Protein AF-0000000079460339 (afdb_homodimer)

Nearest PDB structures (foldseek):
  2r55-assembly2_B  TM=5.186E-01  e=5.216E-07  Homo sapiens
  6ser-assembly1_A  TM=4.696E-01  e=2.895E-06  Homo sapiens
  6j81-assembly1_A  TM=4.324E-01  e=9.242E-06  Homo sapiens
  1ln1-assembly1_A  TM=4.377E-01  e=3.965E-04  Homo sapiens
  3qsz-assembly1_A  TM=4.279E-01  e=4.042E-03  Xanthomonas citri

Structure (mmCIF, N/CA/C/O backbone):
data_AF-0000000079460339-model_v1
#
loop_
_entity.id
_entity.type
_entity.pdbx_description
1 polymer 'START domain-containing protein'
#
loop_
_atom_site.group_PDB
_atom_site.id
_atom_site.type_symbol
_atom_site.label_atom_id
_atom_site.label_alt_id
_atom_site.label_comp_id
_atom_site.label_asym_id
_atom_site.label_entity_id
_atom_site.label_seq_id
_atom_site.pdbx_PDB_ins_code
_atom_site.Cartn_x
_atom_site.Cartn_y
_atom_site.Cartn_z
_atom_site.occupancy
_atom_site.B_iso_or_equiv
_atom_site.auth_seq_id
_atom_site.auth_comp_id
_atom_site.auth_asym_id
_atom_site.auth_atom_id
_atom_site.pdbx_PDB_model_num
ATOM 1 N N . MET A 1 1 ? 0.637 24.266 -21.828 1 22.48 1 MET A N 1
ATOM 2 C CA . MET A 1 1 ? 1.236 22.938 -21.734 1 22.48 1 MET A CA 1
ATOM 3 C C . MET A 1 1 ? 0.661 22.156 -20.547 1 22.48 1 MET A C 1
ATOM 5 O O . MET A 1 1 ? 1.3 22.047 -19.5 1 22.48 1 MET A O 1
ATOM 9 N N . ARG A 1 2 ? -0.672 22.359 -20.172 1 28.17 2 ARG A N 1
ATOM 10 C CA . ARG A 1 2 ? -1.807 22.141 -19.281 1 28.17 2 ARG A CA 1
ATOM 11 C C . ARG A 1 2 ? -2.26 20.688 -19.328 1 28.17 2 ARG A C 1
ATOM 13 O O . ARG A 1 2 ? -3.357 20.359 -18.859 1 28.17 2 ARG A O 1
ATOM 20 N N . LEU A 1 3 ? -1.602 19.875 -20.234 1 31.53 3 LEU A N 1
ATOM 21 C CA . LEU A 1 3 ? -1.928 18.469 -20.516 1 31.53 3 LEU A CA 1
ATOM 22 C C . LEU A 1 3 ? -1.784 17.609 -19.266 1 31.53 3 LEU A C 1
ATOM 24 O O . LEU A 1 3 ? -2.154 16.438 -19.266 1 31.53 3 LEU A O 1
ATOM 28 N N . SER A 1 4 ? -0.799 17.844 -18.344 1 32.19 4 SER A N 1
ATOM 29 C CA . SER A 1 4 ? 0.106 17 -17.562 1 32.19 4 SER A CA 1
ATOM 30 C C . SER A 1 4 ? -0.564 16.5 -16.297 1 32.19 4 SER A C 1
ATOM 32 O O . SER A 1 4 ? -0.064 15.578 -15.641 1 32.19 4 SER A O 1
ATOM 34 N N . LYS A 1 5 ? -1.373 17.156 -15.633 1 36.38 5 LYS A N 1
ATOM 35 C CA . LYS A 1 5 ? -2.088 16.984 -14.375 1 36.38 5 LYS A CA 1
ATOM 36 C C . LYS A 1 5 ? -3.111 15.852 -14.477 1 36.38 5 LYS A C 1
ATOM 38 O O . LYS A 1 5 ? -3.271 15.062 -13.547 1 36.38 5 LYS A O 1
ATOM 43 N N . ARG A 1 6 ? -4.07 15.898 -15.438 1 35.62 6 ARG A N 1
ATOM 44 C CA . ARG A 1 6 ? -5.168 15.008 -15.789 1 35.62 6 ARG A CA 1
ATOM 45 C C . ARG A 1 6 ? -4.66 13.594 -16.047 1 35.62 6 ARG A C 1
ATOM 47 O O . ARG A 1 6 ? -5.328 12.617 -15.695 1 35.62 6 ARG A O 1
ATOM 54 N N . ASN A 1 7 ? -3.514 13.484 -16.609 1 36.97 7 ASN A N 1
ATOM 55 C CA . ASN A 1 7 ? -2.957 12.234 -17.109 1 36.97 7 ASN A CA 1
ATOM 56 C C . ASN A 1 7 ? -2.451 11.352 -15.961 1 36.97 7 ASN A C 1
ATOM 58 O O . ASN A 1 7 ? -2.578 10.125 -16.016 1 36.97 7 ASN A O 1
ATOM 62 N N . GLU A 1 8 ? -1.98 11.969 -14.898 1 38.25 8 GLU A N 1
ATOM 63 C CA . GLU A 1 8 ? -1.396 11.25 -13.766 1 38.25 8 GLU A CA 1
ATOM 64 C C . GLU A 1 8 ? -2.473 10.562 -12.938 1 38.25 8 GLU A C 1
ATOM 66 O O . GLU A 1 8 ? -2.289 9.422 -12.492 1 38.25 8 GLU A O 1
ATOM 71 N N . LEU A 1 9 ? -3.621 11.281 -12.672 1 40.38 9 LEU A N 1
ATOM 72 C CA . LEU A 1 9 ? -4.793 10.82 -11.938 1 40.38 9 LEU A CA 1
ATOM 73 C C . LEU A 1 9 ? -5.379 9.562 -12.578 1 40.38 9 LEU A C 1
ATOM 75 O O . LEU A 1 9 ? -5.785 8.633 -11.883 1 40.38 9 LEU A O 1
ATOM 79 N N . HIS A 1 10 ? -5.445 9.531 -13.875 1 40.12 10 HIS A N 1
ATOM 80 C CA . HIS A 1 10 ? -6.051 8.453 -14.656 1 40.12 10 HIS A CA 1
ATOM 81 C C . HIS A 1 10 ? -5.266 7.156 -14.5 1 40.12 10 HIS A C 1
ATOM 83 O O . HIS A 1 10 ? -5.844 6.066 -14.562 1 40.12 10 HIS A O 1
ATOM 89 N N . LYS A 1 11 ? -3.959 7.312 -14.031 1 47.44 11 LYS A N 1
ATOM 90 C CA . LYS A 1 11 ? -2.975 6.238 -14.109 1 47.44 11 LYS A CA 1
ATOM 91 C C . LYS A 1 11 ? -3.141 5.258 -12.953 1 47.44 11 LYS A C 1
ATOM 93 O O . LYS A 1 11 ? -3.088 4.043 -13.148 1 47.44 11 LYS A O 1
ATOM 98 N N . LEU A 1 12 ? -3.271 5.656 -11.641 1 53.66 12 LEU A N 1
ATOM 99 C CA . LEU A 1 12 ? -3.607 4.762 -10.539 1 53.66 12 LEU A CA 1
ATOM 100 C C . LEU A 1 12 ? -4.918 4.035 -10.805 1 53.66 12 LEU A C 1
ATOM 102 O O . LEU A 1 12 ? -5.078 2.873 -10.422 1 53.66 12 LEU A O 1
ATOM 106 N N . PHE A 1 13 ? -5.598 4.73 -11.68 1 55.41 13 PHE A N 1
ATOM 107 C CA . PHE A 1 13 ? -6.879 4.125 -12.031 1 55.41 13 PHE A CA 1
ATOM 108 C C . PHE A 1 13 ? -6.668 2.85 -12.844 1 55.41 13 PHE A C 1
ATOM 110 O O . PHE A 1 13 ? -7.391 1.866 -12.656 1 55.41 13 PHE A O 1
ATOM 117 N N . GLY A 1 14 ? -5.574 2.98 -13.547 1 61.94 14 GLY A N 1
ATOM 118 C CA . GLY A 1 14 ? -5.359 1.81 -14.383 1 61.94 14 GLY A CA 1
ATOM 119 C C . GLY A 1 14 ? -4.914 0.59 -13.602 1 61.94 14 GLY A C 1
ATOM 120 O O . GLY A 1 14 ? -5.398 -0.518 -13.836 1 61.94 14 GLY A O 1
ATOM 121 N N . ILE A 1 15 ? -4.164 0.755 -12.57 1 66.69 15 ILE A N 1
ATOM 122 C CA . ILE A 1 15 ? -3.648 -0.353 -11.773 1 66.69 15 ILE A CA 1
ATOM 123 C C . ILE A 1 15 ? -4.77 -0.94 -10.922 1 66.69 15 ILE A C 1
ATOM 125 O O . ILE A 1 15 ? -4.914 -2.16 -10.828 1 66.69 15 ILE A O 1
ATOM 129 N N . GLN A 1 16 ? -5.48 -0.088 -10.391 1 66.62 16 GLN A N 1
ATOM 130 C CA . GLN A 1 16 ? -6.574 -0.559 -9.547 1 66.62 16 GLN A CA 1
ATOM 131 C C . GLN A 1 16 ? -7.602 -1.343 -10.359 1 66.62 16 GLN A C 1
ATOM 133 O O . GLN A 1 16 ? -8.102 -2.377 -9.906 1 66.62 16 GLN A O 1
ATOM 138 N N . ARG A 1 17 ? -7.852 -0.705 -11.492 1 71.81 17 ARG A N 1
ATOM 139 C CA . ARG A 1 17 ? -8.797 -1.419 -12.344 1 71.81 17 ARG A CA 1
ATOM 140 C C . ARG A 1 17 ? -8.258 -2.797 -12.719 1 71.81 17 ARG A C 1
ATOM 142 O O . ARG A 1 17 ? -9.008 -3.781 -12.703 1 71.81 17 ARG A O 1
ATOM 149 N N . ARG A 1 18 ? -6.996 -2.83 -13.023 1 78.25 18 ARG A N 1
ATOM 150 C CA . ARG A 1 18 ? -6.391 -4.102 -13.398 1 78.25 18 ARG A CA 1
ATOM 151 C C . ARG A 1 18 ? -6.348 -5.062 -12.219 1 78.25 18 ARG A C 1
ATOM 153 O O . ARG A 1 18 ? -6.598 -6.262 -12.375 1 78.25 18 ARG A O 1
ATOM 160 N N . LEU A 1 19 ? -6.07 -4.516 -11.008 1 82.12 19 LEU A N 1
ATOM 161 C CA . LEU A 1 19 ? -6.047 -5.359 -9.812 1 82.12 19 LEU A CA 1
ATOM 162 C C . LEU A 1 19 ? -7.445 -5.855 -9.469 1 82.12 19 LEU A C 1
ATOM 164 O O . LEU A 1 19 ? -7.625 -7.012 -9.078 1 82.12 19 LEU A O 1
ATOM 168 N N . LYS A 1 20 ? -8.391 -4.961 -9.625 1 79.44 20 LYS A N 1
ATOM 169 C CA . LYS A 1 20 ? -9.773 -5.371 -9.383 1 79.44 20 LYS A CA 1
ATOM 170 C C . LYS A 1 20 ? -10.203 -6.457 -10.367 1 79.44 20 LYS A C 1
ATOM 172 O O . LYS A 1 20 ? -10.859 -7.43 -9.984 1 79.44 20 LYS A O 1
ATOM 177 N N . LYS A 1 21 ? -9.852 -6.293 -11.609 1 82.56 21 LYS A N 1
ATOM 178 C CA . LYS A 1 21 ? -10.133 -7.316 -12.609 1 82.56 21 LYS A CA 1
ATOM 179 C C . LYS A 1 21 ? -9.453 -8.633 -12.258 1 82.56 21 LYS A C 1
ATOM 181 O O . LYS A 1 21 ? -10.047 -9.703 -12.398 1 82.56 21 LYS A O 1
ATOM 186 N N . THR A 1 22 ? -8.203 -8.516 -11.875 1 87.19 22 THR A N 1
ATOM 187 C CA . THR A 1 22 ? -7.457 -9.703 -11.461 1 87.19 22 THR A CA 1
ATOM 188 C C . THR A 1 22 ? -8.148 -10.398 -10.297 1 87.19 22 THR A C 1
ATOM 190 O O . THR A 1 22 ? -8.305 -11.617 -10.297 1 87.19 22 THR A O 1
ATOM 193 N N . PHE A 1 23 ? -8.633 -9.594 -9.344 1 88.31 23 PHE A N 1
ATOM 194 C CA . PHE A 1 23 ? -9.344 -10.125 -8.188 1 88.31 23 PHE A CA 1
ATOM 195 C C . PHE A 1 23 ? -10.609 -10.852 -8.609 1 88.31 23 PHE A C 1
ATOM 197 O O . PHE A 1 23 ? -10.867 -11.969 -8.172 1 88.31 23 PHE A O 1
ATOM 204 N N . ASN A 1 24 ? -11.32 -10.242 -9.477 1 84.06 24 ASN A N 1
ATOM 205 C CA . ASN A 1 24 ? -12.547 -10.852 -9.961 1 84.06 24 ASN A CA 1
ATOM 206 C C . ASN A 1 24 ? -12.273 -12.156 -10.695 1 84.06 24 ASN A C 1
ATOM 208 O O . ASN A 1 24 ? -13.047 -13.117 -10.578 1 84.06 24 ASN A O 1
ATOM 212 N N . LEU A 1 25 ? -11.234 -12.227 -11.445 1 83.12 25 LEU A N 1
ATOM 213 C CA . LEU A 1 25 ? -10.844 -13.438 -12.156 1 83.12 25 LEU A CA 1
ATOM 214 C C . LEU A 1 25 ? -10.484 -14.555 -11.18 1 83.12 25 LEU A C 1
ATOM 216 O O . LEU A 1 25 ? -10.859 -15.711 -11.383 1 83.12 25 LEU A O 1
ATOM 220 N N . LEU A 1 26 ? -9.836 -14.18 -10.117 1 85.31 26 LEU A N 1
ATOM 221 C CA . LEU A 1 26 ? -9.438 -15.172 -9.125 1 85.31 26 LEU A CA 1
ATOM 222 C C . LEU A 1 26 ? -10.648 -15.719 -8.391 1 85.31 26 LEU A C 1
ATOM 224 O O . LEU A 1 26 ? -10.742 -16.922 -8.148 1 85.31 26 LEU A O 1
ATOM 228 N N . VAL A 1 27 ? -11.555 -14.82 -8.062 1 82.94 27 VAL A N 1
ATOM 229 C CA . VAL A 1 27 ? -12.766 -15.234 -7.367 1 82.94 27 VAL A CA 1
ATOM 230 C C . VAL A 1 27 ? -13.594 -16.141 -8.273 1 82.94 27 VAL A C 1
ATOM 232 O O . VAL A 1 27 ? -14.125 -17.156 -7.824 1 82.94 27 VAL A O 1
ATOM 235 N N . ALA A 1 28 ? -13.664 -15.75 -9.539 1 75.62 28 ALA A N 1
ATOM 236 C CA . ALA A 1 28 ? -14.422 -16.547 -10.5 1 75.62 28 ALA A CA 1
ATOM 237 C C . ALA A 1 28 ? -13.781 -17.922 -10.688 1 75.62 28 ALA A C 1
ATOM 239 O O . ALA A 1 28 ? -14.492 -18.922 -10.867 1 75.62 28 ALA A O 1
ATOM 240 N N . ALA A 1 29 ? -12.477 -17.906 -10.703 1 68.81 29 ALA A N 1
ATOM 241 C CA . ALA A 1 29 ? -11.75 -19.156 -10.859 1 68.81 29 ALA A CA 1
ATOM 242 C C . ALA A 1 29 ? -12.016 -20.094 -9.688 1 68.81 29 ALA A C 1
ATOM 244 O O . ALA A 1 29 ? -11.938 -21.312 -9.828 1 68.81 29 ALA A O 1
ATOM 245 N N . HIS A 1 30 ? -12.219 -19.531 -8.5 1 61.12 30 HIS A N 1
ATOM 246 C CA . HIS A 1 30 ? -12.5 -20.328 -7.312 1 61.12 30 HIS A CA 1
ATOM 247 C C . HIS A 1 30 ? -13.961 -20.766 -7.281 1 61.12 30 HIS A C 1
ATOM 249 O O . HIS A 1 30 ? -14.266 -21.875 -6.867 1 61.12 30 HIS A O 1
ATOM 255 N N . GLY A 1 31 ? -14.859 -19.688 -7.316 1 51.5 31 GLY A N 1
ATOM 256 C CA . GLY A 1 31 ? -16.266 -20.062 -7.367 1 51.5 31 GLY A CA 1
ATOM 257 C C . GLY A 1 31 ? -16.562 -21.141 -8.383 1 51.5 31 GLY A C 1
ATOM 258 O O . GLY A 1 31 ? -17.469 -21.953 -8.188 1 51.5 31 GLY A O 1
ATOM 259 N N . CYS A 1 32 ? -16 -20.891 -9.531 1 39.38 32 CYS A N 1
ATOM 260 C CA . CYS A 1 32 ? -16.141 -21.969 -10.508 1 39.38 32 CYS A CA 1
ATOM 261 C C . CYS A 1 32 ? -15.172 -23.109 -10.211 1 39.38 32 CYS A C 1
ATOM 263 O O . CYS A 1 32 ? -14.039 -22.859 -9.805 1 39.38 32 CYS A O 1
ATOM 265 N N . ASN A 1 33 ? -15.625 -24.125 -9.609 1 38.81 33 ASN A N 1
ATOM 266 C CA . ASN A 1 33 ? -14.703 -25.25 -9.5 1 38.81 33 ASN A CA 1
ATOM 267 C C . ASN A 1 33 ? -13.477 -25.062 -10.375 1 38.81 33 ASN A C 1
ATOM 269 O O . ASN A 1 33 ? -13.594 -24.859 -11.586 1 38.81 33 ASN A O 1
ATOM 273 N N . PHE A 1 34 ? -12.555 -24.172 -9.938 1 40.03 34 PHE A N 1
ATOM 274 C CA . PHE A 1 34 ? -11.367 -24.219 -10.773 1 40.03 34 PHE A CA 1
ATOM 275 C C . PHE A 1 34 ? -11.344 -25.484 -11.625 1 40.03 34 PHE A C 1
ATOM 277 O O . PHE A 1 34 ? -10.547 -26.391 -11.367 1 40.03 34 PHE A O 1
ATOM 284 N N . ALA A 1 35 ? -12.523 -26.047 -11.719 1 36.66 35 ALA A N 1
ATOM 285 C CA . ALA A 1 35 ? -12.289 -26.938 -12.852 1 36.66 35 ALA A CA 1
ATOM 286 C C . ALA A 1 35 ? -11.445 -26.25 -13.922 1 36.66 35 ALA A C 1
ATOM 288 O O . ALA A 1 35 ? -11.633 -25.062 -14.203 1 36.66 35 ALA A O 1
ATOM 289 N N . PRO A 1 36 ? -10.164 -26.406 -13.875 1 42.59 36 PRO A N 1
ATOM 290 C CA . PRO A 1 36 ? -9.445 -25.938 -15.062 1 42.59 36 PRO A CA 1
ATOM 291 C C . PRO A 1 36 ? -10.375 -25.469 -16.172 1 42.59 36 PRO A C 1
ATOM 293 O O . PRO A 1 36 ? -11.406 -26.094 -16.438 1 42.59 36 PRO A O 1
ATOM 296 N N . SER A 1 37 ? -10.734 -24.141 -16.172 1 46.75 37 SER A N 1
ATOM 297 C CA . SER A 1 37 ? -11.406 -23.938 -17.438 1 46.75 37 SER A CA 1
ATOM 298 C C . SER A 1 37 ? -11.172 -25.109 -18.391 1 46.75 37 SER A C 1
ATOM 300 O O . SER A 1 37 ? -10.203 -25.859 -18.234 1 46.75 37 SER A O 1
ATOM 302 N N . LYS A 1 38 ? -12.289 -25.406 -19.047 1 52.31 38 LYS A N 1
ATOM 303 C CA . LYS A 1 38 ? -12.297 -26.484 -20.016 1 52.31 38 LYS A CA 1
ATOM 304 C C . LYS A 1 38 ? -10.953 -26.594 -20.734 1 52.31 38 LYS A C 1
ATOM 306 O O . LYS A 1 38 ? -10.734 -27.531 -21.516 1 52.31 38 LYS A O 1
ATOM 311 N N . ARG A 1 39 ? -10.023 -25.609 -20.094 1 65.06 39 ARG A N 1
ATOM 312 C CA . ARG A 1 39 ? -8.859 -25.703 -20.969 1 65.06 39 ARG A CA 1
ATOM 313 C C . ARG A 1 39 ? -7.598 -26.031 -20.188 1 65.06 39 ARG A C 1
ATOM 315 O O . ARG A 1 39 ? -6.535 -26.25 -20.766 1 65.06 39 ARG A O 1
ATOM 322 N N . LEU A 1 40 ? -7.809 -26.078 -18.656 1 77.81 40 LEU A N 1
ATOM 323 C CA . LEU A 1 40 ? -6.594 -26.5 -17.969 1 77.81 40 LEU A CA 1
ATOM 324 C C . LEU A 1 40 ? -6.535 -28.016 -17.844 1 77.81 40 LEU A C 1
ATOM 326 O O . LEU A 1 40 ? -7.562 -28.656 -17.625 1 77.81 40 LEU A O 1
ATOM 330 N N . ARG A 1 41 ? -5.477 -28.562 -18.125 1 82 41 ARG A N 1
ATOM 331 C CA . ARG A 1 41 ? -5.234 -29.984 -17.969 1 82 41 ARG A CA 1
ATOM 332 C C . ARG A 1 41 ? -4.43 -30.281 -16.703 1 82 41 ARG A C 1
ATOM 334 O O . ARG A 1 41 ? -3.428 -29.609 -16.438 1 82 41 ARG A O 1
ATOM 341 N N . ILE A 1 42 ? -4.848 -31.234 -15.977 1 81.5 42 ILE A N 1
ATOM 342 C CA . ILE A 1 42 ? -4.137 -31.641 -14.766 1 81.5 42 ILE A CA 1
ATOM 343 C C . ILE A 1 42 ? -2.822 -32.312 -15.141 1 81.5 42 ILE A C 1
ATOM 345 O O . ILE A 1 42 ? -2.814 -33.312 -15.898 1 81.5 42 ILE A O 1
ATOM 349 N N . ALA A 1 43 ? -1.807 -31.766 -14.602 1 86.56 43 ALA A N 1
ATOM 350 C CA . ALA A 1 43 ? -0.486 -32.344 -14.859 1 86.56 43 ALA A CA 1
ATOM 351 C C . ALA A 1 43 ? -0.019 -33.188 -13.688 1 86.56 43 ALA A C 1
ATOM 353 O O . ALA A 1 43 ? 0.638 -34.219 -13.891 1 86.56 43 ALA A O 1
ATOM 354 N N . ILE A 1 44 ? -0.333 -32.75 -12.492 1 88 44 ILE A N 1
ATOM 355 C CA . ILE A 1 44 ? 0.032 -33.438 -11.258 1 88 44 ILE A CA 1
ATOM 356 C C . ILE A 1 44 ? -1.162 -33.469 -10.305 1 88 44 ILE A C 1
ATOM 358 O O . ILE A 1 44 ? -1.884 -32.469 -10.18 1 88 44 ILE A O 1
ATOM 362 N N . ASP A 1 45 ? -1.493 -34.531 -9.68 1 91.5 45 ASP A N 1
ATOM 363 C CA . ASP A 1 45 ? -2.504 -34.656 -8.633 1 91.5 45 ASP A CA 1
ATOM 364 C C . ASP A 1 45 ? -2.119 -35.719 -7.617 1 91.5 45 ASP A C 1
ATOM 366 O O . ASP A 1 45 ? -2.551 -36.875 -7.727 1 91.5 45 ASP A O 1
ATOM 370 N N . ARG A 1 46 ? -1.281 -35.312 -6.73 1 88.81 46 ARG A N 1
ATOM 371 C CA . ARG A 1 46 ? -0.814 -36.25 -5.711 1 88.81 46 ARG A CA 1
ATOM 372 C C . ARG A 1 46 ? -0.536 -35.531 -4.395 1 88.81 46 ARG A C 1
ATOM 374 O O . ARG A 1 46 ? -0.206 -34.344 -4.387 1 88.81 46 ARG A O 1
ATOM 381 N N . HIS A 1 47 ? -0.624 -36.25 -3.199 1 88.12 47 HIS A N 1
ATOM 382 C CA . HIS A 1 47 ? -0.259 -35.781 -1.863 1 88.12 47 HIS A CA 1
ATOM 383 C C . HIS A 1 47 ? -0.902 -34.438 -1.549 1 88.12 47 HIS A C 1
ATOM 385 O O . HIS A 1 47 ? -0.221 -33.5 -1.109 1 88.12 47 HIS A O 1
ATOM 391 N N . HIS A 1 48 ? -2.139 -34.219 -1.932 1 89.38 48 HIS A N 1
ATOM 392 C CA . HIS A 1 48 ? -2.928 -33.031 -1.661 1 89.38 48 HIS A CA 1
ATOM 393 C C . HIS A 1 48 ? -2.391 -31.844 -2.436 1 89.38 48 HIS A C 1
ATOM 395 O O . HIS A 1 48 ? -2.48 -30.703 -1.968 1 89.38 48 HIS A O 1
ATOM 401 N N . THR A 1 49 ? -1.677 -32.219 -3.488 1 93.38 49 THR A N 1
ATOM 402 C CA . THR A 1 49 ? -1.165 -31.156 -4.371 1 93.38 49 THR A CA 1
ATOM 403 C C . THR A 1 49 ? -1.608 -31.406 -5.809 1 93.38 49 THR A C 1
ATOM 405 O O . THR A 1 49 ? -1.403 -32.5 -6.352 1 93.38 49 THR A O 1
ATOM 408 N N . ALA A 1 50 ? -2.273 -30.562 -6.383 1 94.38 50 ALA A N 1
ATOM 409 C CA . ALA A 1 50 ? -2.691 -30.625 -7.781 1 94.38 50 ALA A CA 1
ATOM 410 C C . ALA A 1 50 ? -2.127 -29.438 -8.57 1 94.38 50 ALA A C 1
ATOM 412 O O . ALA A 1 50 ? -2.191 -28.297 -8.125 1 94.38 50 ALA A O 1
ATOM 413 N N . VAL A 1 51 ? -1.501 -29.734 -9.672 1 94.75 51 VAL A N 1
ATOM 414 C CA . VAL A 1 51 ? -0.997 -28.719 -10.594 1 94.75 51 VAL A CA 1
ATOM 415 C C . VAL A 1 51 ? -1.657 -28.891 -11.961 1 94.75 51 VAL A C 1
ATOM 417 O O . VAL A 1 51 ? -1.699 -29.984 -12.508 1 94.75 51 VAL A O 1
ATOM 420 N N . SER A 1 52 ? -2.227 -27.844 -12.477 1 91.88 52 SER A N 1
ATOM 421 C CA . SER A 1 52 ? -2.863 -27.844 -13.789 1 91.88 52 SER A CA 1
ATOM 422 C C . SER A 1 52 ? -2.301 -26.734 -14.68 1 91.88 52 SER A C 1
ATOM 424 O O . SER A 1 52 ? -1.884 -25.688 -14.18 1 91.88 52 SER A O 1
ATOM 426 N N . SER A 1 53 ? -2.162 -26.953 -15.867 1 89.12 53 SER A N 1
ATOM 427 C CA . SER A 1 53 ? -1.692 -25.953 -16.828 1 89.12 53 SER A CA 1
ATOM 428 C C . SER A 1 53 ? -2.512 -25.984 -18.109 1 89.12 53 SER A C 1
ATOM 430 O O . SER A 1 53 ? -3.174 -26.984 -18.391 1 89.12 53 SER A O 1
ATOM 432 N N . LYS A 1 54 ? -2.502 -24.844 -18.781 1 79.94 54 LYS A N 1
ATOM 433 C CA . LYS A 1 54 ? -3.186 -24.812 -20.062 1 79.94 54 LYS A CA 1
ATOM 434 C C . LYS A 1 54 ? -2.502 -25.75 -21.062 1 79.94 54 LYS A C 1
ATOM 436 O O . LYS A 1 54 ? -1.278 -25.719 -21.203 1 79.94 54 LYS A O 1
ATOM 441 N N . ALA A 1 55 ? -3.258 -26.547 -21.703 1 66.12 55 ALA A N 1
ATOM 442 C CA . ALA A 1 55 ? -2.756 -27.578 -22.609 1 66.12 55 ALA A CA 1
ATOM 443 C C . ALA A 1 55 ? -2.088 -26.953 -23.828 1 66.12 55 ALA A C 1
ATOM 445 O O . ALA A 1 55 ? -1 -27.375 -24.234 1 66.12 55 ALA A O 1
ATOM 446 N N . ALA A 1 56 ? -2.896 -26.141 -24.422 1 62.97 56 ALA A N 1
ATOM 447 C CA . ALA A 1 56 ? -2.365 -25.578 -25.656 1 62.97 56 ALA A CA 1
ATOM 448 C C . ALA A 1 56 ? -1.873 -24.156 -25.453 1 62.97 56 ALA A C 1
ATOM 450 O O . ALA A 1 56 ? -2.67 -23.234 -25.203 1 62.97 56 ALA A O 1
ATOM 451 N N . VAL A 1 57 ? -0.63 -24.141 -25.094 1 64.31 57 VAL A N 1
ATOM 452 C CA . VAL A 1 57 ? -0.075 -22.797 -24.922 1 64.31 57 VAL A CA 1
ATOM 453 C C . VAL A 1 57 ? 0.885 -22.484 -26.062 1 64.31 57 VAL A C 1
ATOM 455 O O . VAL A 1 57 ? 1.888 -23.188 -26.25 1 64.31 57 VAL A O 1
ATOM 458 N N . ILE A 1 58 ? 0.453 -21.594 -26.984 1 68 58 ILE A N 1
ATOM 459 C CA . ILE A 1 58 ? 1.295 -21.234 -28.125 1 68 58 ILE A CA 1
ATOM 460 C C . ILE A 1 58 ? 1.986 -19.891 -27.844 1 68 58 ILE A C 1
ATOM 462 O O . ILE A 1 58 ? 3.08 -19.641 -28.359 1 68 58 ILE A O 1
ATOM 466 N N . SER A 1 59 ? 1.354 -19.078 -27.156 1 76.94 59 SER A N 1
ATOM 467 C CA . SER A 1 59 ? 1.93 -17.766 -26.891 1 76.94 59 SER A CA 1
ATOM 468 C C . SER A 1 59 ? 1.762 -17.375 -25.422 1 76.94 59 SER A C 1
ATOM 470 O O . SER A 1 59 ? 0.852 -17.859 -24.75 1 76.94 59 SER A O 1
ATOM 472 N N . PRO A 1 60 ? 2.678 -16.562 -24.969 1 81.06 60 PRO A N 1
ATOM 473 C CA . PRO A 1 60 ? 2.551 -16.094 -23.594 1 81.06 60 PRO A CA 1
ATOM 474 C C . PRO A 1 60 ? 1.233 -15.359 -23.344 1 81.06 60 PRO A C 1
ATOM 476 O O . PRO A 1 60 ? 0.614 -14.852 -24.281 1 81.06 60 PRO A O 1
ATOM 479 N N . PRO A 1 61 ? 0.709 -15.469 -22.109 1 84.38 61 PRO A N 1
ATOM 480 C CA . PRO A 1 61 ? 1.362 -15.969 -20.906 1 84.38 61 PRO A CA 1
ATOM 481 C C . PRO A 1 61 ? 1.134 -17.453 -20.672 1 84.38 61 PRO A C 1
ATOM 483 O O . PRO A 1 61 ? 0.123 -18 -21.125 1 84.38 61 PRO A O 1
ATOM 486 N N . ALA A 1 62 ? 2.148 -18.094 -20.062 1 86.56 62 ALA A N 1
ATOM 487 C CA . ALA A 1 62 ? 1.915 -19.422 -19.531 1 86.56 62 ALA A CA 1
ATOM 488 C C . ALA A 1 62 ? 0.991 -19.375 -18.312 1 86.56 62 ALA A C 1
ATOM 490 O O . ALA A 1 62 ? 1.116 -18.484 -17.469 1 86.56 62 ALA A O 1
ATOM 491 N N . SER A 1 63 ? 0.011 -20.312 -18.281 1 89.62 63 SER A N 1
ATOM 492 C CA . SER A 1 63 ? -0.946 -20.359 -17.172 1 89.62 63 SER A CA 1
ATOM 493 C C . SER A 1 63 ? -0.836 -21.672 -16.406 1 89.62 63 SER A C 1
ATOM 495 O O . SER A 1 63 ? -0.91 -22.75 -16.984 1 89.62 63 SER A O 1
ATOM 497 N N . ILE A 1 64 ? -0.646 -21.547 -15.18 1 91.31 64 ILE A N 1
ATOM 498 C CA . ILE A 1 64 ? -0.535 -22.734 -14.336 1 91.31 64 ILE A CA 1
ATOM 499 C C . ILE A 1 64 ? -1.244 -22.484 -13.008 1 91.31 64 ILE A C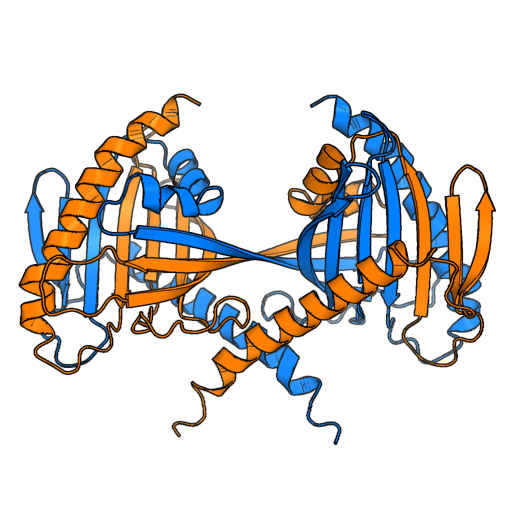 1
ATOM 501 O O . ILE A 1 64 ? -1.22 -21.375 -12.484 1 91.31 64 ILE A O 1
ATOM 505 N N . VAL A 1 65 ? -1.927 -23.484 -12.398 1 92.94 65 VAL A N 1
ATOM 506 C CA . VAL A 1 65 ? -2.648 -23.375 -11.133 1 92.94 65 VAL A CA 1
ATOM 507 C C . VAL A 1 65 ? -2.17 -24.469 -10.18 1 92.94 65 VAL A C 1
ATOM 509 O O . VAL A 1 65 ? -2.096 -25.641 -10.547 1 92.94 65 VAL A O 1
ATOM 512 N N . LEU A 1 66 ? -1.775 -24.078 -9.055 1 94.94 66 LEU A N 1
ATOM 513 C CA . LEU A 1 66 ? -1.425 -25 -7.969 1 94.94 66 LEU A CA 1
ATOM 514 C C . LEU A 1 66 ? -2.508 -25 -6.895 1 94.94 66 LEU A C 1
ATOM 516 O O . LEU A 1 66 ? -3.01 -23.953 -6.504 1 94.94 66 LEU A O 1
ATOM 520 N N . GLN A 1 67 ? -2.906 -26.125 -6.453 1 94.5 67 GLN A N 1
ATOM 521 C CA . GLN A 1 67 ? -3.775 -26.297 -5.297 1 94.5 67 GLN A CA 1
ATOM 522 C C . GLN A 1 67 ? -3.156 -27.266 -4.285 1 94.5 67 GLN A C 1
ATOM 524 O O . GLN A 1 67 ? -2.635 -28.312 -4.66 1 94.5 67 GLN A O 1
ATOM 529 N N . THR A 1 68 ? -3.129 -26.859 -3.072 1 96.38 68 THR A N 1
ATOM 530 C CA . THR A 1 68 ? -2.607 -27.734 -2.029 1 96.38 68 THR A CA 1
ATOM 531 C C . THR A 1 68 ? -3.236 -27.406 -0.679 1 96.38 68 THR A C 1
ATOM 533 O O . THR A 1 68 ? -4.051 -26.484 -0.577 1 96.38 68 THR A O 1
ATOM 536 N N . VAL A 1 69 ? -2.992 -28.188 0.336 1 96.88 69 VAL A N 1
ATOM 537 C CA . VAL A 1 69 ? -3.438 -27.969 1.707 1 96.88 69 VAL A CA 1
ATOM 538 C C . VAL A 1 69 ? -2.227 -27.844 2.629 1 96.88 69 VAL A C 1
ATOM 540 O O . VAL A 1 69 ? -1.295 -28.641 2.555 1 96.88 69 VAL A O 1
ATOM 543 N N . VAL A 1 70 ? -2.211 -26.844 3.398 1 97 70 VAL A N 1
ATOM 544 C CA . VAL A 1 70 ? -1.077 -26.641 4.293 1 97 70 VAL A CA 1
ATOM 545 C C . VAL A 1 70 ? -1.573 -26.484 5.73 1 97 70 VAL A C 1
ATOM 547 O O . VAL A 1 70 ? -2.721 -26.094 5.957 1 97 70 VAL A O 1
ATOM 550 N N . ASN A 1 71 ? -0.678 -26.719 6.645 1 96.06 71 ASN A N 1
ATOM 551 C CA . ASN A 1 71 ? -1.029 -26.734 8.062 1 96.06 71 ASN A CA 1
ATOM 552 C C . ASN A 1 71 ? -0.789 -25.375 8.711 1 96.06 71 ASN A C 1
ATOM 554 O O . ASN A 1 71 ? 0.128 -25.219 9.523 1 96.06 71 ASN A O 1
ATOM 558 N N . ALA A 1 72 ? -1.637 -24.438 8.523 1 96.69 72 ALA A N 1
ATOM 559 C CA . ALA A 1 72 ? -1.739 -23.109 9.117 1 96.69 72 ALA A CA 1
ATOM 560 C C . ALA A 1 72 ? -3.129 -22.516 8.898 1 96.69 72 ALA A C 1
ATOM 562 O O . ALA A 1 72 ? -3.793 -22.828 7.906 1 96.69 72 ALA A O 1
ATOM 563 N N . SER A 1 73 ? -3.572 -21.75 9.844 1 95.5 73 SER A N 1
ATOM 564 C CA . SER A 1 73 ? -4.859 -21.094 9.641 1 95.5 73 SER A CA 1
ATOM 565 C C . SER A 1 73 ? -4.805 -20.141 8.453 1 95.5 73 SER A C 1
ATOM 567 O O . SER A 1 73 ? -3.756 -19.547 8.172 1 95.5 73 SER A O 1
ATOM 569 N N . ALA A 1 74 ? -5.914 -20.016 7.738 1 95.25 74 ALA A N 1
ATOM 570 C CA . ALA A 1 74 ? -5.984 -19.125 6.582 1 95.25 74 ALA A CA 1
ATOM 571 C C . ALA A 1 74 ? -5.594 -17.703 6.957 1 95.25 74 ALA A C 1
ATOM 573 O O . ALA A 1 74 ? -4.867 -17.031 6.215 1 95.25 74 ALA A O 1
ATOM 574 N N . LYS A 1 75 ? -6.055 -17.219 8.086 1 91 75 LYS A N 1
ATOM 575 C CA . LYS A 1 75 ? -5.75 -15.867 8.555 1 91 75 LYS A CA 1
ATOM 576 C C . LYS A 1 75 ? -4.254 -15.695 8.805 1 91 75 LYS A C 1
ATOM 578 O O . LYS A 1 75 ? -3.664 -14.695 8.383 1 91 75 LYS A O 1
ATOM 583 N N . ALA A 1 76 ? -3.627 -16.672 9.43 1 92 76 ALA A N 1
ATOM 584 C CA . ALA A 1 76 ? -2.191 -16.609 9.688 1 92 76 ALA A CA 1
ATOM 585 C C . ALA A 1 76 ? -1.399 -16.594 8.383 1 92 76 ALA A C 1
ATOM 587 O O . ALA A 1 76 ? -0.434 -15.852 8.242 1 92 76 ALA A O 1
ATOM 588 N N . LEU A 1 77 ? -1.796 -17.438 7.453 1 95.81 77 LEU A N 1
ATOM 589 C CA . LEU A 1 77 ? -1.062 -17.594 6.203 1 95.81 77 LEU A CA 1
ATOM 590 C C . LEU A 1 77 ? -1.167 -16.328 5.352 1 95.81 77 LEU A C 1
ATOM 592 O O . LEU A 1 77 ? -0.16 -15.836 4.84 1 95.81 77 LEU A O 1
ATOM 596 N N . VAL A 1 78 ? -2.396 -15.789 5.211 1 94.12 78 VAL A N 1
ATOM 597 C CA . VAL A 1 78 ? -2.557 -14.578 4.41 1 94.12 78 VAL A CA 1
ATOM 598 C C . VAL A 1 78 ? -1.805 -13.422 5.066 1 94.12 78 VAL A C 1
ATOM 600 O O . VAL A 1 78 ? -1.241 -12.57 4.375 1 94.12 78 VAL A O 1
ATOM 603 N N . ASN A 1 79 ? -1.828 -13.32 6.375 1 88.38 79 ASN A N 1
ATOM 604 C CA . ASN A 1 79 ? -1.07 -12.289 7.082 1 88.38 79 ASN A CA 1
ATOM 605 C C . ASN A 1 79 ? 0.428 -12.422 6.82 1 88.38 79 ASN A C 1
ATOM 607 O O . ASN A 1 79 ? 1.114 -11.422 6.613 1 88.38 79 ASN A O 1
ATOM 611 N N . GLU A 1 80 ? 0.937 -13.648 6.82 1 91.56 80 GLU A N 1
ATOM 612 C CA . GLU A 1 80 ? 2.34 -13.891 6.5 1 91.56 80 GLU A CA 1
ATOM 613 C C . GLU A 1 80 ? 2.684 -13.375 5.105 1 91.56 80 GLU A C 1
ATOM 615 O O . GLU A 1 80 ? 3.672 -12.656 4.926 1 91.56 80 GLU A O 1
ATOM 620 N N . TYR A 1 81 ? 1.871 -13.727 4.102 1 95.19 81 TYR A N 1
ATOM 621 C CA . TYR A 1 81 ? 2.094 -13.305 2.723 1 95.19 81 TYR A CA 1
ATOM 622 C C . TYR A 1 81 ? 2.035 -11.789 2.598 1 95.19 81 TYR A C 1
ATOM 624 O O . TYR A 1 81 ? 2.814 -11.195 1.854 1 95.19 81 TYR A O 1
ATOM 632 N N . TRP A 1 82 ? 1.142 -11.18 3.312 1 89.62 82 TRP A N 1
ATOM 633 C CA . TRP A 1 82 ? 0.896 -9.758 3.139 1 89.62 82 TRP A CA 1
ATOM 634 C C . TRP A 1 82 ? 1.913 -8.93 3.918 1 89.62 82 TRP A C 1
ATOM 636 O O . TRP A 1 82 ? 2.48 -7.973 3.389 1 89.62 82 TRP A O 1
ATOM 646 N N . TRP A 1 83 ? 2.139 -9.336 5.125 1 81.12 83 TRP A N 1
ATOM 647 C CA . TRP A 1 83 ? 2.963 -8.5 5.996 1 81.12 83 TRP A CA 1
ATOM 648 C C . TRP A 1 83 ? 4.438 -8.859 5.855 1 81.12 83 TRP A C 1
ATOM 650 O O . TRP A 1 83 ? 5.312 -8.031 6.113 1 81.12 83 TRP A O 1
ATOM 660 N N . HIS A 1 84 ? 4.723 -10.07 5.453 1 89.44 84 HIS A N 1
ATOM 661 C CA . HIS A 1 84 ? 6.094 -10.555 5.34 1 89.44 84 HIS A CA 1
ATOM 662 C C . HIS A 1 84 ? 6.348 -11.172 3.969 1 89.44 84 HIS A C 1
ATOM 664 O O . HIS A 1 84 ? 6.922 -12.258 3.873 1 89.44 84 HIS A O 1
ATOM 670 N N . TYR A 1 85 ? 5.836 -10.469 2.949 1 93.56 85 TYR A N 1
ATOM 671 C CA . TYR A 1 85 ? 5.887 -10.977 1.583 1 93.56 85 TYR A CA 1
ATOM 672 C C . TYR A 1 85 ? 7.312 -11.359 1.199 1 93.56 85 TYR A C 1
ATOM 674 O O . TYR A 1 85 ? 7.527 -12.391 0.55 1 93.56 85 TYR A O 1
ATOM 682 N N . GLY A 1 86 ? 8.305 -10.633 1.631 1 93 86 GLY A N 1
ATOM 683 C CA . GLY A 1 86 ? 9.695 -10.867 1.294 1 93 86 GLY A CA 1
ATOM 684 C C . GLY A 1 86 ? 10.227 -12.18 1.836 1 93 86 GLY A C 1
ATOM 685 O O . GLY A 1 86 ? 11.195 -12.727 1.305 1 93 86 GLY A O 1
ATOM 686 N N . ARG A 1 87 ? 9.594 -12.672 2.859 1 94 87 ARG A N 1
ATOM 687 C CA . ARG A 1 87 ? 10.07 -13.891 3.502 1 94 87 ARG A CA 1
ATOM 688 C C . ARG A 1 87 ? 9.852 -15.109 2.605 1 94 87 ARG A C 1
ATOM 690 O O . ARG A 1 87 ? 10.43 -16.172 2.834 1 94 87 ARG A O 1
ATOM 697 N N . ILE A 1 88 ? 8.977 -14.977 1.578 1 95.81 88 ILE A N 1
ATOM 698 C CA . ILE A 1 88 ? 8.75 -16.094 0.659 1 95.81 88 ILE A CA 1
ATOM 699 C C . ILE A 1 88 ? 10.086 -16.547 0.083 1 95.81 88 ILE A C 1
ATOM 701 O O . ILE A 1 88 ? 10.297 -17.75 -0.124 1 95.81 88 ILE A O 1
ATOM 705 N N . SER A 1 89 ? 11.031 -15.578 -0.125 1 95.25 89 SER A N 1
ATOM 706 C CA . SER A 1 89 ? 12.32 -15.93 -0.712 1 95.25 89 SER A CA 1
ATOM 707 C C . SER A 1 89 ? 13.172 -16.719 0.269 1 95.25 89 SER A C 1
ATOM 709 O O . SER A 1 89 ? 14.172 -17.328 -0.123 1 95.25 89 SER A O 1
ATOM 711 N N . THR A 1 90 ? 12.805 -16.75 1.531 1 95.19 90 THR A N 1
ATOM 712 C CA . THR A 1 90 ? 13.586 -17.469 2.527 1 95.19 90 THR A CA 1
ATOM 713 C C . THR A 1 90 ? 13.211 -18.953 2.551 1 95.19 90 THR A C 1
ATOM 715 O O . THR A 1 90 ? 13.984 -19.781 3.006 1 95.19 90 THR A O 1
ATOM 718 N N . TRP A 1 91 ? 12.055 -19.266 2.066 1 95.19 91 TRP A N 1
ATOM 719 C CA . TRP A 1 91 ? 11.648 -20.672 2.129 1 95.19 91 TRP A CA 1
ATOM 720 C C . TRP A 1 91 ? 11.344 -21.203 0.735 1 95.19 91 TRP A C 1
ATOM 722 O O . TRP A 1 91 ? 11.227 -22.422 0.544 1 95.19 91 TRP A O 1
ATOM 732 N N . ASN A 1 92 ? 10.969 -20.391 -0.279 1 93.62 92 ASN A N 1
ATOM 733 C CA . ASN A 1 92 ? 10.773 -20.812 -1.662 1 93.62 92 ASN A CA 1
ATOM 734 C C . ASN A 1 92 ? 12.102 -20.906 -2.414 1 93.62 92 ASN A C 1
ATOM 736 O O . ASN A 1 92 ? 12.656 -19.875 -2.818 1 93.62 92 ASN A O 1
ATOM 740 N N . SER A 1 93 ? 12.547 -22.047 -2.732 1 89.81 93 SER A N 1
ATOM 741 C CA . SER A 1 93 ? 13.859 -22.281 -3.32 1 89.81 93 SER A CA 1
ATOM 742 C C . SER A 1 93 ? 13.922 -21.781 -4.762 1 89.81 93 SER A C 1
ATOM 744 O O . SER A 1 93 ? 15 -21.656 -5.332 1 89.81 93 SER A O 1
ATOM 746 N N . GLN A 1 94 ? 12.758 -21.484 -5.363 1 88.25 94 GLN A N 1
ATOM 747 C CA . GLN A 1 94 ? 12.727 -21.062 -6.762 1 88.25 94 GLN A CA 1
ATOM 748 C C . GLN A 1 94 ? 12.953 -19.562 -6.883 1 88.25 94 GLN A C 1
ATOM 750 O O . GLN A 1 94 ? 12.969 -19.016 -7.988 1 88.25 94 GLN A O 1
ATOM 755 N N . MET A 1 95 ? 13.156 -18.906 -5.812 1 90.44 95 MET A N 1
ATOM 756 C CA . MET A 1 95 ? 13.352 -17.469 -5.777 1 90.44 95 MET A CA 1
ATOM 757 C C . MET A 1 95 ? 14.648 -17.109 -5.055 1 90.44 95 MET A C 1
ATOM 759 O O . MET A 1 95 ? 14.953 -17.656 -4 1 90.44 95 MET A O 1
ATOM 763 N N . SER A 1 96 ? 15.359 -16.203 -5.684 1 92.06 96 SER A N 1
ATOM 764 C CA . SER A 1 96 ? 16.578 -15.758 -5.02 1 92.06 96 SER A CA 1
ATOM 765 C C . SER A 1 96 ? 16.312 -14.547 -4.129 1 92.06 96 SER A C 1
ATOM 767 O O . SER A 1 96 ? 16.984 -14.352 -3.115 1 92.06 96 SER A O 1
ATOM 769 N N . ARG A 1 97 ? 15.352 -13.758 -4.578 1 93.25 97 ARG A N 1
ATOM 770 C CA . ARG A 1 97 ? 15.07 -12.547 -3.809 1 93.25 97 ARG A CA 1
ATOM 771 C C . ARG A 1 97 ? 13.641 -12.078 -4.023 1 93.25 97 ARG A C 1
ATOM 773 O O . ARG A 1 97 ? 13.117 -12.148 -5.137 1 93.25 97 ARG A O 1
ATOM 780 N N . LEU A 1 98 ? 12.961 -11.672 -3.016 1 95.25 98 LEU A N 1
ATOM 781 C CA . LEU A 1 98 ? 11.672 -10.984 -3.039 1 95.25 98 LEU A CA 1
ATOM 782 C C . LEU A 1 98 ? 11.68 -9.773 -2.109 1 95.25 98 LEU A C 1
ATOM 784 O O . LEU A 1 98 ? 11.836 -9.922 -0.896 1 95.25 98 LEU A O 1
ATOM 788 N N . GLU A 1 99 ? 11.516 -8.625 -2.736 1 92.69 99 GLU A N 1
ATOM 789 C CA . GLU A 1 99 ? 11.609 -7.383 -1.977 1 92.69 99 GLU A CA 1
ATOM 790 C C . GLU A 1 99 ? 10.336 -6.551 -2.125 1 92.69 99 GLU A C 1
ATOM 792 O O . GLU A 1 99 ? 9.836 -6.371 -3.234 1 92.69 99 GLU A O 1
ATOM 797 N N . ILE A 1 100 ? 9.844 -6.141 -0.966 1 90 100 ILE A N 1
ATOM 798 C CA . ILE A 1 100 ? 8.82 -5.102 -1.008 1 90 100 ILE A CA 1
ATOM 799 C C . ILE A 1 100 ? 9.469 -3.746 -1.277 1 90 100 ILE A C 1
ATOM 801 O O . ILE A 1 100 ? 10.203 -3.225 -0.433 1 90 100 ILE A O 1
ATOM 805 N N . VAL A 1 101 ? 9.242 -3.26 -2.418 1 84.62 101 VAL A N 1
ATOM 806 C CA . VAL A 1 101 ? 9.906 -2.025 -2.828 1 84.62 101 VAL A CA 1
ATOM 807 C C . VAL A 1 101 ? 9.172 -0.823 -2.24 1 84.62 101 VAL A C 1
ATOM 809 O O . VAL A 1 101 ? 9.797 0.148 -1.811 1 84.62 101 VAL A O 1
ATOM 812 N N . GLU A 1 102 ? 7.844 -0.907 -2.264 1 81.62 102 GLU A N 1
ATOM 813 C CA . GLU A 1 102 ? 7.035 0.192 -1.743 1 81.62 102 GLU A CA 1
ATOM 814 C C . GLU A 1 102 ? 5.625 -0.276 -1.393 1 81.62 102 GLU A C 1
ATOM 816 O O . GLU A 1 102 ? 5.074 -1.154 -2.059 1 81.62 102 GLU A O 1
ATOM 821 N N . THR A 1 103 ? 5.121 0.209 -0.375 1 84.06 103 THR A N 1
ATOM 822 C CA . THR A 1 103 ? 3.711 0.056 -0.032 1 84.06 103 THR A CA 1
ATOM 823 C C . THR A 1 103 ? 3.014 1.413 0.009 1 84.06 103 THR A C 1
ATOM 825 O O . THR A 1 103 ? 3.535 2.367 0.592 1 84.06 103 THR A O 1
ATOM 828 N N . VAL A 1 104 ? 1.934 1.491 -0.683 1 85.44 104 VAL A N 1
ATOM 829 C CA . VAL A 1 104 ? 1.182 2.74 -0.634 1 85.44 104 VAL A CA 1
ATOM 830 C C . VAL A 1 104 ? -0.246 2.467 -0.169 1 85.44 104 VAL A C 1
ATOM 832 O O . VAL A 1 104 ? -0.781 1.378 -0.394 1 85.44 104 VAL A O 1
ATOM 835 N N . MET A 1 105 ? -0.763 3.441 0.447 1 87.56 105 MET A N 1
ATOM 836 C CA . MET A 1 105 ? -2.129 3.398 0.961 1 87.56 105 MET A CA 1
ATOM 837 C C . MET A 1 105 ? -2.98 4.496 0.335 1 87.56 105 MET A C 1
ATOM 839 O O . MET A 1 105 ? -2.531 5.637 0.202 1 87.56 105 MET A O 1
ATOM 843 N N . ILE A 1 106 ? -4.086 4.125 -0.128 1 87.81 106 ILE A N 1
ATOM 844 C CA . ILE A 1 106 ? -5.062 5.105 -0.589 1 87.81 106 ILE A CA 1
ATOM 845 C C . ILE A 1 106 ? -6.121 5.324 0.489 1 87.81 106 ILE A C 1
ATOM 847 O O . ILE A 1 106 ? -6.691 4.363 1.012 1 87.81 106 IL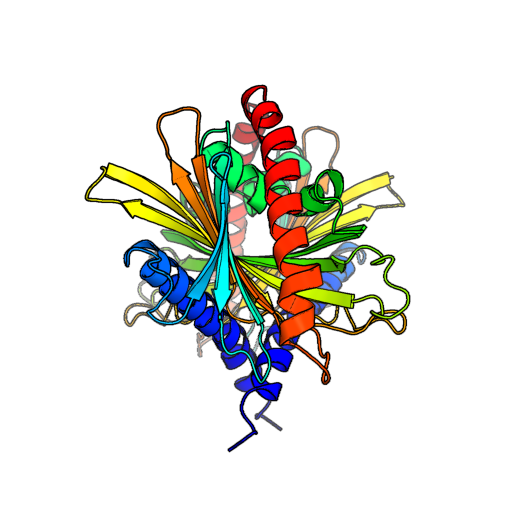E A O 1
ATOM 851 N N . ALA A 1 107 ? -6.359 6.562 0.825 1 91.94 107 ALA A N 1
ATOM 852 C CA . ALA A 1 107 ? -7.309 6.879 1.89 1 91.94 107 ALA A CA 1
ATOM 853 C C . ALA A 1 107 ? -8.289 7.957 1.443 1 91.94 107 ALA A C 1
ATOM 855 O O . ALA A 1 107 ? -7.969 8.789 0.592 1 91.94 107 ALA A O 1
ATOM 856 N N . ARG A 1 108 ? -9.453 7.887 1.947 1 93.38 108 ARG A N 1
ATOM 857 C CA . ARG A 1 108 ? -10.461 8.93 1.789 1 93.38 108 ARG A CA 1
ATOM 858 C C . ARG A 1 108 ? -10.797 9.57 3.131 1 93.38 108 ARG A C 1
ATOM 860 O O . ARG A 1 108 ? -11.148 8.875 4.086 1 93.38 108 ARG A O 1
ATOM 867 N N . GLU A 1 109 ? -10.633 10.805 3.15 1 95.38 109 GLU A N 1
ATOM 868 C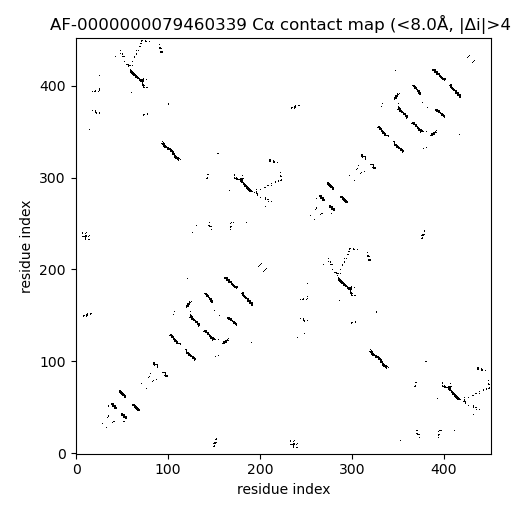 CA . GLU A 1 109 ? -10.953 11.594 4.332 1 95.38 109 GLU A CA 1
ATOM 869 C C . GLU A 1 109 ? -12.172 12.484 4.09 1 95.38 109 GLU A C 1
ATOM 871 O O . GLU A 1 109 ? -12.32 13.062 3.012 1 95.38 109 GLU A O 1
ATOM 876 N N . THR A 1 110 ? -13.055 12.508 5.035 1 93.31 110 THR A N 1
ATOM 877 C CA . THR A 1 110 ? -14.164 13.453 5.027 1 93.31 110 THR A CA 1
ATOM 878 C C . THR A 1 110 ? -14.055 14.43 6.195 1 93.31 110 THR A C 1
ATOM 880 O O . THR A 1 110 ? -13.898 14.016 7.348 1 93.31 110 THR A O 1
ATOM 883 N N . ALA A 1 111 ? -14.039 15.734 5.832 1 88.38 111 ALA A N 1
ATOM 884 C CA . ALA A 1 111 ? -13.977 16.766 6.863 1 88.38 111 ALA A CA 1
ATOM 885 C C . ALA A 1 111 ? -15.273 16.812 7.672 1 88.38 111 ALA A C 1
ATOM 887 O O . ALA A 1 111 ? -16.344 16.516 7.148 1 88.38 111 ALA A O 1
ATOM 888 N N . ALA A 1 112 ? -15.078 17.078 8.922 1 86.81 112 ALA A N 1
ATOM 889 C CA . ALA A 1 112 ? -16.25 17.312 9.758 1 86.81 112 ALA A CA 1
ATOM 890 C C . ALA A 1 112 ? -17.062 18.516 9.258 1 86.81 112 ALA A C 1
ATOM 892 O O . ALA A 1 112 ? -16.531 19.375 8.57 1 86.81 112 ALA A O 1
ATOM 893 N N . ASP A 1 113 ? -18.375 18.297 9.438 1 72.88 113 ASP A N 1
ATOM 894 C CA . ASP A 1 113 ? -19.219 19.406 9.062 1 72.88 113 ASP A CA 1
ATOM 895 C C . ASP A 1 113 ? -18.797 20.688 9.781 1 72.88 113 ASP A C 1
ATOM 897 O O . ASP A 1 113 ? -18.594 20.688 10.992 1 72.88 113 ASP A O 1
ATOM 901 N N . GLN A 1 114 ? -17.984 21.469 9.078 1 61.44 114 GLN A N 1
ATOM 902 C CA . GLN A 1 114 ? -17.625 22.734 9.719 1 61.44 114 GLN A CA 1
ATOM 903 C C . GLN A 1 114 ? -18.859 23.594 9.961 1 61.44 114 GLN A C 1
ATOM 905 O O . GLN A 1 114 ? -19.797 23.578 9.172 1 61.44 114 GLN A O 1
ATOM 910 N N . ALA A 1 115 ? -19.203 23.641 11.156 1 48.53 115 ALA A N 1
ATOM 911 C CA . ALA A 1 115 ? -20.328 24.484 11.547 1 48.53 115 ALA A CA 1
ATOM 912 C C . ALA A 1 115 ? -20.375 25.734 10.688 1 48.53 115 ALA A C 1
ATOM 914 O O . ALA A 1 115 ? -21.391 26.438 10.664 1 48.53 115 ALA A O 1
ATOM 915 N N . SER A 1 116 ? -19.203 26.109 10.172 1 48.28 116 SER A N 1
ATOM 916 C CA . SER A 1 116 ? -19.547 27.391 9.562 1 48.28 116 SER A CA 1
ATOM 917 C C . SER A 1 116 ? -20.406 27.188 8.32 1 48.28 116 SER A C 1
ATOM 919 O O . SER A 1 116 ? -20.188 26.25 7.551 1 48.28 116 SER A O 1
ATOM 921 N N . GLN A 1 117 ? -21.609 27.484 8.477 1 48.06 117 GLN A N 1
ATOM 922 C CA . GLN A 1 117 ? -22.703 27.625 7.523 1 48.06 117 GLN A CA 1
ATOM 923 C C . GLN A 1 117 ? -22.172 27.672 6.09 1 48.06 117 GLN A C 1
ATOM 925 O O . GLN A 1 117 ? -22.938 27.484 5.141 1 48.06 117 GLN A O 1
ATOM 930 N N . HIS A 1 118 ? -20.859 27.969 5.859 1 56.12 118 HIS A N 1
ATOM 931 C CA . HIS A 1 118 ? -20.594 28.422 4.496 1 56.12 118 HIS A CA 1
ATOM 932 C C . HIS A 1 118 ? -19.594 27.484 3.803 1 56.12 118 HIS A C 1
ATOM 934 O O . HIS A 1 118 ? -19.312 27.641 2.613 1 56.12 118 HIS A O 1
ATOM 940 N N . ILE A 1 119 ? -19.031 26.5 4.637 1 65.12 119 ILE A N 1
ATOM 941 C CA . ILE A 1 119 ? -18.078 25.734 3.842 1 65.12 119 ILE A CA 1
ATOM 942 C C . ILE A 1 119 ? -18.641 24.344 3.568 1 65.12 119 ILE A C 1
ATOM 944 O O . ILE A 1 119 ? -19.016 23.625 4.496 1 65.12 119 ILE A O 1
ATOM 948 N N . SER A 1 120 ? -19.078 24.203 2.355 1 74.25 120 SER A N 1
ATOM 949 C CA . SER A 1 120 ? -19.547 22.891 1.925 1 74.25 120 SER A CA 1
ATOM 950 C C . SER A 1 120 ? -18.641 21.781 2.43 1 74.25 120 SER A C 1
ATOM 952 O O . SER A 1 120 ? -17.438 22.016 2.652 1 74.25 120 SER A O 1
ATOM 954 N N . ARG A 1 121 ? -19.297 20.703 2.691 1 84.62 121 ARG A N 1
ATOM 955 C CA . ARG A 1 121 ? -18.547 19.516 3.133 1 84.62 121 ARG A CA 1
ATOM 956 C C . ARG A 1 121 ? -17.531 19.094 2.084 1 84.62 121 ARG A C 1
ATOM 958 O O . ARG A 1 121 ? -17.797 19.172 0.883 1 84.62 121 ARG A O 1
ATOM 965 N N . ARG A 1 122 ? -16.375 18.812 2.609 1 89.31 122 ARG A N 1
ATOM 966 C CA . ARG A 1 122 ? -15.305 18.438 1.687 1 89.31 122 ARG A CA 1
ATOM 967 C C . ARG A 1 122 ? -14.797 17.016 1.975 1 89.31 122 ARG A C 1
ATOM 969 O O . ARG A 1 122 ? -14.82 16.578 3.121 1 89.31 122 ARG A O 1
ATOM 976 N N . ASP A 1 123 ? -14.453 16.359 0.996 1 93.12 123 ASP A N 1
ATOM 977 C CA . ASP A 1 123 ? -13.711 15.109 1.161 1 93.12 123 ASP A CA 1
ATOM 978 C C . ASP A 1 123 ? -12.414 15.125 0.354 1 93.12 123 ASP A C 1
ATOM 980 O O . ASP A 1 123 ? -12.219 16 -0.496 1 93.12 123 ASP A O 1
ATOM 984 N N . PHE A 1 124 ? -11.5 14.273 0.723 1 94.5 124 PHE A N 1
ATOM 985 C CA . PHE A 1 124 ? -10.172 14.156 0.122 1 94.5 124 PHE A CA 1
ATOM 986 C C . PHE A 1 124 ? -9.82 12.688 -0.122 1 94.5 124 PHE A C 1
ATOM 988 O O . PHE A 1 124 ? -10.109 11.828 0.712 1 94.5 124 PHE A O 1
ATOM 995 N N . VAL A 1 125 ? -9.273 12.422 -1.271 1 91.81 125 VAL A N 1
ATOM 996 C CA . VAL A 1 125 ? -8.711 11.109 -1.569 1 91.81 125 VAL A CA 1
ATOM 997 C C . VAL A 1 125 ? -7.203 11.227 -1.792 1 91.81 125 VAL A C 1
ATOM 999 O O . VAL A 1 125 ? -6.758 12 -2.645 1 91.81 125 VAL A O 1
ATOM 1002 N N . SER A 1 126 ? -6.469 10.453 -0.965 1 91.81 126 SER A N 1
ATOM 1003 C CA . SER A 1 126 ? -5.02 10.617 -1.015 1 91.81 126 SER A CA 1
ATOM 1004 C C . SER A 1 126 ? -4.312 9.266 -1.102 1 91.81 126 SER A C 1
ATOM 1006 O O . SER A 1 126 ? -4.883 8.234 -0.737 1 91.81 126 SER A O 1
ATOM 1008 N N . VAL A 1 127 ? -3.166 9.305 -1.729 1 88.19 127 VAL A N 1
ATOM 1009 C CA . VAL A 1 127 ? -2.227 8.188 -1.678 1 88.19 127 VAL A CA 1
ATOM 1010 C C . VAL A 1 127 ? -1.089 8.516 -0.713 1 88.19 127 VAL A C 1
ATOM 1012 O O . VAL A 1 127 ? -0.558 9.633 -0.724 1 88.19 127 VAL A O 1
ATOM 1015 N N . CYS A 1 128 ? -0.779 7.547 0.083 1 92.31 128 CYS A N 1
ATOM 1016 C CA . CYS A 1 128 ? 0.162 7.762 1.177 1 92.31 128 CYS A CA 1
ATOM 1017 C C . CYS A 1 128 ? 1.303 6.754 1.121 1 92.31 128 CYS A C 1
ATOM 1019 O O . CYS A 1 128 ? 1.1 5.598 0.743 1 92.31 128 CYS A O 1
ATOM 1021 N N . SER A 1 129 ? 2.443 7.188 1.476 1 88.62 129 SER A N 1
ATOM 1022 C CA . SER A 1 129 ? 3.602 6.316 1.647 1 88.62 129 SER A CA 1
ATOM 1023 C C . SER A 1 129 ? 4.324 6.613 2.957 1 88.62 129 SER A C 1
ATOM 1025 O O . SER A 1 129 ? 4.184 7.703 3.518 1 88.62 129 SER A O 1
ATOM 1027 N N . ARG A 1 130 ? 5.035 5.68 3.43 1 89.44 130 ARG A N 1
ATOM 1028 C CA . ARG A 1 130 ? 5.797 5.801 4.668 1 89.44 130 ARG A CA 1
ATOM 1029 C C . ARG A 1 130 ? 7.281 5.574 4.422 1 89.44 130 ARG A C 1
ATOM 1031 O O . ARG A 1 130 ? 7.66 4.742 3.592 1 89.44 130 ARG A O 1
ATOM 1038 N N . HIS A 1 131 ? 8.078 6.359 5.16 1 86.44 131 HIS A N 1
ATOM 1039 C CA . HIS A 1 131 ? 9.523 6.293 5.008 1 86.44 131 HIS A CA 1
ATOM 1040 C C . HIS A 1 131 ? 10.227 6.367 6.359 1 86.44 131 HIS A C 1
ATOM 1042 O O . HIS A 1 131 ? 9.688 6.938 7.312 1 86.44 131 HIS A O 1
ATOM 1048 N N . GLU A 1 132 ? 11.352 5.703 6.449 1 87.94 132 GLU A N 1
ATOM 1049 C CA . GLU A 1 132 ? 12.25 5.77 7.602 1 87.94 132 GLU A CA 1
ATOM 1050 C C . GLU A 1 132 ? 13.641 6.25 7.191 1 87.94 132 GLU A C 1
ATOM 1052 O O . GLU A 1 132 ? 14.195 5.777 6.199 1 87.94 132 GLU A O 1
ATOM 1057 N N . VAL A 1 133 ? 14.133 7.254 7.898 1 86.81 133 VAL A N 1
ATOM 1058 C CA . VAL A 1 133 ? 15.43 7.84 7.582 1 86.81 133 VAL A CA 1
ATOM 1059 C C . VAL A 1 133 ? 16.297 7.891 8.844 1 86.81 133 VAL A C 1
ATOM 1061 O O . VAL A 1 133 ? 15.867 8.406 9.875 1 86.81 133 VAL A O 1
ATOM 1064 N N . LEU A 1 134 ? 17.438 7.383 8.75 1 88.19 134 LEU A N 1
ATOM 1065 C CA . LEU A 1 134 ? 18.375 7.504 9.852 1 88.19 134 LEU A CA 1
ATOM 1066 C C . LEU A 1 134 ? 18.938 8.922 9.938 1 88.19 134 LEU A C 1
ATOM 1068 O O . LEU A 1 134 ? 19.516 9.422 8.977 1 88.19 134 LEU A O 1
ATOM 1072 N N . ASP A 1 135 ? 18.641 9.57 11.016 1 84.81 135 ASP A N 1
ATOM 1073 C CA . ASP A 1 135 ? 19.312 10.82 11.328 1 84.81 135 ASP A CA 1
ATOM 1074 C C . ASP A 1 135 ? 20.734 10.57 11.836 1 84.81 135 ASP A C 1
ATOM 1076 O O . ASP A 1 135 ? 20.922 10.188 12.984 1 84.81 135 ASP A O 1
ATOM 1080 N N . THR A 1 136 ? 21.609 10.812 11.008 1 86.62 136 THR A N 1
ATOM 1081 C CA . THR A 1 136 ? 22.984 10.438 11.312 1 86.62 136 THR A CA 1
ATOM 1082 C C . THR A 1 136 ? 23.547 11.328 12.414 1 86.62 136 THR A C 1
ATOM 1084 O O . THR A 1 136 ? 24.453 10.922 13.141 1 86.62 136 THR A O 1
ATOM 1087 N N . ASP A 1 137 ? 23.125 12.539 12.477 1 85.12 137 ASP A N 1
ATOM 1088 C CA . ASP A 1 137 ? 23.609 13.453 13.508 1 85.12 137 ASP A CA 1
ATOM 1089 C C . ASP A 1 137 ? 23.141 13.016 14.898 1 85.12 137 ASP A C 1
ATOM 1091 O O . ASP A 1 137 ? 23.922 13.039 15.852 1 85.12 137 ASP A O 1
ATOM 1095 N N . ARG A 1 138 ? 22.016 12.531 14.977 1 89.44 138 ARG A N 1
ATOM 1096 C CA . ARG A 1 138 ? 21.422 12.164 16.25 1 89.44 138 ARG A CA 1
ATOM 1097 C C . ARG A 1 138 ? 21.453 10.656 16.453 1 89.44 138 ARG A C 1
ATOM 1099 O O . ARG A 1 138 ? 21.203 10.164 17.562 1 89.44 138 ARG A O 1
ATOM 1106 N N . MET A 1 139 ? 21.703 9.922 15.414 1 90.56 139 MET A N 1
ATOM 1107 C CA . MET A 1 139 ? 21.734 8.461 15.414 1 90.56 139 MET A CA 1
ATOM 1108 C C . MET A 1 139 ? 20.391 7.883 15.82 1 90.56 139 MET A C 1
ATOM 1110 O O . MET A 1 139 ? 20.328 6.953 16.625 1 90.56 139 MET A O 1
ATOM 1114 N N . VAL A 1 140 ? 19.328 8.531 15.43 1 89.38 140 VAL A N 1
ATOM 1115 C CA . VAL A 1 140 ? 17.953 8.047 15.633 1 89.38 140 VAL A CA 1
ATOM 1116 C C . VAL A 1 140 ? 17.234 7.953 14.289 1 89.38 140 VAL A C 1
ATOM 1118 O O . VAL A 1 140 ? 17.641 8.602 13.32 1 89.38 140 VAL A O 1
ATOM 1121 N N . GLU A 1 141 ? 16.203 7.133 14.211 1 90.19 141 GLU A N 1
ATOM 1122 C CA . GLU A 1 141 ? 15.383 6.988 13.008 1 90.19 141 GLU A CA 1
ATOM 1123 C C . GLU A 1 141 ? 14.227 7.98 13 1 90.19 141 GLU A C 1
ATOM 1125 O O . GLU A 1 141 ? 13.422 8.016 13.938 1 90.19 141 GLU A O 1
ATOM 1130 N N . ASP A 1 142 ? 14.25 8.82 12.031 1 93.06 142 ASP A N 1
ATOM 1131 C CA . ASP A 1 142 ? 13.078 9.656 11.766 1 93.06 142 ASP A CA 1
ATOM 1132 C C . ASP A 1 142 ? 12.086 8.938 10.852 1 93.06 142 ASP A C 1
ATOM 1134 O O . ASP A 1 142 ? 12.492 8.18 9.969 1 93.06 142 ASP A O 1
ATOM 1138 N N . TYR A 1 143 ? 10.852 9.164 11.133 1 93.31 143 TYR A N 1
ATOM 1139 C CA . TYR A 1 143 ? 9.805 8.555 10.32 1 93.31 143 TYR A CA 1
ATOM 1140 C C . TYR A 1 143 ? 8.977 9.617 9.609 1 93.31 143 TYR A C 1
ATOM 1142 O O . TYR A 1 143 ? 8.734 10.695 10.156 1 93.31 143 TYR A O 1
ATOM 1150 N N . TYR A 1 144 ? 8.633 9.273 8.375 1 93.31 144 TYR A N 1
ATOM 1151 C CA . TYR A 1 144 ? 7.828 10.18 7.566 1 93.31 144 TYR A CA 1
ATOM 1152 C C . TYR A 1 144 ? 6.633 9.453 6.961 1 93.31 144 TYR A C 1
ATOM 1154 O O . TYR A 1 144 ? 6.734 8.281 6.586 1 93.31 144 TYR A O 1
ATOM 1162 N N . MET A 1 145 ? 5.555 10.055 6.93 1 94.25 145 MET A N 1
ATOM 1163 C CA . MET A 1 145 ? 4.41 9.672 6.102 1 94.25 145 MET A CA 1
ATOM 1164 C C . MET A 1 145 ? 4.02 10.805 5.16 1 94.25 145 MET A C 1
ATOM 1166 O O . MET A 1 145 ? 3.789 11.93 5.598 1 94.25 145 MET A O 1
ATOM 1170 N N . CYS A 1 146 ? 3.98 10.531 3.887 1 93.81 146 CYS A N 1
ATOM 1171 C CA . CYS A 1 146 ? 3.67 11.539 2.881 1 93.81 146 CYS A CA 1
ATOM 1172 C C . CYS A 1 146 ? 2.404 11.172 2.113 1 93.81 146 CYS A C 1
ATOM 1174 O O . CYS A 1 146 ? 2.084 9.992 1.961 1 93.81 146 CYS A O 1
ATOM 1176 N N . TYR A 1 147 ? 1.726 12.227 1.69 1 93 147 TYR A N 1
ATOM 1177 C CA . TYR A 1 147 ? 0.532 11.93 0.906 1 93 147 TYR A CA 1
ATOM 1178 C C . TYR A 1 147 ? 0.215 13.07 -0.057 1 93 147 TYR A C 1
ATOM 1180 O O . TYR A 1 147 ? 0.594 14.219 0.183 1 93 147 TYR A O 1
ATOM 1188 N N . ILE A 1 148 ? -0.419 12.773 -1.097 1 90.88 148 ILE A N 1
ATOM 1189 C CA . ILE A 1 148 ? -0.917 13.695 -2.117 1 90.88 148 ILE A CA 1
ATOM 1190 C C . ILE A 1 148 ? -2.279 13.219 -2.617 1 90.88 148 ILE A C 1
ATOM 1192 O O . ILE A 1 148 ? -2.646 12.055 -2.428 1 90.88 148 ILE A O 1
ATOM 1196 N N . SER A 1 149 ? -2.982 14.133 -3.154 1 90.31 149 SER A N 1
ATOM 1197 C CA . SER A 1 149 ? -4.277 13.781 -3.723 1 90.31 149 SER A CA 1
ATOM 1198 C C . SER A 1 149 ? -4.129 12.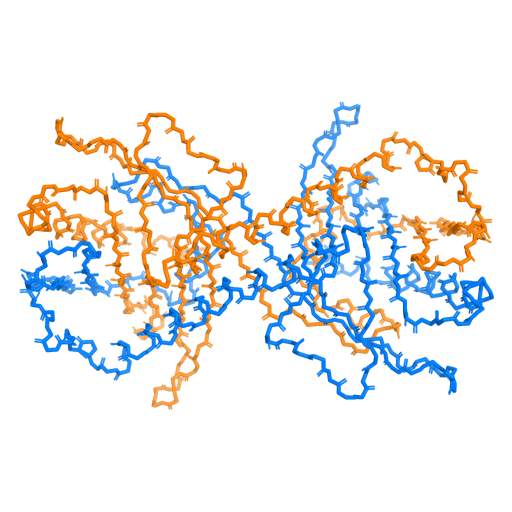789 -4.871 1 90.31 149 SER A C 1
ATOM 1200 O O . SER A 1 149 ? -3.139 12.82 -5.602 1 90.31 149 SER A O 1
ATOM 1202 N N . THR A 1 150 ? -5.039 11.914 -4.949 1 83.12 150 THR A N 1
ATOM 1203 C CA . THR A 1 150 ? -5.133 10.984 -6.07 1 83.12 150 THR A CA 1
ATOM 1204 C C . THR A 1 150 ? -6.59 10.734 -6.445 1 83.12 150 THR A C 1
ATOM 1206 O O . THR A 1 150 ? -7.5 11.094 -5.695 1 83.12 150 THR A O 1
ATOM 1209 N N . GLU A 1 151 ? -6.773 10.336 -7.605 1 77.75 151 GLU A N 1
ATOM 1210 C CA . GLU A 1 151 ? -8.086 9.82 -7.992 1 77.75 151 GLU A CA 1
ATOM 1211 C C . GLU A 1 151 ? -8.164 8.305 -7.809 1 77.75 151 GLU A C 1
ATOM 1213 O O . GLU A 1 151 ? -7.18 7.598 -8.039 1 77.75 151 GLU A O 1
ATOM 1218 N N . PHE A 1 152 ? -9.234 7.883 -7.301 1 74.88 152 PHE A N 1
ATOM 1219 C CA . PHE A 1 152 ? -9.43 6.457 -7.066 1 74.88 152 PHE A CA 1
ATOM 1220 C C . PHE A 1 152 ? -10.852 6.039 -7.422 1 74.88 152 PHE A C 1
ATOM 1222 O O . PHE A 1 152 ? -11.812 6.59 -6.883 1 74.88 152 PHE A O 1
ATOM 1229 N N . PRO A 1 153 ? -10.977 5.082 -8.391 1 70.69 153 PRO A N 1
ATOM 1230 C CA . PRO A 1 153 ? -12.32 4.652 -8.797 1 70.69 153 PRO A CA 1
ATOM 1231 C C . PRO A 1 153 ? -13.164 4.172 -7.621 1 70.69 153 PRO A C 1
ATOM 1233 O O . PRO A 1 153 ? -14.391 4.324 -7.629 1 70.69 153 PRO A O 1
ATOM 1236 N N . GLY A 1 154 ? -12.594 3.572 -6.648 1 71.88 154 GLY A N 1
ATOM 1237 C CA . GLY A 1 154 ? -13.312 3.076 -5.484 1 71.88 154 GLY A CA 1
ATOM 1238 C C . GLY A 1 154 ? -13.766 4.18 -4.551 1 71.88 154 GLY A C 1
ATOM 1239 O O . GLY A 1 154 ? -14.5 3.926 -3.592 1 71.88 154 GLY A O 1
ATOM 1240 N N . ALA A 1 155 ? -13.312 5.32 -4.832 1 81.19 155 ALA A N 1
ATOM 1241 C CA . ALA A 1 155 ? -13.711 6.484 -4.043 1 81.19 155 ALA A CA 1
ATOM 1242 C C . ALA A 1 155 ? -14.062 7.664 -4.941 1 81.19 155 ALA A C 1
ATOM 1244 O O . ALA A 1 155 ? -13.414 8.711 -4.887 1 81.19 155 ALA A O 1
ATOM 1245 N N . PRO A 1 156 ? -15.055 7.445 -5.703 1 82.31 156 PRO A N 1
ATOM 1246 C CA . PRO A 1 156 ? -15.461 8.539 -6.586 1 82.31 156 PRO A CA 1
ATOM 1247 C C . PRO A 1 156 ? -16.016 9.734 -5.82 1 82.31 156 PRO A C 1
ATOM 1249 O O . PRO A 1 156 ? -16.406 9.609 -4.652 1 82.31 156 PRO A O 1
ATOM 1252 N N . PRO A 1 157 ? -15.977 10.922 -6.516 1 84.75 157 PRO A N 1
ATOM 1253 C CA . PRO A 1 157 ? -16.594 12.07 -5.848 1 84.75 157 PRO A CA 1
ATOM 1254 C C . PRO A 1 157 ? -18.062 11.836 -5.512 1 84.75 157 PRO A C 1
ATOM 1256 O O . PRO A 1 157 ? -18.781 11.203 -6.285 1 84.75 157 PRO A O 1
ATOM 1259 N N . GLU A 1 158 ? -18.344 12.164 -4.344 1 84.81 158 GLU A N 1
ATOM 1260 C CA . GLU A 1 158 ? -19.719 12.094 -3.885 1 84.81 158 GLU A CA 1
ATOM 1261 C C . GLU A 1 158 ? -20.406 13.461 -3.943 1 84.81 158 GLU A C 1
ATOM 1263 O O . GLU A 1 158 ? -19.797 14.469 -3.596 1 84.81 158 GLU A O 1
ATOM 1268 N N . GLY A 1 159 ? -21.609 13.523 -4.406 1 83.56 159 GLY A N 1
ATOM 1269 C CA . GLY A 1 159 ? -22.344 14.75 -4.656 1 83.56 159 GLY A CA 1
ATOM 1270 C C . GLY A 1 159 ? -22.469 15.633 -3.43 1 83.56 159 GLY A C 1
ATOM 1271 O O . GLY A 1 159 ? -22.609 16.859 -3.547 1 83.56 159 GLY A O 1
ATOM 1272 N N . GLU A 1 160 ? -22.406 15.156 -2.289 1 85.56 160 GLU A N 1
ATOM 1273 C CA . GLU A 1 160 ? -22.578 15.922 -1.061 1 85.56 160 GLU A CA 1
ATOM 1274 C C . GLU A 1 160 ? -21.281 16.594 -0.634 1 85.56 160 GLU A C 1
ATOM 1276 O O . GLU A 1 160 ? -21.281 17.438 0.27 1 85.56 160 GLU A O 1
ATOM 1281 N N . TYR A 1 161 ? -20.266 16.297 -1.318 1 88.75 161 TYR A N 1
ATOM 1282 C CA . TYR A 1 161 ? -18.953 16.812 -0.921 1 88.75 161 TYR A CA 1
ATOM 1283 C C . TYR A 1 161 ? -18.281 17.547 -2.076 1 88.75 161 TYR A C 1
ATOM 1285 O O . TYR A 1 161 ? -18.438 17.156 -3.238 1 88.75 161 TYR A O 1
ATOM 1293 N N . VAL A 1 162 ? -17.594 18.609 -1.718 1 89.5 162 VAL A N 1
ATOM 1294 C CA . VAL A 1 162 ? -16.609 19.188 -2.631 1 89.5 162 VAL A CA 1
ATOM 1295 C C . VAL A 1 162 ? -15.281 18.453 -2.479 1 89.5 162 VAL A C 1
ATOM 1297 O O . VAL A 1 162 ? -14.766 18.312 -1.365 1 89.5 162 VAL A O 1
ATOM 1300 N N . ARG A 1 163 ? -14.781 17.922 -3.549 1 90.81 163 ARG A N 1
ATOM 1301 C CA . ARG A 1 163 ? -13.508 17.219 -3.512 1 90.81 163 ARG A CA 1
ATOM 1302 C C . ARG A 1 163 ? -12.344 18.188 -3.422 1 90.81 163 ARG A C 1
ATOM 1304 O O . ARG A 1 163 ? -12.023 18.875 -4.395 1 90.81 163 ARG A O 1
ATOM 1311 N N . GLY A 1 164 ? -11.766 18.219 -2.273 1 91.5 164 GLY A N 1
ATOM 1312 C CA . GLY A 1 164 ? -10.547 19 -2.135 1 91.5 164 GLY A CA 1
ATOM 1313 C C . GLY A 1 164 ? -9.312 18.297 -2.664 1 91.5 164 GLY A C 1
ATOM 1314 O O . GLY A 1 164 ? -9.391 17.125 -3.074 1 91.5 164 GLY A O 1
ATOM 1315 N N . ALA A 1 165 ? -8.188 19.047 -2.66 1 91.44 165 ALA A N 1
ATOM 1316 C CA . ALA A 1 165 ? -6.953 18.453 -3.18 1 91.44 165 ALA A CA 1
ATOM 1317 C C . ALA A 1 165 ? -5.789 18.688 -2.223 1 91.44 165 ALA A C 1
ATOM 1319 O O . ALA A 1 165 ? -5.535 19.828 -1.811 1 91.44 165 ALA A O 1
ATOM 1320 N N . TYR A 1 166 ? -5.188 17.5 -1.87 1 92.69 166 TYR A N 1
ATOM 1321 C CA . TYR A 1 166 ? -3.924 17.594 -1.146 1 92.69 166 TYR A CA 1
ATOM 1322 C C . TYR A 1 166 ? -2.758 17.797 -2.107 1 92.69 166 TYR A C 1
ATOM 1324 O O . TYR A 1 166 ? -2.586 17.016 -3.047 1 92.69 166 TYR A O 1
ATOM 1332 N N . HIS A 1 167 ? -2.074 18.859 -1.905 1 91 167 HIS A N 1
ATOM 1333 C CA . HIS A 1 167 ? -0.733 18.984 -2.463 1 91 167 HIS A CA 1
ATOM 1334 C C . HIS A 1 167 ? 0.31 18.359 -1.544 1 91 167 HIS A C 1
ATOM 1336 O O . HIS A 1 167 ? -0.035 17.781 -0.512 1 91 167 HIS A O 1
ATOM 1342 N N . PRO A 1 168 ? 1.606 18.312 -1.971 1 91.12 168 PRO A N 1
ATOM 1343 C CA . PRO A 1 168 ? 2.598 17.594 -1.163 1 91.12 168 PRO A CA 1
ATOM 1344 C C . PRO A 1 168 ? 2.477 17.906 0.328 1 91.12 168 PRO A C 1
ATOM 1346 O O . PRO A 1 168 ? 2.689 19.047 0.747 1 91.12 168 PRO A O 1
ATOM 1349 N N . SER A 1 169 ? 2.029 16.938 1.1 1 94.06 169 SER A N 1
ATOM 1350 C CA . SER A 1 169 ? 1.761 17.047 2.529 1 94.06 169 SER A CA 1
ATOM 1351 C C . SER A 1 169 ? 2.258 15.82 3.283 1 94.06 169 SER A C 1
ATOM 1353 O O . SER A 1 169 ? 2.619 14.812 2.672 1 94.06 169 SER A O 1
ATOM 1355 N N . GLY A 1 170 ? 2.334 15.93 4.59 1 95.75 170 GLY A N 1
ATOM 1356 C CA . GLY A 1 170 ? 2.742 14.734 5.324 1 95.75 170 GLY A CA 1
ATOM 1357 C C . GLY A 1 170 ? 3.059 15.016 6.781 1 95.75 170 GLY A C 1
ATOM 1358 O O . GLY A 1 170 ? 2.781 16.109 7.285 1 95.75 170 GLY A O 1
ATOM 1359 N N . PHE A 1 171 ? 3.533 14 7.395 1 96.56 171 PHE A N 1
ATOM 1360 C CA . PHE A 1 171 ? 3.875 13.984 8.812 1 96.56 171 PHE A CA 1
ATOM 1361 C C . PHE A 1 171 ? 5.332 13.594 9.016 1 96.56 171 PHE A C 1
ATOM 1363 O O . PHE A 1 171 ? 5.871 12.773 8.266 1 96.56 171 PHE A O 1
ATOM 1370 N N . ARG A 1 172 ? 5.883 14.141 9.977 1 95.5 172 ARG A N 1
ATOM 1371 C CA . ARG A 1 172 ? 7.18 13.695 10.477 1 95.5 172 ARG A CA 1
ATOM 1372 C C . ARG A 1 172 ? 7.094 13.297 11.945 1 95.5 172 ARG A C 1
ATOM 1374 O O . ARG A 1 172 ? 6.492 14.008 12.758 1 95.5 172 ARG A O 1
ATOM 1381 N N . PHE A 1 173 ? 7.613 12.211 12.266 1 96.31 173 PHE A N 1
ATOM 1382 C CA . PHE A 1 173 ? 7.715 11.68 13.617 1 96.31 173 PHE A CA 1
ATOM 1383 C C . PHE A 1 173 ? 9.172 11.539 14.039 1 96.31 173 PHE A C 1
ATOM 1385 O O . PHE A 1 173 ? 9.867 10.633 13.578 1 96.31 173 PHE A O 1
ATOM 1392 N N . SER A 1 174 ? 9.602 12.398 14.891 1 95.25 174 SER A N 1
ATOM 1393 C CA . SER A 1 174 ? 10.992 12.391 15.312 1 95.25 174 SER A CA 1
ATOM 1394 C C . SER A 1 174 ? 11.125 12.039 16.797 1 95.25 174 SER A C 1
ATOM 1396 O O . SER A 1 174 ? 10.492 12.672 17.641 1 95.25 174 SER A O 1
ATOM 1398 N N . PRO A 1 175 ? 11.914 11 17.031 1 95.31 175 PRO A N 1
ATOM 1399 C CA . PRO A 1 175 ? 12.086 10.648 18.453 1 95.31 175 PRO A CA 1
ATOM 1400 C C . PRO A 1 175 ? 12.602 11.812 19.297 1 95.31 175 PRO A C 1
ATOM 1402 O O . PRO A 1 175 ? 13.492 12.547 18.859 1 95.31 175 PRO A O 1
ATOM 1405 N N . ASN A 1 176 ? 11.969 12.141 20.297 1 94.38 176 ASN A N 1
ATOM 1406 C CA . ASN A 1 176 ? 12.367 13.055 21.359 1 94.38 176 ASN A CA 1
ATOM 1407 C C . ASN A 1 176 ? 12.578 12.32 22.672 1 94.38 176 ASN A C 1
ATOM 1409 O O . ASN A 1 176 ? 11.82 12.508 23.625 1 94.38 176 ASN A O 1
ATOM 1413 N N . GLY A 1 177 ? 13.672 11.477 22.719 1 91.44 177 GLY A N 1
ATOM 1414 C CA . GLY A 1 177 ? 13.836 10.484 23.766 1 91.44 177 GLY A CA 1
ATOM 1415 C C . GLY A 1 177 ? 13.078 9.195 23.5 1 91.44 177 GLY A C 1
ATOM 1416 O O . GLY A 1 177 ? 12.719 8.922 22.344 1 91.44 177 GLY A O 1
ATOM 1417 N N . ASP A 1 178 ? 12.836 8.391 24.5 1 89.44 178 ASP A N 1
ATOM 1418 C CA . ASP A 1 178 ? 12.266 7.059 24.312 1 89.44 178 ASP A CA 1
ATOM 1419 C C . ASP A 1 178 ? 10.742 7.098 24.391 1 89.44 178 ASP A C 1
ATOM 1421 O O . ASP A 1 178 ? 10.062 6.191 23.891 1 89.44 178 ASP A O 1
ATOM 1425 N N . SER A 1 179 ? 10.227 8.219 24.922 1 93.81 179 SER A N 1
ATOM 1426 C CA . SER A 1 179 ? 8.805 8.148 25.234 1 93.81 179 SER A CA 1
ATOM 1427 C C . SER A 1 179 ? 8.062 9.359 24.672 1 93.81 179 SER A C 1
ATOM 1429 O O . SER A 1 179 ? 6.902 9.602 25.016 1 93.81 179 SER A O 1
ATOM 1431 N N . SER A 1 180 ? 8.734 10.156 23.938 1 96.06 180 SER A N 1
ATOM 1432 C CA . SER A 1 180 ? 8.07 11.32 23.359 1 96.06 180 SER A CA 1
ATOM 1433 C C . SER A 1 180 ? 8.477 11.516 21.906 1 96.06 180 SER A C 1
ATOM 1435 O O . SER A 1 180 ? 9.492 10.984 21.469 1 96.06 180 SER A O 1
ATOM 1437 N N . THR A 1 181 ? 7.684 12.18 21.156 1 96.88 181 THR A N 1
ATOM 1438 C CA . THR A 1 181 ? 7.887 12.391 19.719 1 96.88 181 THR A CA 1
ATOM 1439 C C . THR A 1 181 ? 7.719 13.859 19.359 1 96.88 181 THR A C 1
ATOM 1441 O O . THR A 1 181 ? 6.742 14.5 19.766 1 96.88 181 THR A O 1
ATOM 1444 N N . LYS A 1 182 ? 8.711 14.492 18.766 1 96.06 182 LYS A N 1
ATOM 1445 C CA . LYS A 1 182 ? 8.508 15.742 18.047 1 96.06 182 LYS A CA 1
ATOM 1446 C C . LYS A 1 182 ? 7.715 15.516 16.766 1 96.06 182 LYS A C 1
ATOM 1448 O O . LYS A 1 182 ? 8.219 14.914 15.82 1 96.06 182 LYS A O 1
ATOM 1453 N N . PHE A 1 183 ? 6.52 15.961 16.812 1 96.5 183 PHE A N 1
ATOM 1454 C CA . PHE A 1 183 ? 5.578 15.727 15.719 1 96.5 183 PHE A CA 1
ATOM 1455 C C . PHE A 1 183 ? 5.453 16.969 14.836 1 96.5 183 PHE A C 1
ATOM 1457 O O . PHE A 1 183 ? 5.273 18.078 15.336 1 96.5 183 PHE A O 1
ATOM 1464 N N . GLN A 1 184 ? 5.574 16.797 13.594 1 95 184 GLN A N 1
ATOM 1465 C CA . GLN A 1 184 ? 5.383 17.859 12.617 1 95 184 GLN A CA 1
ATOM 1466 C C . GLN A 1 184 ? 4.34 17.453 11.57 1 95 184 GLN A C 1
ATOM 1468 O O . GLN A 1 184 ? 4.371 16.344 11.055 1 95 184 GLN A O 1
ATOM 1473 N N . PHE A 1 185 ? 3.438 18.281 11.305 1 96.12 185 PHE A N 1
ATOM 1474 C CA . PHE A 1 185 ? 2.396 18.141 10.289 1 96.12 185 PHE A CA 1
ATOM 1475 C C . PHE A 1 185 ? 2.479 19.25 9.258 1 96.12 185 PHE A C 1
ATOM 1477 O O . PHE A 1 185 ? 2.258 20.422 9.578 1 96.12 185 PHE A O 1
ATOM 1484 N N . VAL A 1 186 ? 2.793 18.953 7.996 1 93.56 186 VAL A N 1
ATOM 1485 C CA . VAL A 1 186 ? 2.818 19.875 6.867 1 93.56 186 VAL A CA 1
ATOM 1486 C C . VAL A 1 186 ? 1.595 19.656 5.984 1 93.56 186 VAL A C 1
ATOM 1488 O O . VAL A 1 186 ? 1.422 18.578 5.418 1 93.56 186 VAL A O 1
ATOM 1491 N N . LEU A 1 187 ? 0.814 20.656 5.859 1 93.06 187 LEU A N 1
ATOM 1492 C CA . LEU A 1 187 ? -0.421 20.547 5.094 1 93.06 187 LEU A CA 1
ATOM 1493 C C . LEU A 1 187 ? -0.464 21.578 3.979 1 93.06 187 LEU A C 1
ATOM 1495 O O . LEU A 1 187 ? -0.417 22.781 4.246 1 93.06 187 LEU A O 1
ATOM 1499 N N . ASN A 1 188 ? -0.451 21.188 2.758 1 91.31 188 ASN A N 1
ATOM 1500 C CA . ASN A 1 188 ? -0.735 21.969 1.562 1 91.31 188 ASN A CA 1
ATOM 1501 C C . ASN A 1 188 ? -2.043 21.531 0.904 1 91.31 188 ASN A C 1
ATOM 1503 O O . ASN A 1 188 ? -2.111 20.453 0.297 1 91.31 188 ASN A O 1
ATOM 1507 N N . VAL A 1 189 ? -3.057 22.406 1.03 1 90.69 189 VAL A N 1
ATOM 1508 C CA . VAL A 1 189 ? -4.379 21.906 0.655 1 90.69 189 VAL A CA 1
ATOM 1509 C C . VAL A 1 189 ? -5.09 22.953 -0.205 1 90.69 189 VAL A C 1
ATOM 1511 O O . VAL A 1 189 ? -4.957 24.156 0.029 1 90.69 189 VAL A O 1
ATOM 1514 N N . ASP A 1 190 ? -5.742 22.484 -1.231 1 88.75 190 ASP A N 1
ATOM 1515 C CA . ASP A 1 190 ? -6.684 23.266 -2.041 1 88.75 190 ASP A CA 1
ATOM 1516 C C . ASP A 1 190 ? -8.125 22.891 -1.707 1 88.75 190 ASP A C 1
ATOM 1518 O O . ASP A 1 190 ? -8.609 21.828 -2.102 1 88.75 190 ASP A O 1
ATOM 1522 N N . LEU A 1 191 ? -8.812 23.734 -1.022 1 86.44 191 LEU A N 1
ATOM 1523 C CA . LEU A 1 191 ? -10.18 23.484 -0.588 1 86.44 191 LEU A CA 1
ATOM 1524 C C . LEU A 1 191 ? -11.18 23.875 -1.672 1 86.44 191 LEU A C 1
ATOM 1526 O O . LEU A 1 191 ? -12.383 23.672 -1.52 1 86.44 191 LEU A O 1
ATOM 1530 N N . LYS A 1 192 ? -10.641 24.281 -2.715 1 83.75 192 LYS A N 1
ATOM 1531 C CA . LYS A 1 192 ? -11.461 24.688 -3.85 1 83.75 192 LYS A CA 1
ATOM 1532 C C . LYS A 1 192 ? -12.383 25.844 -3.471 1 83.75 192 LYS A C 1
ATOM 1534 O O . LYS A 1 192 ? -13.57 25.844 -3.828 1 83.75 192 LYS A O 1
ATOM 1539 N N . ILE A 1 193 ? -11.766 26.578 -2.521 1 77.38 193 ILE A N 1
ATOM 1540 C CA . ILE A 1 193 ? -12.484 27.797 -2.162 1 77.38 193 ILE A CA 1
ATOM 1541 C C . ILE A 1 193 ? -11.922 28.984 -2.945 1 77.38 193 ILE A C 1
ATOM 1543 O O . ILE A 1 193 ? -10.703 29.125 -3.074 1 77.38 193 ILE A O 1
ATOM 1547 N N . HIS A 1 194 ? -12.523 29.453 -3.869 1 63.47 194 HIS A N 1
ATOM 1548 C CA . HIS A 1 194 ? -12.07 30.547 -4.723 1 63.47 194 HIS A CA 1
ATOM 1549 C C . HIS A 1 194 ? -11.977 31.844 -3.939 1 63.47 194 HIS A C 1
ATOM 1551 O O . HIS A 1 194 ? -11.086 32.656 -4.195 1 63.47 194 HIS A O 1
ATOM 1557 N N . ALA A 1 195 ? -12.805 32.156 -2.98 1 62.53 195 ALA A N 1
ATOM 1558 C CA . ALA A 1 195 ? -12.812 33.469 -2.35 1 62.53 195 ALA A CA 1
ATOM 1559 C C . ALA A 1 195 ? -12.18 33.406 -0.962 1 62.53 195 ALA A C 1
ATOM 1561 O O . ALA A 1 195 ? -12.305 32.406 -0.253 1 62.53 195 ALA A O 1
ATOM 1562 N N . LEU A 1 196 ? -11.266 34.438 -0.585 1 65.75 196 LEU A N 1
ATOM 1563 C CA . LEU A 1 196 ? -10.797 34.844 0.736 1 65.75 196 LEU A CA 1
ATOM 1564 C C . LEU A 1 196 ? -9.945 33.75 1.373 1 65.75 196 LEU A C 1
ATOM 1566 O O . LEU A 1 196 ? -10.18 33.375 2.523 1 65.75 196 LEU A O 1
ATOM 1570 N N . LEU A 1 197 ? -8.969 33.219 0.705 1 75.62 197 LEU A N 1
ATOM 1571 C CA . LEU A 1 197 ? -8.086 32.188 1.217 1 75.62 197 LEU A CA 1
ATOM 1572 C C . LEU A 1 197 ? -7.395 32.625 2.5 1 75.62 197 LEU A C 1
ATOM 1574 O O . LEU A 1 197 ? -7.344 31.891 3.479 1 75.62 197 LEU A O 1
ATOM 1578 N N . LYS A 1 198 ? -7.059 33.938 2.59 1 77.19 198 LYS A N 1
ATOM 1579 C CA . LYS A 1 198 ? -6.305 34.406 3.74 1 77.19 198 LYS A CA 1
ATOM 1580 C C . LYS A 1 198 ? -7.152 34.375 5.008 1 77.19 198 LYS A C 1
ATOM 1582 O O . LYS A 1 198 ? -6.75 33.781 6.016 1 77.19 198 LYS A O 1
ATOM 1587 N N . PRO A 1 199 ? -8.25 35.031 5 1 77.56 199 PRO A N 1
ATOM 1588 C CA . PRO A 1 199 ? -9.086 34.938 6.195 1 77.56 199 PRO A CA 1
ATOM 1589 C C . PRO A 1 199 ? -9.43 33.5 6.562 1 77.56 199 PRO A C 1
ATOM 1591 O O . PRO A 1 199 ? -9.531 33.156 7.746 1 77.56 199 PRO A O 1
ATOM 1594 N N . PHE A 1 200 ? -9.594 32.656 5.59 1 80.69 200 PHE A N 1
ATOM 1595 C CA . PHE A 1 200 ? -9.914 31.266 5.836 1 80.69 200 PHE A CA 1
ATOM 1596 C C . PHE A 1 200 ? -8.789 30.594 6.613 1 80.69 200 PHE A C 1
ATOM 1598 O O . PHE A 1 200 ? -9.047 29.844 7.562 1 80.69 200 PHE A O 1
ATOM 1605 N N . ILE A 1 201 ? -7.648 30.875 6.219 1 82.25 201 ILE A N 1
ATOM 1606 C CA . ILE A 1 201 ? -6.492 30.297 6.895 1 82.25 201 ILE A CA 1
ATOM 1607 C C . ILE A 1 201 ? -6.477 30.734 8.359 1 82.25 201 ILE A C 1
ATOM 1609 O O . ILE A 1 201 ? -6.293 29.906 9.258 1 82.25 201 ILE A O 1
ATOM 1613 N N . ARG A 1 202 ? -6.723 31.953 8.516 1 82.94 202 ARG A N 1
ATOM 1614 C CA . ARG A 1 202 ? -6.629 32.562 9.844 1 82.94 202 ARG A CA 1
ATOM 1615 C C . ARG A 1 202 ? -7.758 32.062 10.742 1 82.94 202 ARG A C 1
ATOM 1617 O O . ARG A 1 202 ? -7.539 31.75 11.922 1 82.94 202 ARG A O 1
ATOM 1624 N N . VAL A 1 203 ? -8.906 31.984 10.188 1 83.25 203 VAL A N 1
ATOM 1625 C CA . VAL A 1 203 ? -10.055 31.766 11.062 1 83.25 203 VAL A CA 1
ATOM 1626 C C . VAL A 1 203 ? -10.367 30.266 11.141 1 83.25 203 VAL A C 1
ATOM 1628 O O . VAL A 1 203 ? -11.062 29.828 12.055 1 83.25 203 VAL A O 1
ATOM 1631 N N . PHE A 1 204 ? -9.844 29.547 10.211 1 83.69 204 PHE A N 1
ATOM 1632 C CA . PHE A 1 204 ? -10.242 28.141 10.203 1 83.69 204 PHE A CA 1
ATOM 1633 C C . PHE A 1 204 ? -9.023 27.234 10.297 1 83.69 204 PHE A C 1
ATOM 1635 O O . PHE A 1 204 ? -8.945 26.375 11.18 1 83.69 204 PHE A O 1
ATOM 1642 N N . MET A 1 205 ? -8.094 27.422 9.469 1 87.62 205 MET A N 1
ATOM 1643 C CA . MET A 1 205 ? -7.02 26.438 9.336 1 87.62 205 MET A CA 1
ATOM 1644 C C . MET A 1 205 ? -6.098 26.484 10.547 1 87.62 205 MET A C 1
ATOM 1646 O O . MET A 1 205 ? -5.703 25.438 11.07 1 87.62 205 MET A O 1
ATOM 1650 N N . ILE A 1 206 ? -5.809 27.703 10.922 1 90.81 206 ILE A N 1
ATOM 1651 C CA . ILE A 1 206 ? -4.914 27.828 12.062 1 90.81 206 ILE A CA 1
ATOM 1652 C C . ILE A 1 206 ? -5.566 27.234 13.305 1 90.81 206 ILE A C 1
ATOM 1654 O O . ILE A 1 206 ? -4.988 26.359 13.961 1 90.81 206 ILE A O 1
ATOM 1658 N N . PRO A 1 207 ? -6.801 27.609 13.625 1 90.94 207 PRO A N 1
ATOM 1659 C CA . PRO A 1 207 ? -7.453 26.969 14.766 1 90.94 207 PRO A CA 1
ATOM 1660 C C . PRO A 1 207 ? -7.57 25.453 14.594 1 90.94 207 PRO A C 1
ATOM 1662 O O . PRO A 1 207 ? -7.465 24.703 15.578 1 90.94 207 PRO A O 1
ATOM 1665 N N . SER A 1 208 ? -7.852 24.969 13.422 1 91.25 208 SER A N 1
ATOM 1666 C CA . SER A 1 208 ? -7.965 23.531 13.156 1 91.25 208 SER A CA 1
ATOM 1667 C C . SER A 1 208 ? -6.672 22.797 13.492 1 91.25 208 SER A C 1
ATOM 1669 O O . SER A 1 208 ? -6.703 21.672 14 1 91.25 208 SER A O 1
ATOM 1671 N N . MET A 1 209 ? -5.516 23.391 13.227 1 94.56 209 MET A N 1
ATOM 1672 C CA . MET A 1 209 ? -4.223 22.781 13.523 1 94.56 209 MET A CA 1
ATOM 1673 C C . MET A 1 209 ? -3.99 22.703 15.031 1 94.56 209 MET A C 1
ATOM 1675 O O . MET A 1 209 ? -3.461 21.719 15.539 1 94.56 209 MET A O 1
ATOM 1679 N N . VAL A 1 210 ? -4.387 23.781 15.664 1 94.62 210 VAL A N 1
ATOM 1680 C CA . VAL A 1 210 ? -4.281 23.781 17.125 1 94.62 210 VAL A CA 1
ATOM 1681 C C . VAL A 1 210 ? -5.145 22.656 17.703 1 94.62 210 VAL A C 1
ATOM 1683 O O . VAL A 1 210 ? -4.707 21.922 18.578 1 94.62 210 VAL A O 1
ATOM 1686 N N . GLU A 1 211 ? -6.34 22.594 17.172 1 94.19 211 GLU A N 1
ATOM 1687 C CA . GLU A 1 211 ? -7.238 21.531 17.609 1 94.19 211 GLU A CA 1
ATOM 1688 C C . GLU A 1 211 ? -6.648 20.156 17.328 1 94.19 211 GLU A C 1
ATOM 1690 O O . GLU A 1 211 ? -6.75 19.25 18.156 1 94.19 211 GLU A O 1
ATOM 1695 N N . TYR A 1 212 ? -6.062 19.938 16.203 1 96.31 212 TYR A N 1
ATOM 1696 C CA . TYR A 1 212 ? -5.395 18.688 15.859 1 96.31 212 TYR A CA 1
ATOM 1697 C C . TYR A 1 212 ? -4.344 18.328 16.906 1 96.31 212 TYR A C 1
ATOM 1699 O O . TYR A 1 212 ? -4.289 17.188 17.375 1 96.31 212 TYR A O 1
ATOM 1707 N N . ALA A 1 213 ? -3.531 19.281 17.234 1 97.06 213 ALA A N 1
ATOM 1708 C CA . ALA A 1 213 ? -2.477 19.078 18.219 1 97.06 213 ALA A CA 1
ATOM 1709 C C . ALA A 1 213 ? -3.062 18.656 19.562 1 97.06 213 ALA A C 1
ATOM 1711 O O . ALA A 1 213 ? -2.551 17.734 20.203 1 97.06 213 ALA A O 1
ATOM 1712 N N . ASN A 1 214 ? -4.109 19.359 19.953 1 96.44 214 ASN A N 1
ATOM 1713 C CA . ASN A 1 214 ? -4.746 19.031 21.219 1 96.44 214 ASN A CA 1
ATOM 1714 C C . ASN A 1 214 ? -5.289 17.609 21.234 1 96.44 214 ASN A C 1
ATOM 1716 O O . ASN A 1 214 ? -5.078 16.859 22.188 1 96.44 214 ASN A O 1
ATOM 1720 N N . CYS A 1 215 ? -5.965 17.266 20.188 1 97 215 CYS A N 1
ATOM 1721 C CA . CYS A 1 215 ? -6.535 15.93 20.078 1 97 215 CYS A CA 1
ATOM 1722 C C . CYS A 1 215 ? -5.441 14.867 20.094 1 97 215 CYS A C 1
ATOM 1724 O O . CYS A 1 215 ? -5.562 13.852 20.781 1 97 215 CYS A O 1
ATOM 1726 N N . LEU A 1 216 ? -4.383 15.086 19.344 1 97.25 216 LEU A N 1
ATOM 1727 C CA . LEU A 1 216 ? -3.279 14.133 19.266 1 97.25 216 LEU A CA 1
ATOM 1728 C C . LEU A 1 216 ? -2.598 13.977 20.625 1 97.25 216 LEU A C 1
ATOM 1730 O O . LEU A 1 216 ? -2.252 12.867 21.016 1 97.25 216 LEU A O 1
ATOM 1734 N N . ARG A 1 217 ? -2.414 15.055 21.328 1 96 217 ARG A N 1
ATOM 1735 C CA . ARG A 1 217 ? -1.769 15.031 22.625 1 96 217 ARG A CA 1
ATOM 1736 C C . ARG A 1 217 ? -2.59 14.219 23.625 1 96 217 ARG A C 1
ATOM 1738 O O . ARG A 1 217 ? -2.033 13.57 24.516 1 96 217 ARG A O 1
ATOM 1745 N N . ASN A 1 218 ? -3.855 14.297 23.453 1 95.88 218 ASN A N 1
ATOM 1746 C CA . ASN A 1 218 ? -4.734 13.523 24.328 1 95.88 218 ASN A CA 1
ATOM 1747 C C . ASN A 1 218 ? -4.723 12.039 23.969 1 95.88 218 ASN A C 1
ATOM 1749 O O . ASN A 1 218 ? -4.883 11.188 24.844 1 95.88 218 ASN A O 1
ATOM 1753 N N . TYR A 1 219 ? -4.539 11.734 22.734 1 96.81 219 TYR A N 1
ATOM 1754 C CA . TYR A 1 219 ? -4.621 10.367 22.234 1 96.81 219 TYR A CA 1
ATOM 1755 C C . TYR A 1 219 ? -3.289 9.648 22.406 1 96.81 219 TYR A C 1
ATOM 1757 O O . TYR A 1 219 ? -3.256 8.469 22.75 1 96.81 219 TYR A O 1
ATOM 1765 N N . ALA A 1 220 ? -2.166 10.258 22.156 1 96.56 220 ALA A N 1
ATOM 1766 C CA . ALA A 1 220 ? -0.833 9.68 22.016 1 96.56 220 ALA A CA 1
ATOM 1767 C C . ALA A 1 220 ? -0.444 8.898 23.266 1 96.56 220 ALA A C 1
ATOM 1769 O O . ALA A 1 220 ? 0.088 7.789 23.172 1 96.56 220 ALA A O 1
ATOM 1770 N N . PRO A 1 221 ? -0.739 9.391 24.469 1 95 221 PRO A N 1
ATOM 1771 C CA . PRO A 1 221 ? -0.328 8.656 25.672 1 95 221 PRO A CA 1
ATOM 1772 C C . PRO A 1 221 ? -1.009 7.297 25.781 1 95 221 PRO A C 1
ATOM 1774 O O . PRO A 1 221 ? -0.52 6.418 26.5 1 95 221 PRO A O 1
ATOM 1777 N N . MET A 1 222 ? -2.07 7.074 25.062 1 92.88 222 MET A N 1
ATOM 1778 C CA . MET A 1 222 ? -2.814 5.82 25.125 1 92.88 222 MET A CA 1
ATOM 1779 C C . MET A 1 222 ? -2.121 4.734 24.297 1 92.88 222 MET A C 1
ATOM 1781 O O . MET A 1 222 ? -2.422 3.551 24.453 1 92.88 222 MET A O 1
ATOM 1785 N N . LEU A 1 223 ? -1.218 5.074 23.438 1 89.5 223 LEU A N 1
ATOM 1786 C CA . LEU A 1 223 ? -0.503 4.117 22.609 1 89.5 223 LEU A CA 1
ATOM 1787 C C . LEU A 1 223 ? 0.531 3.348 23.422 1 89.5 223 LEU A C 1
ATOM 1789 O O . LEU A 1 223 ? 0.959 2.262 23.031 1 89.5 223 LEU A O 1
ATOM 1793 N N . LYS A 1 224 ? 1.314 3.793 24.344 1 72.12 224 LYS A N 1
ATOM 1794 C CA . LYS A 1 224 ? 2.348 3.223 25.203 1 72.12 224 LYS A CA 1
ATOM 1795 C C . LYS A 1 224 ? 1.856 1.943 25.875 1 72.12 224 LYS A C 1
ATOM 1797 O O . LYS A 1 224 ? 2.652 1.054 26.188 1 72.12 224 LYS A O 1
ATOM 1802 N N . LYS A 1 225 ? 0.513 1.884 26.141 1 55.75 225 LYS A N 1
ATOM 1803 C CA . LYS A 1 225 ? 0.019 0.799 26.984 1 55.75 225 LYS A CA 1
ATOM 1804 C C . LYS A 1 225 ? -0.173 -0.482 26.172 1 55.75 225 LYS A C 1
ATOM 1806 O O . LYS A 1 225 ? -0.275 -1.57 26.734 1 55.75 225 LYS A O 1
ATOM 1811 N N . THR A 1 226 ? -0.064 -0.469 24.844 1 38.66 226 THR A N 1
ATOM 1812 C CA . THR A 1 226 ? -0.23 -1.772 24.219 1 38.66 226 THR A CA 1
ATOM 1813 C C . THR A 1 226 ? 1.122 -2.348 23.797 1 38.66 226 THR A C 1
ATOM 1815 O O . THR A 1 226 ? 1.991 -1.619 23.312 1 38.66 226 THR A O 1
ATOM 1818 N N . MET B 1 1 ? -4.555 -0.597 -32.375 1 22.58 1 MET B N 1
ATOM 1819 C CA . MET B 1 1 ? -5.098 0.132 -31.25 1 22.58 1 MET B CA 1
ATOM 1820 C C . MET B 1 1 ? -4.293 -0.153 -29.984 1 22.58 1 MET B C 1
ATOM 1822 O O . MET B 1 1 ? -4.766 -0.845 -29.078 1 22.58 1 MET B O 1
ATOM 1826 N N . ARG B 1 2 ? -2.92 -0.441 -30.078 1 29 2 ARG B N 1
ATOM 1827 C CA . ARG B 1 2 ? -1.646 -0.863 -29.5 1 29 2 ARG B CA 1
ATOM 1828 C C . ARG B 1 2 ? -1.126 0.163 -28.5 1 29 2 ARG B C 1
ATOM 1830 O O . ARG B 1 2 ? 0.038 0.114 -28.094 1 29 2 ARG B O 1
ATOM 1837 N N . LEU B 1 3 ? -1.839 1.36 -28.422 1 32 3 LEU B N 1
ATOM 1838 C CA . LEU B 1 3 ? -1.477 2.533 -27.625 1 32 3 LEU B CA 1
ATOM 1839 C C . LEU B 1 3 ? -1.488 2.209 -26.141 1 32 3 LEU B C 1
ATOM 1841 O O . LEU B 1 3 ? -1.03 3.01 -25.328 1 32 3 LEU B O 1
ATOM 1845 N N . SER B 1 4 ? -2.42 1.367 -25.625 1 32.56 4 SER B N 1
ATOM 1846 C CA . SER B 1 4 ? -3.164 1.341 -24.359 1 32.56 4 SER B CA 1
ATOM 1847 C C . SER B 1 4 ? -2.318 0.761 -23.234 1 32.56 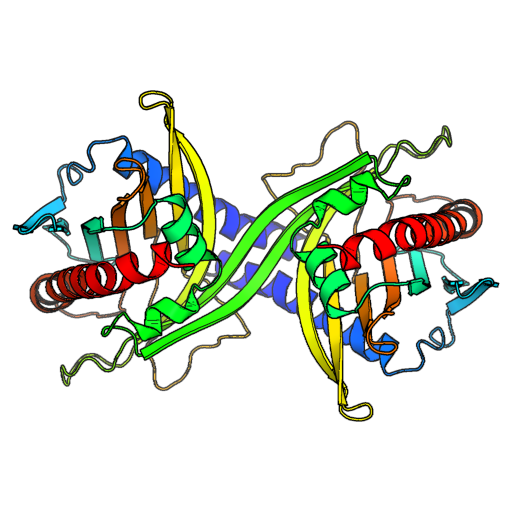4 SER B C 1
ATOM 1849 O O . SER B 1 4 ? -2.633 0.952 -22.062 1 32.56 4 SER B O 1
ATOM 1851 N N . LYS B 1 5 ? -1.476 -0.159 -23.391 1 36.78 5 LYS B N 1
ATOM 1852 C CA . LYS B 1 5 ? -0.613 -0.929 -22.5 1 36.78 5 LYS B CA 1
ATOM 1853 C C . LYS B 1 5 ? 0.464 -0.044 -21.875 1 36.78 5 LYS B C 1
ATOM 1855 O O . LYS B 1 5 ? 0.786 -0.186 -20.703 1 36.78 5 LYS B O 1
ATOM 1860 N N . ARG B 1 6 ? 1.324 0.661 -22.688 1 35.5 6 ARG B N 1
ATOM 1861 C CA . ARG B 1 6 ? 2.42 1.581 -22.406 1 35.5 6 ARG B CA 1
ATOM 1862 C C . ARG B 1 6 ? 1.976 2.682 -21.453 1 35.5 6 ARG B C 1
ATOM 1864 O O . ARG B 1 6 ? 2.742 3.107 -20.594 1 35.5 6 ARG B O 1
ATOM 1871 N N . ASN B 1 7 ? 0.755 3.125 -21.594 1 36.38 7 ASN B N 1
ATOM 1872 C CA . ASN B 1 7 ? 0.22 4.309 -20.938 1 36.38 7 ASN B CA 1
ATOM 1873 C C . ASN B 1 7 ? -0.092 4.031 -19.469 1 36.38 7 ASN B C 1
ATOM 1875 O O . ASN B 1 7 ? 0.099 4.902 -18.609 1 36.38 7 ASN B O 1
ATOM 1879 N N . GLU B 1 8 ? -0.458 2.787 -19.141 1 38.28 8 GLU B N 1
ATOM 1880 C CA . GLU B 1 8 ? -0.866 2.402 -17.797 1 38.28 8 GLU B CA 1
ATOM 1881 C C . GLU B 1 8 ? 0.338 2.297 -16.859 1 38.28 8 GLU B C 1
ATOM 1883 O O . GLU B 1 8 ? 0.273 2.719 -15.703 1 38.28 8 GLU B O 1
ATOM 1888 N N . LEU B 1 9 ? 1.45 1.639 -17.375 1 40.16 9 LEU B N 1
ATOM 1889 C CA . LEU B 1 9 ? 2.729 1.467 -16.688 1 40.16 9 LEU B CA 1
ATOM 1890 C C . LEU B 1 9 ? 3.307 2.814 -16.266 1 40.16 9 LEU B C 1
ATOM 1892 O O . LEU B 1 9 ? 3.857 2.941 -15.18 1 40.16 9 LEU B O 1
ATOM 1896 N N . HIS B 1 10 ? 3.197 3.785 -17.109 1 41.16 10 HIS B N 1
ATOM 1897 C CA . HIS B 1 10 ? 3.779 5.109 -16.922 1 41.16 10 HIS B CA 1
ATOM 1898 C C . HIS B 1 10 ? 3.107 5.848 -15.766 1 41.16 10 HIS B C 1
ATOM 1900 O O . HIS B 1 10 ? 3.725 6.707 -15.125 1 41.16 10 HIS B O 1
ATOM 1906 N N . LYS B 1 11 ? 1.882 5.316 -15.352 1 47.12 11 LYS B N 1
ATOM 1907 C CA . LYS B 1 11 ? 0.951 6.035 -14.484 1 47.12 11 LYS B CA 1
ATOM 1908 C C . LYS B 1 11 ? 1.299 5.832 -13.016 1 47.12 11 LYS B C 1
ATOM 1910 O O . LYS B 1 11 ? 1.295 6.781 -12.234 1 47.12 11 LYS B O 1
ATOM 1915 N N . LEU B 1 12 ? 1.639 4.578 -12.461 1 53.69 12 LEU B N 1
ATOM 1916 C CA . LEU B 1 12 ? 2.152 4.383 -11.109 1 53.69 12 LEU B CA 1
ATOM 1917 C C . LEU B 1 12 ? 3.451 5.152 -10.906 1 53.69 12 LEU B C 1
ATOM 1919 O O . LEU B 1 12 ? 3.713 5.656 -9.805 1 53.69 12 LEU B O 1
ATOM 1923 N N . PHE B 1 13 ? 3.967 5.383 -12.078 1 55.97 13 PHE B N 1
ATOM 1924 C CA . PHE B 1 13 ? 5.223 6.125 -12.023 1 55.97 13 PHE B CA 1
ATOM 1925 C C . PHE B 1 13 ? 4.984 7.566 -11.594 1 55.97 13 PHE B C 1
ATOM 1927 O O . PHE B 1 13 ? 5.77 8.125 -10.82 1 55.97 13 PHE B O 1
ATOM 1934 N N . GLY B 1 14 ? 3.814 7.918 -12.039 1 62 14 GLY B N 1
ATOM 1935 C CA . GLY B 1 14 ? 3.566 9.312 -11.703 1 62 14 GLY B CA 1
ATOM 1936 C C . GLY B 1 14 ? 3.297 9.539 -10.227 1 62 14 GLY B C 1
ATOM 1937 O O . GLY B 1 14 ? 3.818 10.484 -9.633 1 62 14 GLY B O 1
ATOM 1938 N N . ILE B 1 15 ? 2.67 8.625 -9.562 1 66.69 15 ILE B N 1
ATOM 1939 C CA . ILE B 1 15 ? 2.328 8.758 -8.148 1 66.69 15 ILE B CA 1
ATOM 1940 C C . ILE B 1 15 ? 3.584 8.586 -7.293 1 66.69 15 ILE B C 1
ATOM 1942 O O . ILE B 1 15 ? 3.809 9.344 -6.352 1 66.69 15 ILE B O 1
ATOM 1946 N N . GLN B 1 16 ? 4.324 7.66 -7.672 1 66.81 16 GLN B N 1
ATOM 1947 C CA . GLN B 1 16 ? 5.539 7.418 -6.902 1 66.81 16 GLN B CA 1
ATOM 1948 C C . GLN B 1 16 ? 6.496 8.602 -7 1 66.81 16 GLN B C 1
ATOM 1950 O O . GLN B 1 16 ? 7.109 8.992 -6.004 1 66.81 16 GLN B O 1
ATOM 1955 N N . ARG B 1 17 ? 6.562 9.016 -8.258 1 71.69 17 ARG B N 1
ATOM 1956 C CA . ARG B 1 17 ? 7.43 10.18 -8.414 1 71.69 17 ARG B CA 1
ATOM 1957 C C . ARG B 1 17 ? 6.934 11.352 -7.578 1 71.69 17 ARG B C 1
ATOM 1959 O O . ARG B 1 17 ? 7.727 12.047 -6.941 1 71.69 17 ARG B O 1
ATOM 1966 N N . ARG B 1 18 ? 5.645 11.516 -7.598 1 78.25 18 ARG B N 1
ATOM 1967 C CA . ARG B 1 18 ? 5.066 12.617 -6.832 1 78.25 18 ARG B CA 1
ATOM 1968 C C . ARG B 1 18 ? 5.234 12.391 -5.332 1 78.25 18 ARG B C 1
ATOM 1970 O O . ARG B 1 18 ? 5.527 13.328 -4.586 1 78.25 18 ARG B O 1
ATOM 1977 N N . LEU B 1 19 ? 5.09 11.109 -4.902 1 82.06 19 LEU B N 1
ATOM 1978 C CA . LEU B 1 19 ? 5.27 10.797 -3.486 1 82.06 19 LEU B CA 1
ATOM 1979 C C . LEU B 1 19 ? 6.73 10.953 -3.076 1 82.06 19 LEU B C 1
ATOM 1981 O O . LEU B 1 19 ? 7.023 11.453 -1.989 1 82.06 19 LEU B O 1
ATOM 1985 N N . LYS B 1 20 ? 7.594 10.539 -3.951 1 79.44 20 LYS B N 1
ATOM 1986 C CA . LYS B 1 20 ? 9.016 10.719 -3.666 1 79.44 20 LYS B CA 1
ATOM 1987 C C . LYS B 1 20 ? 9.375 12.195 -3.574 1 79.44 20 LYS B C 1
ATOM 1989 O O . LYS B 1 20 ? 10.133 12.602 -2.688 1 79.44 20 LYS B O 1
ATOM 1994 N N . LYS B 1 21 ? 8.859 12.977 -4.477 1 82.56 21 LYS B N 1
ATOM 1995 C CA . LYS B 1 21 ? 9.07 14.422 -4.422 1 82.56 21 LYS B CA 1
ATOM 1996 C C . LYS B 1 21 ? 8.516 15.008 -3.129 1 82.56 21 LYS B C 1
ATOM 1998 O O . LYS B 1 21 ? 9.148 15.867 -2.51 1 82.56 21 LYS B O 1
ATOM 2003 N N . THR B 1 22 ? 7.32 14.562 -2.795 1 87.19 22 THR B N 1
ATOM 2004 C CA . THR B 1 22 ? 6.703 15.023 -1.555 1 87.19 22 THR B CA 1
ATOM 2005 C C . THR B 1 22 ? 7.574 14.664 -0.354 1 87.19 22 THR B C 1
ATOM 2007 O O . THR B 1 22 ? 7.793 15.492 0.529 1 87.19 22 THR B O 1
ATOM 2010 N N . PHE B 1 23 ? 8.133 13.453 -0.383 1 88.31 23 PHE B N 1
ATOM 2011 C CA . PHE B 1 23 ? 9.008 12.992 0.686 1 88.31 23 PHE B CA 1
ATOM 2012 C C . PHE B 1 23 ? 10.258 13.875 0.777 1 88.31 23 PHE B C 1
ATOM 2014 O O . PHE B 1 23 ? 10.633 14.312 1.865 1 88.31 23 PHE B O 1
ATOM 2021 N N . ASN B 1 24 ? 10.805 14.148 -0.326 1 84.06 24 ASN B N 1
ATOM 2022 C CA . ASN B 1 24 ? 12 14.992 -0.357 1 84.06 24 ASN B CA 1
ATOM 2023 C C . ASN B 1 24 ? 11.703 16.391 0.159 1 84.06 24 ASN B C 1
ATOM 2025 O O . ASN B 1 24 ? 12.539 17 0.841 1 84.06 24 ASN B O 1
ATOM 2029 N N . LEU B 1 25 ? 10.586 16.922 -0.159 1 83.06 25 LEU B N 1
ATOM 2030 C CA . LEU B 1 25 ? 10.172 18.25 0.316 1 83.06 25 LEU B CA 1
ATOM 2031 C C . LEU B 1 25 ? 10.016 18.25 1.832 1 83.06 25 LEU B C 1
ATOM 2033 O O . LEU B 1 25 ? 10.422 19.203 2.502 1 83.06 25 LEU B O 1
ATOM 2037 N N . LEU B 1 26 ? 9.492 17.172 2.33 1 85.12 26 LEU B N 1
ATOM 2038 C CA . LEU B 1 26 ? 9.273 17.078 3.771 1 85.12 26 LEU B CA 1
ATOM 2039 C C . LEU B 1 26 ? 10.609 16.984 4.512 1 85.12 26 LEU B C 1
ATOM 2041 O O . LEU B 1 26 ? 10.797 17.609 5.551 1 85.12 26 LEU B O 1
ATOM 2045 N N . VAL B 1 27 ? 11.484 16.188 3.947 1 83.06 27 VAL B N 1
ATOM 2046 C CA . VAL B 1 27 ? 12.805 16.016 4.559 1 83.06 27 VAL B CA 1
ATOM 2047 C C . VAL B 1 27 ? 13.562 17.344 4.523 1 83.06 27 VAL B C 1
ATOM 2049 O O . VAL B 1 27 ? 14.203 17.719 5.508 1 83.06 27 VAL B O 1
ATOM 2052 N N . ALA B 1 28 ? 13.438 18.016 3.398 1 75.75 28 ALA B N 1
ATOM 2053 C CA . ALA B 1 28 ? 14.109 19.297 3.26 1 75.75 28 ALA B CA 1
ATOM 2054 C C . ALA B 1 28 ? 13.531 20.328 4.234 1 75.75 28 ALA B C 1
ATOM 2056 O O . ALA B 1 28 ? 14.266 21.172 4.758 1 75.75 28 ALA B O 1
ATOM 2057 N N . ALA B 1 29 ? 12.227 20.25 4.363 1 68.88 29 ALA B N 1
ATOM 2058 C CA . ALA B 1 29 ? 11.562 21.172 5.285 1 68.88 29 ALA B CA 1
ATOM 2059 C C . ALA B 1 29 ? 12.031 20.953 6.719 1 68.88 29 ALA B C 1
ATOM 2061 O O . ALA B 1 29 ? 12 21.875 7.539 1 68.88 29 ALA B O 1
ATOM 2062 N N . HIS B 1 30 ? 12.344 19.688 7.035 1 61.28 30 HIS B N 1
ATOM 2063 C CA . HIS B 1 30 ? 12.82 19.359 8.375 1 61.28 30 HIS B CA 1
ATOM 2064 C C . HIS B 1 30 ? 14.289 19.703 8.539 1 61.28 30 HIS B C 1
ATOM 2066 O O . HIS B 1 30 ? 14.711 20.172 9.602 1 61.28 30 HIS B O 1
ATOM 2072 N N . GLY B 1 31 ? 15.117 19.062 7.625 1 51.69 31 GLY B N 1
ATOM 2073 C CA . GLY B 1 31 ? 16.531 19.422 7.688 1 51.69 31 GLY B CA 1
ATOM 2074 C C . GLY B 1 31 ? 16.766 20.906 7.773 1 51.69 31 GLY B C 1
ATOM 2075 O O . GLY B 1 31 ? 17.734 21.359 8.391 1 51.69 31 GLY B O 1
ATOM 2076 N N . CYS B 1 32 ? 16.078 21.562 6.859 1 39.44 32 CYS B N 1
ATOM 2077 C CA . CYS B 1 32 ? 16.156 23.016 6.984 1 39.44 32 CYS B CA 1
ATOM 2078 C C . CYS B 1 32 ? 15.297 23.516 8.141 1 39.44 32 CYS B C 1
ATOM 2080 O O . CYS B 1 32 ? 14.219 22.969 8.391 1 39.44 32 CYS B O 1
ATOM 2082 N N . ASN B 1 33 ? 15.883 23.812 9.227 1 38.62 33 ASN B N 1
ATOM 2083 C CA . ASN B 1 33 ? 15.055 24.453 10.242 1 38.62 33 ASN B CA 1
ATOM 2084 C C . ASN B 1 33 ? 13.711 24.891 9.672 1 38.62 33 ASN B C 1
ATOM 2086 O O . ASN B 1 33 ? 13.656 25.656 8.711 1 38.62 33 ASN B O 1
ATOM 2090 N N . PHE B 1 34 ? 12.812 23.906 9.391 1 39.81 34 PHE B N 1
ATOM 2091 C CA . PHE B 1 34 ? 11.523 24.484 9.039 1 39.81 34 PHE B CA 1
ATOM 2092 C C . PHE B 1 34 ? 11.461 25.953 9.445 1 39.81 34 PHE B C 1
ATOM 2094 O O . PHE B 1 34 ? 10.773 26.312 10.406 1 39.81 34 PHE B O 1
ATOM 2101 N N . ALA B 1 35 ? 12.664 26.453 9.664 1 37.09 35 ALA B N 1
ATOM 2102 C CA . ALA B 1 35 ? 12.352 27.875 9.617 1 37.09 35 ALA B CA 1
ATOM 2103 C C . ALA B 1 35 ? 11.344 28.188 8.516 1 37.09 35 ALA B C 1
ATOM 2105 O O . ALA B 1 35 ? 11.422 27.609 7.422 1 37.09 35 ALA B O 1
ATOM 2106 N N . PRO B 1 36 ? 10.086 28.188 8.82 1 42.34 36 PRO B N 1
ATOM 2107 C CA . PRO B 1 36 ? 9.203 28.734 7.793 1 42.34 36 PRO B CA 1
ATOM 2108 C C . PRO B 1 36 ? 9.961 29.281 6.59 1 42.34 36 PRO B C 1
ATOM 2110 O O . PRO B 1 36 ? 10.969 29.969 6.754 1 42.34 36 PRO B O 1
ATOM 2113 N N . SER B 1 37 ? 10.258 28.422 5.582 1 46.44 37 SER B N 1
ATOM 2114 C CA . SER B 1 37 ? 10.742 29.281 4.512 1 46.44 37 SER B CA 1
ATOM 2115 C C . SER B 1 37 ? 10.414 30.75 4.793 1 46.44 37 SER B C 1
ATOM 2117 O O . SER B 1 37 ? 9.516 31.047 5.578 1 46.44 37 SER B O 1
ATOM 2119 N N . LYS B 1 38 ? 11.422 31.5 4.402 1 52 38 LYS B N 1
ATOM 2120 C CA . LYS B 1 38 ? 11.352 32.969 4.574 1 52 38 LYS B CA 1
ATOM 2121 C C . LYS B 1 38 ? 9.93 33.469 4.371 1 52 38 LYS B C 1
ATOM 2123 O O . LYS B 1 38 ? 9.648 34.656 4.586 1 52 38 LYS B O 1
ATOM 2128 N N . ARG B 1 39 ? 9.023 32.25 4.18 1 65 39 ARG B N 1
ATOM 2129 C CA . ARG B 1 39 ? 7.766 32.906 3.826 1 65 39 ARG B CA 1
ATOM 2130 C C . ARG B 1 39 ? 6.641 32.469 4.754 1 65 39 ARG B C 1
ATOM 2132 O O . ARG B 1 39 ? 5.516 32.969 4.652 1 65 39 ARG B O 1
ATOM 2139 N N . LEU B 1 40 ? 7.047 31.375 5.762 1 77.81 40 LEU B N 1
ATOM 2140 C CA . LEU B 1 40 ? 5.961 31.062 6.684 1 77.81 40 LEU B CA 1
ATOM 2141 C C . LEU B 1 40 ? 6.008 31.984 7.898 1 77.81 40 LEU B C 1
ATOM 2143 O O . LEU B 1 40 ? 7.09 32.312 8.391 1 77.81 40 LEU B O 1
ATOM 2147 N N . ARG B 1 41 ? 4.961 32.5 8.258 1 82.06 41 ARG B N 1
ATOM 2148 C CA . ARG B 1 41 ? 4.828 33.312 9.453 1 82.06 41 ARG B CA 1
ATOM 2149 C C . ARG B 1 41 ? 4.211 32.531 10.602 1 82.06 41 ARG B C 1
ATOM 2151 O O . ARG B 1 41 ? 3.219 31.812 10.414 1 82.06 41 ARG B O 1
ATOM 2158 N N . ILE B 1 42 ? 4.777 32.656 11.727 1 81.56 42 ILE B N 1
ATOM 2159 C CA . ILE B 1 42 ? 4.25 31.984 12.914 1 81.56 42 ILE B CA 1
ATOM 2160 C C . ILE B 1 42 ? 2.943 32.656 13.344 1 81.56 42 ILE B C 1
ATOM 2162 O O . ILE B 1 42 ? 2.902 33.844 13.578 1 81.56 42 ILE B O 1
ATOM 2166 N N . ALA B 1 43 ? 1.971 31.812 13.43 1 86.69 43 ALA B N 1
ATOM 2167 C CA . ALA B 1 43 ? 0.665 32.312 13.852 1 86.69 43 ALA B CA 1
ATOM 2168 C C . ALA B 1 43 ? 0.401 32 15.32 1 86.69 43 ALA B C 1
ATOM 2170 O O . ALA B 1 43 ? -0.209 32.812 16.031 1 86.69 43 ALA B O 1
ATOM 2171 N N . ILE B 1 44 ? 0.841 30.828 15.719 1 88.31 44 ILE B N 1
ATOM 2172 C CA . ILE B 1 44 ? 0.675 30.359 17.094 1 88.31 44 ILE B CA 1
ATOM 2173 C C . ILE B 1 44 ? 1.981 29.734 17.594 1 88.31 44 ILE B C 1
ATOM 2175 O O . ILE B 1 44 ? 2.656 29.016 16.844 1 88.31 44 ILE B O 1
ATOM 2179 N N . ASP B 1 45 ? 2.443 30.016 18.75 1 91.69 45 ASP B N 1
ATOM 2180 C CA . ASP B 1 45 ? 3.584 29.375 19.391 1 91.69 45 ASP B CA 1
ATOM 2181 C C . ASP B 1 45 ? 3.393 29.328 20.906 1 91.69 45 ASP B C 1
ATOM 2183 O O . ASP B 1 45 ? 3.869 30.203 21.641 1 91.69 45 ASP B O 1
ATOM 2187 N N . ARG B 1 46 ? 2.648 28.344 21.312 1 88.88 46 ARG B N 1
ATOM 2188 C CA . ARG B 1 46 ? 2.365 28.188 22.734 1 88.88 46 ARG B CA 1
ATOM 2189 C C . ARG B 1 46 ? 2.217 26.719 23.109 1 88.88 46 ARG B C 1
ATOM 2191 O O . ARG B 1 46 ? 1.828 25.906 22.281 1 88.88 46 ARG B O 1
ATOM 2198 N N . HIS B 1 47 ? 2.49 26.328 24.406 1 88.19 47 HIS B N 1
ATOM 2199 C CA . HIS B 1 47 ? 2.275 25.016 24.984 1 88.19 47 HIS B CA 1
ATOM 2200 C C . HIS B 1 47 ? 2.879 23.906 24.125 1 88.19 47 HIS B C 1
ATOM 2202 O O . HIS B 1 47 ? 2.211 22.922 23.812 1 88.19 47 HIS B O 1
ATOM 2208 N N . HIS B 1 48 ? 4.051 24.141 23.578 1 89.5 48 HIS B N 1
ATOM 2209 C CA . HIS B 1 48 ? 4.805 23.172 22.766 1 89.5 48 HIS B CA 1
ATOM 2210 C C . HIS B 1 48 ? 4.109 22.906 21.438 1 89.5 48 HIS B C 1
ATOM 2212 O O . HIS B 1 48 ? 4.191 21.797 20.906 1 89.5 48 HIS B O 1
ATOM 2218 N N . THR B 1 49 ? 3.291 23.891 21.094 1 93.56 49 THR B N 1
ATOM 2219 C CA . THR B 1 49 ? 2.615 23.812 19.812 1 93.56 49 THR B CA 1
ATOM 2220 C C . THR B 1 49 ? 2.883 25.062 18.969 1 93.56 49 THR B C 1
ATOM 2222 O O . THR B 1 49 ? 2.67 26.188 19.453 1 93.56 49 THR B O 1
ATOM 2225 N N . ALA B 1 50 ? 3.426 24.953 17.891 1 94.44 50 ALA B N 1
ATOM 2226 C CA . ALA B 1 50 ? 3.664 26.047 16.953 1 94.44 50 ALA B CA 1
ATOM 2227 C C . ALA B 1 50 ? 2.939 25.812 15.633 1 94.44 50 ALA B C 1
ATOM 2229 O O . ALA B 1 50 ? 2.994 24.719 15.07 1 94.44 50 ALA B O 1
ATOM 2230 N N . VAL B 1 51 ? 2.191 26.797 15.203 1 94.75 51 VAL B N 1
ATOM 2231 C CA . VAL B 1 51 ? 1.518 26.766 13.906 1 94.75 51 VAL B CA 1
ATOM 2232 C C . VAL B 1 51 ? 2.006 27.922 13.047 1 94.75 51 VAL B C 1
ATOM 2234 O O . VAL B 1 51 ? 2.039 29.078 13.492 1 94.75 51 VAL B O 1
ATOM 2237 N N . SER B 1 52 ? 2.443 27.641 11.859 1 91.88 52 SER B N 1
ATOM 2238 C CA . SER B 1 52 ? 2.904 28.641 10.906 1 91.88 52 SER B CA 1
ATOM 2239 C C . SER B 1 52 ? 2.168 28.531 9.578 1 91.88 52 SER B C 1
ATOM 2241 O O . SER B 1 52 ? 1.777 27.422 9.18 1 91.88 52 SER B O 1
ATOM 2243 N N . SER B 1 53 ? 1.889 29.547 8.977 1 89.12 53 SER B N 1
ATOM 2244 C CA . SER B 1 53 ? 1.243 29.547 7.668 1 89.12 53 SER B CA 1
ATOM 2245 C C . SER B 1 53 ? 1.88 30.594 6.746 1 89.12 53 SER B C 1
ATOM 2247 O O . SER B 1 53 ? 2.545 31.516 7.211 1 89.12 53 SER B O 1
ATOM 2249 N N . LYS B 1 54 ? 1.719 30.312 5.457 1 79.75 54 LYS B N 1
ATOM 2250 C CA . LYS B 1 54 ? 2.211 31.312 4.504 1 79.75 54 LYS B CA 1
ATOM 2251 C C . LYS B 1 54 ? 1.44 32.625 4.629 1 79.75 54 LYS B C 1
ATOM 2253 O O . LYS B 1 54 ? 0.209 32.625 4.691 1 79.75 54 LYS B O 1
ATOM 2258 N N . ALA B 1 55 ? 2.141 33.656 4.703 1 65.94 55 ALA B N 1
ATOM 2259 C CA . ALA B 1 55 ? 1.559 34.969 4.926 1 65.94 55 ALA B CA 1
ATOM 2260 C C . ALA B 1 55 ? 0.719 35.406 3.729 1 65.94 55 ALA B C 1
ATOM 2262 O O . ALA B 1 55 ? -0.395 35.906 3.896 1 65.94 55 ALA B O 1
ATOM 2263 N N . ALA B 1 56 ? 1.396 35.344 2.633 1 62.75 56 ALA B N 1
ATOM 2264 C CA . ALA B 1 56 ? 0.696 35.875 1.456 1 62.75 56 ALA B CA 1
ATOM 2265 C C . ALA B 1 56 ? 0.173 34.719 0.59 1 62.75 56 ALA B C 1
ATOM 2267 O O . ALA B 1 56 ? 0.955 34 -0.017 1 62.75 56 ALA B O 1
ATOM 2268 N N . VAL B 1 57 ? -1.034 34.375 0.962 1 64.5 57 VAL B N 1
ATOM 2269 C CA . VAL B 1 57 ? -1.625 33.312 0.149 1 64.5 57 VAL B CA 1
ATOM 2270 C C . VAL B 1 57 ? -2.742 33.906 -0.719 1 64.5 57 VAL B C 1
ATOM 2272 O O . VAL B 1 57 ? -3.723 34.438 -0.201 1 64.5 57 VAL B O 1
ATOM 2275 N N . ILE B 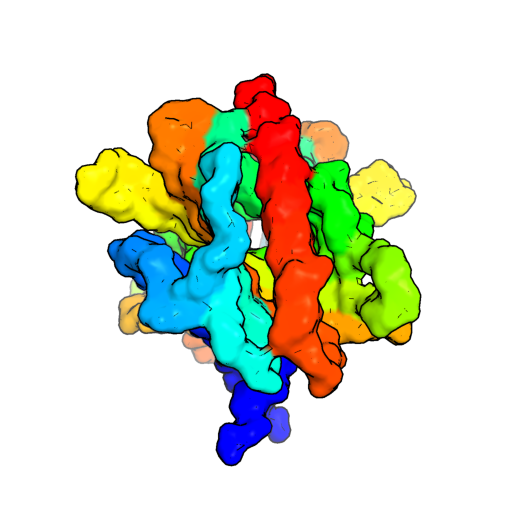1 58 ? -2.48 34 -2.031 1 67.94 58 ILE B N 1
ATOM 2276 C CA . ILE B 1 58 ? -3.484 34.562 -2.938 1 67.94 58 ILE B CA 1
ATOM 2277 C C . ILE B 1 58 ? -4.199 33.406 -3.664 1 67.94 58 ILE B C 1
ATOM 2279 O O . ILE B 1 58 ? -5.352 33.562 -4.082 1 67.94 58 ILE B O 1
ATOM 2283 N N . SER B 1 59 ? -3.535 32.406 -3.871 1 76.81 59 SER B N 1
ATOM 2284 C CA . SER B 1 59 ? -4.137 31.281 -4.59 1 76.81 59 SER B CA 1
ATOM 2285 C C . SER B 1 59 ? -3.799 29.953 -3.926 1 76.81 59 SER B C 1
ATOM 2287 O O . SER B 1 59 ? -2.785 29.828 -3.236 1 76.81 59 SER B O 1
ATOM 2289 N N . PRO B 1 60 ? -4.684 29.016 -4.102 1 81 60 PRO B N 1
ATOM 2290 C CA . PRO B 1 60 ? -4.402 27.688 -3.555 1 81 60 PRO B CA 1
ATOM 2291 C C . PRO B 1 60 ? -3.102 27.094 -4.09 1 81 60 PRO B C 1
ATOM 2293 O O . PRO B 1 60 ? -2.641 27.484 -5.168 1 81 60 PRO B O 1
ATOM 2296 N N . PRO B 1 61 ? -2.436 26.297 -3.271 1 83.94 61 PRO B N 1
ATOM 2297 C CA . PRO B 1 61 ? -2.893 25.703 -2.014 1 83.94 61 PRO B CA 1
ATOM 2298 C C . PRO B 1 61 ? -2.551 26.562 -0.795 1 83.94 61 PRO B C 1
ATOM 2300 O O . PRO B 1 61 ? -1.577 27.312 -0.822 1 83.94 61 PRO B O 1
ATOM 2303 N N . ALA B 1 62 ? -3.426 26.469 0.211 1 86.5 62 ALA B N 1
ATOM 2304 C CA . ALA B 1 62 ? -3.047 26.984 1.523 1 86.5 62 ALA B CA 1
ATOM 2305 C C . ALA B 1 62 ? -1.981 26.109 2.172 1 86.5 62 ALA B C 1
ATOM 2307 O O . ALA B 1 62 ? -2.051 24.875 2.094 1 86.5 62 ALA B O 1
ATOM 2308 N N . SER B 1 63 ? -0.954 26.75 2.76 1 89.56 63 SER B N 1
ATOM 2309 C CA . SER B 1 63 ? 0.135 26.031 3.402 1 89.56 63 SER B CA 1
ATOM 2310 C C . SER B 1 63 ? 0.199 26.328 4.895 1 89.56 63 SER B C 1
ATOM 2312 O O . SER B 1 63 ? 0.251 27.484 5.297 1 89.56 63 SER B O 1
ATOM 2314 N N . ILE B 1 64 ? 0.162 25.328 5.637 1 91.31 64 ILE B N 1
ATOM 2315 C CA . ILE B 1 64 ? 0.228 25.484 7.086 1 91.31 64 ILE B CA 1
ATOM 2316 C C . ILE B 1 64 ? 1.082 24.375 7.688 1 91.31 64 ILE B C 1
ATOM 2318 O O . ILE B 1 64 ? 1.054 23.234 7.215 1 91.31 64 ILE B O 1
ATOM 2322 N N . VAL B 1 65 ? 1.888 24.641 8.734 1 92.94 65 VAL B N 1
ATOM 2323 C CA . VAL B 1 65 ? 2.76 23.672 9.398 1 92.94 65 VAL B CA 1
ATOM 2324 C C . VAL B 1 65 ? 2.473 23.672 10.898 1 92.94 65 VAL B C 1
ATOM 2326 O O . VAL B 1 65 ? 2.416 24.719 11.531 1 92.94 65 VAL B O 1
ATOM 2329 N N . LEU B 1 66 ? 2.219 22.547 11.414 1 94.94 66 LEU B N 1
ATOM 2330 C CA . LEU B 1 66 ? 2.064 22.344 12.844 1 94.94 66 LEU B CA 1
ATOM 2331 C C . LEU B 1 66 ? 3.273 21.609 13.422 1 94.94 66 LEU B C 1
ATOM 2333 O O . LEU B 1 66 ? 3.76 20.641 12.836 1 94.94 66 LEU B O 1
ATOM 2337 N N . GLN B 1 67 ? 3.785 22.062 14.484 1 94.56 67 GLN B N 1
ATOM 2338 C CA . GLN B 1 67 ? 4.805 21.375 15.273 1 94.56 67 GLN B CA 1
ATOM 2339 C C . GLN B 1 67 ? 4.375 21.234 16.734 1 94.56 67 GLN B C 1
ATOM 2341 O O . GLN B 1 67 ? 3.869 22.188 17.328 1 94.56 67 GLN B O 1
ATOM 2346 N N . THR B 1 68 ? 4.48 20.078 17.234 1 96.38 68 THR B N 1
ATOM 2347 C CA . THR B 1 68 ? 4.148 19.859 18.641 1 96.38 68 THR B CA 1
ATOM 2348 C C . THR B 1 68 ? 4.926 18.672 19.203 1 96.38 68 THR B C 1
ATOM 2350 O O . THR B 1 68 ? 5.699 18.031 18.484 1 96.38 68 THR B O 1
ATOM 2353 N N . VAL B 1 69 ? 4.863 18.438 20.484 1 96.94 69 VAL B N 1
ATOM 2354 C CA . VAL B 1 69 ? 5.469 17.297 21.172 1 96.94 69 VAL B CA 1
ATOM 2355 C C . VAL B 1 69 ? 4.383 16.469 21.844 1 96.94 69 VAL B C 1
ATOM 2357 O O . VAL B 1 69 ? 3.502 17 22.516 1 96.94 69 VAL B O 1
ATOM 2360 N N . VAL B 1 70 ? 4.414 15.227 21.609 1 97 70 VAL B N 1
ATOM 2361 C CA . VAL B 1 70 ? 3.393 14.359 22.203 1 97 70 VAL B CA 1
ATOM 2362 C C . VAL B 1 70 ? 4.062 13.227 22.969 1 97 70 VAL B C 1
ATOM 2364 O O . VAL B 1 70 ? 5.203 12.859 22.672 1 97 70 VAL B O 1
ATOM 2367 N N . ASN B 1 71 ? 3.303 12.648 23.875 1 96.12 71 ASN B N 1
ATOM 2368 C CA . ASN B 1 71 ? 3.836 11.625 24.766 1 96.12 71 ASN B CA 1
ATOM 2369 C C . ASN B 1 71 ? 3.6 10.219 24.219 1 96.12 71 ASN B C 1
ATOM 2371 O O . ASN B 1 71 ? 2.783 9.469 24.766 1 96.12 71 ASN B O 1
ATOM 2375 N N . ALA B 1 72 ? 4.363 9.781 23.297 1 96.69 72 ALA B N 1
ATOM 2376 C CA . ALA B 1 72 ? 4.465 8.461 22.688 1 96.69 72 ALA B CA 1
ATOM 2377 C C . ALA B 1 72 ? 5.777 8.305 21.938 1 96.69 72 ALA B C 1
ATOM 2379 O O . ALA B 1 72 ? 6.324 9.289 21.422 1 96.69 72 ALA B O 1
ATOM 2380 N N . SER B 1 73 ? 6.293 7.113 21.922 1 95.56 73 SER B N 1
ATOM 2381 C CA . SER B 1 73 ? 7.5 6.898 21.141 1 95.56 73 SER B CA 1
ATOM 2382 C C . SER B 1 73 ? 7.238 7.125 19.656 1 95.56 73 SER B C 1
ATOM 2384 O O . SER B 1 73 ? 6.133 6.887 19.172 1 95.56 73 SER B O 1
ATOM 2386 N N . ALA B 1 74 ? 8.234 7.625 18.953 1 95.31 74 ALA B N 1
ATOM 2387 C CA . ALA B 1 74 ? 8.102 7.895 17.531 1 95.31 74 ALA B CA 1
ATOM 2388 C C . ALA B 1 74 ? 7.684 6.641 16.766 1 95.31 74 ALA B C 1
ATOM 2390 O O . ALA B 1 74 ? 6.832 6.703 15.875 1 95.31 74 ALA B O 1
ATOM 2391 N N . LYS B 1 75 ? 8.258 5.516 17.094 1 91.19 75 LYS B N 1
ATOM 2392 C CA . LYS B 1 75 ? 7.941 4.246 16.453 1 91.19 75 LYS B CA 1
ATOM 2393 C C . LYS B 1 75 ? 6.48 3.865 16.672 1 91.19 75 LYS B C 1
ATOM 2395 O O . LYS B 1 75 ? 5.785 3.471 15.742 1 91.19 75 LYS B O 1
ATOM 2400 N N . ALA B 1 76 ? 6 4.02 17.891 1 92.19 76 ALA B N 1
ATOM 2401 C CA . ALA B 1 76 ? 4.609 3.703 18.188 1 92.19 76 ALA B CA 1
ATOM 2402 C C . ALA B 1 76 ? 3.656 4.621 17.438 1 92.19 76 ALA B C 1
ATOM 2404 O O . ALA B 1 76 ? 2.639 4.168 16.906 1 92.19 76 ALA B O 1
ATOM 2405 N N . LEU B 1 77 ? 3.973 5.891 17.391 1 95.88 77 LEU B N 1
ATOM 2406 C CA . LEU B 1 77 ? 3.092 6.875 16.766 1 95.88 77 LEU B CA 1
ATOM 2407 C C . LEU B 1 77 ? 3.016 6.668 15.258 1 95.88 77 LEU B C 1
ATOM 2409 O O . LEU B 1 77 ? 1.925 6.656 14.688 1 95.88 77 LEU B O 1
ATOM 2413 N N . VAL B 1 78 ? 4.184 6.477 14.617 1 94.31 78 VAL B N 1
ATOM 2414 C CA . VAL B 1 78 ? 4.172 6.273 13.172 1 94.31 78 VAL B CA 1
ATOM 2415 C C . VAL B 1 78 ? 3.445 4.969 12.844 1 94.31 78 VAL B C 1
ATOM 2417 O O . VAL B 1 78 ? 2.748 4.879 11.828 1 94.31 78 VAL B O 1
ATOM 2420 N N . ASN B 1 79 ? 3.629 3.934 13.625 1 88.75 79 ASN B N 1
ATOM 2421 C CA . ASN B 1 79 ? 2.91 2.68 13.43 1 88.75 79 ASN B CA 1
ATOM 2422 C C . ASN B 1 79 ? 1.4 2.875 13.539 1 88.75 79 ASN B C 1
ATOM 2424 O O . ASN B 1 79 ? 0.638 2.32 12.75 1 88.75 79 ASN B O 1
ATOM 2428 N N . GLU B 1 80 ? 0.972 3.662 14.508 1 91.5 80 GLU B N 1
ATOM 2429 C CA . GLU B 1 80 ? -0.445 3.98 14.656 1 91.5 80 GLU B CA 1
ATOM 2430 C C . GLU B 1 80 ? -0.994 4.648 13.398 1 91.5 80 GLU B C 1
ATOM 2432 O O . GLU B 1 80 ? -2.037 4.246 12.883 1 91.5 80 GLU B O 1
ATOM 2437 N N . TYR B 1 81 ? -0.301 5.672 12.906 1 95.31 81 TYR B N 1
ATOM 2438 C CA . TYR B 1 81 ? -0.724 6.402 11.719 1 95.31 81 TYR B CA 1
ATOM 2439 C C . TYR B 1 81 ? -0.77 5.48 10.5 1 95.31 81 TYR B C 1
ATOM 2441 O O . TYR B 1 81 ? -1.677 5.586 9.672 1 95.31 81 TYR B O 1
ATOM 2449 N N . TRP B 1 82 ? 0.176 4.598 10.406 1 89.81 82 TRP B N 1
ATOM 2450 C CA . TRP B 1 82 ? 0.312 3.785 9.203 1 89.81 82 TRP B CA 1
ATOM 2451 C C . TRP B 1 82 ? -0.646 2.6 9.234 1 89.81 82 TRP B C 1
ATOM 2453 O O . TRP B 1 82 ? -1.332 2.32 8.25 1 89.81 82 TRP B O 1
ATOM 2463 N N . TRP B 1 83 ? -0.696 1.972 10.352 1 81.25 83 TRP B N 1
ATOM 2464 C CA . TRP B 1 83 ? -1.452 0.725 10.422 1 81.25 83 TRP B CA 1
ATOM 2465 C C . TRP B 1 83 ? -2.908 0.99 10.781 1 81.25 83 TRP B C 1
ATOM 2467 O O . TRP B 1 83 ? -3.793 0.198 10.445 1 81.25 83 TRP B O 1
ATOM 2477 N N . HIS B 1 84 ? -3.174 2.076 11.453 1 89.62 84 HIS B N 1
ATOM 2478 C CA . HIS B 1 84 ? -4.52 2.404 11.914 1 89.62 84 HIS B CA 1
ATOM 2479 C C . HIS B 1 84 ? -4.906 3.82 11.5 1 89.62 84 HIS B C 1
ATOM 2481 O O . HIS B 1 84 ? -5.43 4.586 12.32 1 89.62 84 HIS B O 1
ATOM 2487 N N . TYR B 1 85 ? -4.574 4.129 10.25 1 93.69 85 TYR B N 1
ATOM 2488 C CA . TYR B 1 85 ? -4.773 5.477 9.727 1 93.69 85 TYR B CA 1
ATOM 2489 C C . TYR B 1 85 ? -6.211 5.938 9.945 1 93.69 85 TYR B C 1
ATOM 2491 O O . TYR B 1 85 ? -6.453 7.094 10.297 1 93.69 85 TYR B O 1
ATOM 2499 N N . GLY B 1 86 ? -7.172 5.066 9.82 1 93.12 86 GLY B N 1
ATOM 2500 C CA . GLY B 1 86 ? -8.586 5.387 9.953 1 93.12 86 GLY B CA 1
ATOM 2501 C C . GLY B 1 86 ? -8.969 5.836 11.352 1 93.12 86 GLY B C 1
ATOM 2502 O O . GLY B 1 86 ? -9.961 6.539 11.531 1 93.12 86 GLY B O 1
ATOM 2503 N N . ARG B 1 87 ? -8.18 5.461 12.305 1 94.06 87 ARG B N 1
ATOM 2504 C CA . ARG B 1 87 ? -8.5 5.777 13.695 1 94.06 87 ARG B CA 1
ATOM 2505 C C . ARG B 1 87 ? -8.32 7.266 13.969 1 94.06 87 ARG B C 1
ATOM 2507 O O . ARG B 1 87 ? -8.812 7.777 14.977 1 94.06 87 ARG B O 1
ATOM 2514 N N . ILE B 1 88 ? -7.602 7.988 13.086 1 96 88 ILE B N 1
ATOM 2515 C CA . ILE B 1 88 ? -7.438 9.43 13.273 1 96 88 ILE B CA 1
ATOM 2516 C C . ILE B 1 88 ? -8.805 10.086 13.406 1 96 88 ILE B C 1
ATOM 2518 O O . ILE B 1 88 ? -8.969 11.031 14.18 1 96 88 ILE B O 1
ATOM 2522 N N . SER B 1 89 ? -9.812 9.523 12.672 1 95.38 89 SER B N 1
ATOM 2523 C CA . SER B 1 89 ? -11.141 10.125 12.703 1 95.38 89 SER B CA 1
ATOM 2524 C C . SER B 1 89 ? -11.82 9.875 14.047 1 95.38 89 SER B C 1
ATOM 2526 O O . SER B 1 89 ? -12.82 10.523 14.375 1 95.38 89 SER B O 1
ATOM 2528 N N . THR B 1 90 ? -11.289 8.992 14.852 1 95.31 90 THR B N 1
ATOM 2529 C CA . THR B 1 90 ? -11.898 8.695 16.141 1 95.31 90 THR B CA 1
ATOM 2530 C C . THR B 1 90 ? -11.438 9.688 17.203 1 95.31 90 THR B C 1
ATOM 2532 O O . THR B 1 90 ? -12.102 9.875 18.219 1 95.31 90 THR B O 1
ATOM 2535 N N . TRP B 1 91 ? -10.328 10.32 16.984 1 95.38 91 TRP B N 1
ATOM 2536 C CA . TRP B 1 91 ? -9.836 11.234 18 1 95.38 91 TRP B CA 1
ATOM 2537 C C . TRP B 1 91 ? -9.688 12.641 17.453 1 95.38 91 TRP B C 1
ATOM 2539 O O . TRP B 1 91 ? -9.531 13.602 18.203 1 95.38 91 TRP B O 1
ATOM 2549 N N . ASN B 1 92 ? -9.5 12.875 16.125 1 93.94 92 ASN B N 1
ATOM 2550 C CA . ASN B 1 92 ? -9.453 14.188 15.5 1 93.94 92 ASN B CA 1
ATOM 2551 C C . ASN B 1 92 ? -10.859 14.727 15.234 1 93.94 92 ASN B C 1
ATOM 2553 O O . ASN B 1 92 ? -11.516 14.312 14.281 1 93.94 92 ASN B O 1
ATOM 2557 N N . SER B 1 93 ? -11.281 15.703 15.922 1 90.19 93 SER B N 1
ATOM 2558 C CA . SER B 1 93 ? -12.641 16.219 15.875 1 90.19 93 SER B CA 1
ATOM 2559 C C . SER B 1 93 ? -12.914 16.953 14.562 1 90.19 93 SER B C 1
ATOM 2561 O O . SER B 1 93 ? -14.062 17.219 14.219 1 90.19 93 SER B O 1
ATOM 2563 N N . GLN B 1 94 ? -11.852 17.266 13.797 1 88.69 94 GLN B N 1
ATOM 2564 C CA . GLN B 1 94 ? -12.023 18.016 12.562 1 88.69 94 GLN B CA 1
ATOM 2565 C C . GLN B 1 94 ? -12.359 17.094 11.398 1 88.69 94 GLN B C 1
ATOM 2567 O O . GLN B 1 94 ? -12.562 17.547 10.266 1 88.69 94 GLN B O 1
ATOM 2572 N N . MET B 1 95 ? -12.453 15.852 11.648 1 90.75 95 MET B N 1
ATOM 2573 C CA . MET B 1 95 ? -12.727 14.852 10.625 1 90.75 95 MET B CA 1
ATOM 2574 C C . MET B 1 95 ? -13.938 14 11.008 1 90.75 95 MET B C 1
ATOM 2576 O O . MET B 1 95 ? -14.07 13.594 12.156 1 90.75 95 MET B O 1
ATOM 2580 N N . SER B 1 96 ? -14.773 13.805 10.023 1 92.38 96 SER B N 1
ATOM 2581 C CA . SER B 1 96 ? -15.922 12.945 10.289 1 92.38 96 SER B CA 1
ATOM 2582 C C . SER B 1 96 ? -15.609 11.484 9.953 1 92.38 96 SER B C 1
ATOM 2584 O O . SER B 1 96 ? -16.156 10.57 10.57 1 92.38 96 SER B O 1
ATOM 2586 N N . ARG B 1 97 ? -14.766 11.352 8.938 1 93.44 97 ARG B N 1
ATOM 2587 C CA . ARG B 1 97 ? -14.461 9.984 8.523 1 93.44 97 ARG B CA 1
ATOM 2588 C C . ARG B 1 97 ? -13.094 9.914 7.844 1 93.44 97 ARG B C 1
ATOM 2590 O O . ARG B 1 97 ? -12.727 10.805 7.086 1 93.44 97 ARG B O 1
ATOM 2597 N N . LEU B 1 98 ? -12.312 8.938 8.133 1 95.44 98 LEU B N 1
ATOM 2598 C CA . LEU B 1 98 ? -11.086 8.562 7.441 1 95.44 98 LEU B CA 1
ATOM 2599 C C . LEU B 1 98 ? -11.047 7.066 7.164 1 95.44 98 LEU B C 1
ATOM 2601 O O . LEU B 1 98 ? -11.047 6.258 8.094 1 95.44 98 LEU B O 1
ATOM 2605 N N . GLU B 1 99 ? -11.023 6.762 5.883 1 92.88 99 GLU B N 1
ATOM 2606 C CA . GLU B 1 99 ? -11.086 5.359 5.48 1 92.88 99 GLU B CA 1
ATOM 2607 C C . GLU B 1 99 ? -9.898 4.984 4.605 1 92.88 99 GLU B C 1
ATOM 2609 O O . GLU B 1 99 ? -9.547 5.715 3.674 1 92.88 99 GLU B O 1
ATOM 2614 N N . ILE B 1 100 ? -9.289 3.875 5 1 90.06 100 ILE B N 1
ATOM 2615 C CA . ILE B 1 100 ? -8.336 3.266 4.07 1 90.06 100 ILE B CA 1
ATOM 2616 C C . ILE B 1 100 ? -9.094 2.521 2.975 1 90.06 100 ILE B C 1
ATOM 2618 O O . ILE B 1 100 ? -9.742 1.502 3.238 1 90.06 100 ILE B O 1
ATOM 2622 N N . VAL B 1 101 ? -9.039 3.068 1.83 1 84.81 101 VAL B N 1
ATOM 2623 C CA . VAL B 1 101 ? -9.812 2.508 0.727 1 84.81 101 VAL B CA 1
ATOM 2624 C C . VAL B 1 101 ? -9.078 1.304 0.141 1 84.81 101 VAL B C 1
ATOM 2626 O O . VAL B 1 101 ? -9.703 0.3 -0.214 1 84.81 101 VAL B O 1
ATOM 2629 N N . GLU B 1 102 ? -7.766 1.445 0.02 1 81.56 102 GLU B N 1
ATOM 2630 C CA . GLU B 1 102 ? -6.965 0.368 -0.55 1 81.56 102 GLU B CA 1
ATOM 2631 C C . GLU B 1 102 ? -5.496 0.508 -0.16 1 81.56 102 GLU B C 1
ATOM 2633 O O . GLU B 1 102 ? -4.988 1.624 -0.029 1 81.56 102 GLU B O 1
ATOM 2638 N N . THR B 1 103 ? -4.895 -0.551 0.098 1 84.06 103 THR B N 1
ATOM 2639 C CA . THR B 1 103 ? -3.445 -0.617 0.253 1 84.06 103 THR B CA 1
ATOM 2640 C C . THR B 1 103 ? -2.826 -1.517 -0.813 1 84.06 103 THR B C 1
ATOM 2642 O O . THR B 1 103 ? -3.318 -2.619 -1.064 1 84.06 103 THR B O 1
ATOM 2645 N N . VAL B 1 104 ? -1.853 -0.996 -1.485 1 85.38 104 VAL B N 1
ATOM 2646 C CA . VAL B 1 104 ? -1.175 -1.826 -2.477 1 85.38 104 VAL B CA 1
ATOM 2647 C C . VAL B 1 104 ? 0.316 -1.903 -2.154 1 85.38 104 VAL B C 1
ATOM 2649 O O . VAL B 1 104 ? 0.88 -0.974 -1.572 1 85.38 104 VAL B O 1
ATOM 2652 N N . MET B 1 105 ? 0.853 -2.99 -2.521 1 87.5 105 MET B N 1
ATOM 2653 C CA . MET B 1 105 ? 2.275 -3.262 -2.336 1 87.5 105 MET B CA 1
ATOM 2654 C C . MET B 1 105 ? 2.969 -3.48 -3.676 1 87.5 105 MET B C 1
ATOM 2656 O O . MET B 1 105 ? 2.438 -4.168 -4.551 1 87.5 105 MET B O 1
ATOM 2660 N N . ILE B 1 106 ? 4.02 -2.826 -3.854 1 87.75 106 ILE B N 1
ATOM 2661 C CA . ILE B 1 106 ? 4.871 -3.086 -5.012 1 87.75 106 ILE B CA 1
ATOM 2662 C C . ILE B 1 106 ? 6.051 -3.963 -4.602 1 87.75 106 ILE B C 1
ATOM 2664 O O . ILE B 1 106 ? 6.738 -3.668 -3.623 1 87.75 106 ILE B O 1
ATOM 2668 N N . ALA B 1 107 ? 6.258 -5.039 -5.328 1 91.94 107 ALA B N 1
ATOM 2669 C CA . ALA B 1 107 ? 7.316 -5.984 -4.984 1 91.94 107 ALA B CA 1
ATOM 2670 C C . ALA B 1 107 ? 8.172 -6.32 -6.203 1 91.94 107 ALA B C 1
ATOM 2672 O O . ALA B 1 107 ? 7.688 -6.27 -7.34 1 91.94 107 ALA B O 1
ATOM 2673 N N . ARG B 1 108 ? 9.398 -6.57 -5.957 1 93.19 108 ARG B N 1
ATOM 2674 C CA . ARG B 1 108 ? 10.312 -7.094 -6.961 1 93.19 108 ARG B CA 1
ATOM 2675 C C . ARG B 1 108 ? 10.789 -8.5 -6.594 1 93.19 108 ARG B C 1
ATOM 2677 O O . ARG B 1 108 ? 11.297 -8.719 -5.496 1 93.19 108 ARG B O 1
ATOM 2684 N N . GLU B 1 109 ? 10.539 -9.352 -7.48 1 95.19 109 GLU B N 1
ATOM 2685 C CA . GLU B 1 109 ? 10.969 -10.742 -7.324 1 95.19 109 GLU B CA 1
ATOM 2686 C C . GLU B 1 109 ? 12.094 -11.086 -8.297 1 95.19 109 GLU B C 1
ATOM 2688 O O . GLU B 1 109 ? 12.062 -10.672 -9.461 1 95.19 109 GLU B O 1
ATOM 2693 N N . THR B 1 110 ? 13.094 -11.75 -7.801 1 93.12 110 THR B N 1
ATOM 2694 C CA . THR B 1 110 ? 14.133 -12.312 -8.648 1 93.12 110 THR B CA 1
ATOM 2695 C C . THR B 1 110 ? 14.125 -13.836 -8.578 1 93.12 110 THR B C 1
ATOM 2697 O O . THR B 1 110 ? 14.141 -14.414 -7.492 1 93.12 110 THR B O 1
ATOM 2700 N N . ALA B 1 111 ? 14.008 -14.445 -9.789 1 88.12 111 ALA B N 1
ATOM 2701 C CA . ALA B 1 111 ? 14.023 -15.906 -9.859 1 88.12 111 ALA B CA 1
ATOM 2702 C C . ALA B 1 111 ? 15.406 -16.453 -9.516 1 88.12 111 ALA B C 1
ATOM 2704 O O . ALA B 1 111 ? 16.422 -15.805 -9.766 1 88.12 111 ALA B O 1
ATOM 2705 N N . ALA B 1 112 ? 15.344 -17.594 -8.859 1 86.25 112 ALA B N 1
ATOM 2706 C CA . ALA B 1 112 ? 16.609 -18.297 -8.617 1 86.25 112 ALA B CA 1
ATOM 2707 C C . ALA B 1 112 ? 17.281 -18.672 -9.93 1 86.25 112 ALA B C 1
ATOM 2709 O O . ALA B 1 112 ? 16.625 -18.781 -10.969 1 86.25 112 ALA B O 1
ATOM 2710 N N . ASP B 1 113 ? 18.609 -18.562 -9.805 1 72.12 113 ASP B N 1
ATOM 2711 C CA . ASP B 1 113 ? 19.359 -19 -10.984 1 72.12 113 ASP B CA 1
ATOM 2712 C C . ASP B 1 113 ? 18.984 -20.422 -11.383 1 72.12 113 ASP B C 1
ATOM 2714 O O . ASP B 1 113 ? 18.953 -21.312 -10.539 1 72.12 113 ASP B O 1
ATOM 2718 N N . GLN B 1 114 ? 18 -20.484 -12.281 1 60.56 114 GLN B N 1
ATOM 2719 C CA . GLN B 1 114 ? 17.672 -21.828 -12.711 1 60.56 114 GLN B CA 1
ATOM 2720 C C . GLN B 1 114 ? 18.875 -22.5 -13.383 1 60.56 114 GLN B C 1
ATOM 2722 O O . GLN B 1 114 ? 19.672 -21.828 -14.023 1 60.56 114 GLN B O 1
ATOM 2727 N N . ALA B 1 115 ? 19.344 -23.438 -12.672 1 47.97 115 ALA B N 1
ATOM 2728 C CA . ALA B 1 115 ? 20.453 -24.219 -13.211 1 47.97 115 ALA B CA 1
ATOM 2729 C C . ALA B 1 115 ? 20.328 -24.391 -14.719 1 47.97 115 ALA B C 1
ATOM 2731 O O . ALA B 1 115 ? 21.266 -24.844 -15.383 1 47.97 115 ALA B O 1
ATOM 2732 N N . SER B 1 116 ? 19.062 -24.328 -15.188 1 48.62 116 SER B N 1
ATOM 2733 C CA . SER B 1 116 ? 19.266 -24.719 -16.578 1 48.62 116 SER B CA 1
ATOM 2734 C C . SER B 1 116 ? 19.984 -23.609 -17.359 1 48.62 116 SER B C 1
ATOM 2736 O O . SER B 1 116 ? 19.734 -22.422 -17.125 1 48.62 116 SER B O 1
ATOM 2738 N N . GLN B 1 117 ? 21.156 -23.859 -17.625 1 47.5 117 GLN B N 1
ATOM 2739 C CA . GLN B 1 117 ? 22.125 -23.203 -18.5 1 47.5 117 GLN B CA 1
ATOM 2740 C C . GLN B 1 117 ? 21.438 -22.203 -19.422 1 47.5 117 GLN B C 1
ATOM 2742 O O . GLN B 1 117 ? 22.109 -21.344 -20 1 47.5 117 GLN B O 1
ATOM 2747 N N . HIS B 1 118 ? 20.109 -22.312 -19.656 1 55.84 118 HIS B N 1
ATOM 2748 C CA . HIS B 1 118 ? 19.656 -21.609 -20.859 1 55.84 118 HIS B CA 1
ATOM 2749 C C . HIS B 1 118 ? 18.641 -20.531 -20.516 1 55.84 118 HIS B C 1
ATOM 2751 O O . HIS B 1 118 ? 18.203 -19.781 -21.391 1 55.84 118 HIS B O 1
ATOM 2757 N N . ILE B 1 119 ? 18.203 -20.516 -19.172 1 65.12 119 ILE B N 1
ATOM 2758 C CA . ILE B 1 119 ? 17.188 -19.469 -19.016 1 65.12 119 ILE B CA 1
ATOM 2759 C C . ILE B 1 119 ? 17.781 -18.297 -18.25 1 65.12 119 ILE B C 1
ATOM 2761 O O . ILE B 1 119 ? 18.312 -18.469 -17.156 1 65.12 119 ILE B O 1
ATOM 2765 N N . SER B 1 120 ? 18.062 -17.281 -19 1 74.06 120 SER B N 1
ATOM 2766 C CA . SER B 1 120 ? 18.531 -16.047 -18.375 1 74.06 120 SER B CA 1
ATOM 2767 C C . SER B 1 120 ? 17.75 -15.727 -17.109 1 74.06 120 SER B C 1
ATOM 2769 O O . SER B 1 120 ? 16.594 -16.109 -16.969 1 74.06 120 SER B O 1
ATOM 2771 N N . ARG B 1 121 ? 18.5 -15.172 -16.219 1 84.38 121 ARG B N 1
ATOM 2772 C CA . ARG B 1 121 ? 17.891 -14.75 -14.961 1 84.38 121 ARG B CA 1
ATOM 2773 C C . ARG B 1 121 ? 16.766 -13.742 -15.211 1 84.38 121 ARG B C 1
ATOM 2775 O O . ARG B 1 121 ? 16.875 -12.891 -16.094 1 84.38 121 ARG B O 1
ATOM 2782 N N . ARG B 1 122 ? 15.703 -14 -14.492 1 89.19 122 ARG B N 1
ATOM 2783 C CA . ARG B 1 122 ? 14.555 -13.117 -14.688 1 89.19 122 ARG B CA 1
ATOM 2784 C C . ARG B 1 122 ? 14.172 -12.414 -13.391 1 89.19 122 ARG B C 1
ATOM 2786 O O . ARG B 1 122 ? 14.375 -12.961 -12.305 1 89.19 122 ARG B O 1
ATOM 2793 N N . ASP B 1 123 ? 13.742 -11.266 -13.492 1 92.94 123 ASP B N 1
ATOM 2794 C CA . ASP B 1 123 ? 13.102 -10.594 -12.367 1 92.94 123 ASP B CA 1
ATOM 2795 C C . ASP B 1 123 ? 11.711 -10.086 -12.75 1 92.94 123 ASP B C 1
ATOM 2797 O O . ASP B 1 123 ? 11.359 -10.062 -13.93 1 92.94 123 ASP B O 1
ATOM 2801 N N . PHE B 1 124 ? 10.898 -9.844 -11.758 1 94.5 124 PHE B N 1
ATOM 2802 C CA . PHE B 1 124 ? 9.516 -9.391 -11.891 1 94.5 124 PHE B CA 1
ATOM 2803 C C . PHE B 1 124 ? 9.219 -8.25 -10.93 1 94.5 124 PHE B C 1
ATOM 2805 O O . PHE B 1 124 ? 9.664 -8.273 -9.781 1 94.5 124 PHE B O 1
ATOM 2812 N N . VAL B 1 125 ? 8.539 -7.242 -11.422 1 91.88 125 VAL B N 1
ATOM 2813 C CA . VAL B 1 125 ? 8.023 -6.172 -10.578 1 91.88 125 VAL B CA 1
ATOM 2814 C C . VAL B 1 125 ? 6.496 -6.176 -10.617 1 91.88 125 VAL B C 1
ATOM 2816 O O . VAL B 1 125 ? 5.898 -6.086 -11.695 1 91.88 125 VAL B O 1
ATOM 2819 N N . SER B 1 126 ? 5.922 -6.309 -9.398 1 91.75 126 SER B N 1
ATOM 2820 C CA . SER B 1 126 ? 4.473 -6.465 -9.367 1 91.75 126 SER B CA 1
ATOM 2821 C C . SER B 1 126 ? 3.838 -5.539 -8.328 1 91.75 126 SER B C 1
ATOM 2823 O O . SER B 1 126 ? 4.508 -5.086 -7.402 1 91.75 126 SER B O 1
ATOM 2825 N N . VAL B 1 127 ? 2.611 -5.168 -8.625 1 88.19 127 VAL B N 1
ATOM 2826 C CA . VAL B 1 127 ? 1.754 -4.512 -7.641 1 88.19 127 VAL B CA 1
ATOM 2827 C C . VAL B 1 127 ? 0.73 -5.508 -7.102 1 88.19 127 VAL B C 1
ATOM 2829 O O . VAL B 1 127 ? 0.141 -6.277 -7.863 1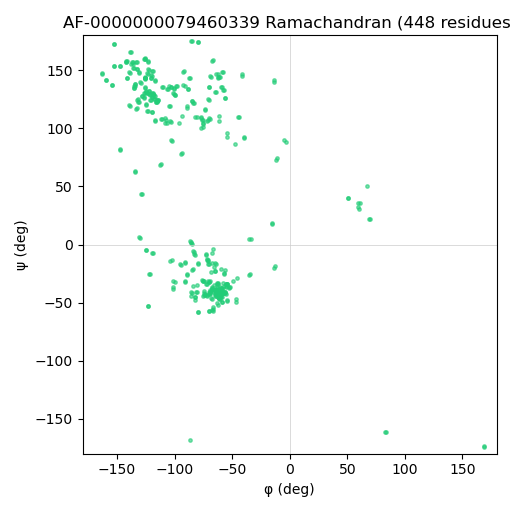 88.19 127 VAL B O 1
ATOM 2832 N N . CYS B 1 128 ? 0.592 -5.457 -5.82 1 92.19 128 CYS B N 1
ATOM 2833 C CA . CYS B 1 128 ? -0.211 -6.465 -5.137 1 92.19 128 CYS B CA 1
ATOM 2834 C C . CYS B 1 128 ? -1.287 -5.816 -4.277 1 92.19 128 CYS B C 1
ATOM 2836 O O . CYS B 1 128 ? -1.062 -4.754 -3.691 1 92.19 128 CYS B O 1
ATOM 2838 N N . SER B 1 129 ? -2.402 -6.422 -4.223 1 88.69 129 SER B N 1
ATOM 2839 C CA . SER B 1 129 ? -3.475 -6.035 -3.312 1 88.69 129 SER B CA 1
ATOM 2840 C C . SER B 1 129 ? -4.039 -7.242 -2.574 1 88.69 129 SER B C 1
ATOM 2842 O O . SER B 1 129 ? -3.885 -8.383 -3.025 1 88.69 129 SER B O 1
ATOM 2844 N N . ARG B 1 130 ? -4.629 -7.012 -1.481 1 89.44 130 ARG B N 1
ATOM 2845 C CA . ARG B 1 130 ? -5.23 -8.055 -0.655 1 89.44 130 ARG B CA 1
ATOM 2846 C C . ARG B 1 130 ? -6.723 -7.809 -0.456 1 89.44 130 ARG B C 1
ATOM 2848 O O . ARG B 1 130 ? -7.156 -6.66 -0.341 1 89.44 130 ARG B O 1
ATOM 2855 N N . HIS B 1 131 ? -7.453 -8.922 -0.437 1 86.5 131 HIS B N 1
ATOM 2856 C CA . HIS B 1 131 ? -8.906 -8.852 -0.302 1 86.5 131 HIS B CA 1
ATOM 2857 C C . HIS B 1 131 ? -9.422 -9.938 0.626 1 86.5 131 HIS B C 1
ATOM 2859 O O . HIS B 1 131 ? -8.805 -10.992 0.762 1 86.5 131 HIS B O 1
ATOM 2865 N N . GLU B 1 132 ? -10.492 -9.633 1.323 1 88.12 132 GLU B N 1
ATOM 2866 C CA . GLU B 1 132 ? -11.234 -10.586 2.15 1 88.12 132 GLU B CA 1
ATOM 2867 C C . GLU B 1 132 ? -12.688 -10.68 1.712 1 88.12 132 GLU B C 1
ATOM 2869 O O . GLU B 1 132 ? -13.344 -9.664 1.485 1 88.12 132 GLU B O 1
ATOM 2874 N N . VAL B 1 133 ? -13.133 -11.898 1.504 1 87 133 VAL B N 1
ATOM 2875 C CA . VAL B 1 133 ? -14.492 -12.133 1.031 1 87 133 VAL B CA 1
ATOM 2876 C C . VAL B 1 133 ? -15.188 -13.148 1.938 1 87 133 VAL B C 1
ATOM 2878 O O . VAL B 1 133 ? -14.664 -14.234 2.188 1 87 133 VAL B O 1
ATOM 2881 N N . LEU B 1 134 ? -16.312 -12.805 2.406 1 88.44 134 LEU B N 1
ATOM 2882 C CA . LEU B 1 134 ? -17.109 -13.758 3.168 1 88.44 134 LEU B CA 1
ATOM 2883 C C . LEU B 1 134 ? -17.734 -14.805 2.246 1 88.44 134 LEU B C 1
ATOM 2885 O O . LEU B 1 134 ? -18.469 -14.453 1.318 1 88.44 134 LEU B O 1
ATOM 2889 N N . ASP B 1 135 ? -17.344 -16.016 2.43 1 84.81 135 ASP B N 1
ATOM 2890 C CA . ASP B 1 135 ? -18.047 -17.125 1.79 1 84.81 135 ASP B CA 1
ATOM 2891 C C . ASP B 1 135 ? -19.375 -17.406 2.498 1 84.81 135 ASP B C 1
ATOM 2893 O O . ASP B 1 135 ? -19.391 -18.016 3.568 1 84.81 135 ASP B O 1
ATOM 2897 N N . THR B 1 136 ? -20.359 -17.016 1.893 1 86.69 136 THR B N 1
ATOM 2898 C CA . THR B 1 136 ? -21.656 -17.062 2.551 1 86.69 136 THR B CA 1
ATOM 2899 C C . THR B 1 136 ? -22.141 -18.5 2.691 1 86.69 136 THR B C 1
ATOM 2901 O O . THR B 1 136 ? -22.906 -18.828 3.602 1 86.69 136 THR B O 1
ATOM 2904 N N . ASP B 1 137 ? -21.781 -19.328 1.787 1 85.12 137 ASP B N 1
ATOM 2905 C CA . ASP B 1 137 ? -22.188 -20.73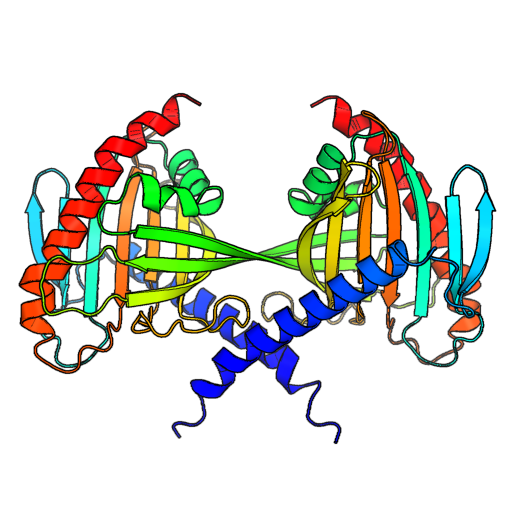4 1.855 1 85.12 137 ASP B CA 1
ATOM 2906 C C . ASP B 1 137 ? -21.516 -21.438 3.031 1 85.12 137 ASP B C 1
ATOM 2908 O O . ASP B 1 137 ? -22.156 -22.219 3.746 1 85.12 137 ASP B O 1
ATOM 2912 N N . ARG B 1 138 ? -20.359 -21.141 3.289 1 89.38 138 ARG B N 1
ATOM 2913 C CA . ARG B 1 138 ? -19.578 -21.797 4.328 1 89.38 138 ARG B CA 1
ATOM 2914 C C . ARG B 1 138 ? -19.484 -20.938 5.582 1 89.38 138 ARG B C 1
ATOM 2916 O O . ARG B 1 138 ? -19.078 -21.406 6.637 1 89.38 138 ARG B O 1
ATOM 2923 N N . MET B 1 139 ? -19.844 -19.688 5.477 1 90.5 139 MET B N 1
ATOM 2924 C CA . MET B 1 139 ? -19.797 -18.703 6.559 1 90.5 139 MET B CA 1
ATOM 2925 C C . MET B 1 139 ? -18.375 -18.547 7.082 1 90.5 139 MET B C 1
ATOM 2927 O O . MET B 1 139 ? -18.156 -18.516 8.297 1 90.5 139 MET B O 1
ATOM 2931 N N . VAL B 1 140 ? -17.406 -18.641 6.207 1 89.44 140 VAL B N 1
ATOM 2932 C CA . VAL B 1 140 ? -16 -18.375 6.523 1 89.44 140 VAL B CA 1
ATOM 2933 C C . VAL B 1 140 ? -15.453 -17.281 5.609 1 89.44 140 VAL B C 1
ATOM 2935 O O . VAL B 1 140 ? -16.016 -17.031 4.543 1 89.44 140 VAL B O 1
ATOM 2938 N N . GLU B 1 141 ? -14.383 -16.609 6.031 1 90.19 141 GLU B N 1
ATOM 2939 C CA . GLU B 1 141 ? -13.727 -15.586 5.238 1 90.19 141 GLU B CA 1
ATOM 2940 C C . GLU B 1 141 ? -12.633 -16.188 4.352 1 90.19 141 GLU B C 1
ATOM 2942 O O . GLU B 1 141 ? -11.727 -16.844 4.848 1 90.19 141 GLU B O 1
ATOM 2947 N N . ASP B 1 142 ? -12.82 -16.016 3.08 1 93.19 142 ASP B N 1
ATOM 2948 C CA . ASP B 1 142 ? -11.742 -16.312 2.139 1 93.19 142 ASP B CA 1
ATOM 2949 C C . ASP B 1 142 ? -10.836 -15.102 1.941 1 93.19 142 ASP B C 1
ATOM 2951 O O . ASP B 1 142 ? -11.305 -13.961 1.975 1 93.19 142 ASP B O 1
ATOM 2955 N N . TYR B 1 143 ? -9.594 -15.383 1.799 1 93.25 143 TYR B N 1
ATOM 2956 C CA . TYR B 1 143 ? -8.625 -14.312 1.577 1 93.25 143 TYR B CA 1
ATOM 2957 C C . TYR B 1 143 ? -7.961 -14.453 0.213 1 93.25 143 TYR B C 1
ATOM 2959 O O . TYR B 1 143 ? -7.707 -15.562 -0.25 1 93.25 143 TYR B O 1
ATOM 2967 N N . TYR B 1 144 ? -7.766 -13.297 -0.401 1 93.31 144 TYR B N 1
ATOM 2968 C CA . TYR B 1 144 ? -7.125 -13.25 -1.712 1 93.31 144 TYR B CA 1
ATOM 2969 C C . TYR B 1 144 ? -5.98 -12.25 -1.73 1 93.31 144 TYR B C 1
ATOM 2971 O O . TYR B 1 144 ? -6.062 -11.188 -1.104 1 93.31 144 TYR B O 1
ATOM 2979 N N . MET B 1 145 ? -4.945 -12.578 -2.326 1 94.25 145 MET B N 1
ATOM 2980 C CA . MET B 1 145 ? -3.896 -11.648 -2.74 1 94.25 145 MET B CA 1
ATOM 2981 C C . MET B 1 145 ? -3.699 -11.688 -4.25 1 94.25 145 MET B C 1
ATOM 2983 O O . MET B 1 145 ? -3.488 -12.758 -4.824 1 94.25 145 MET B O 1
ATOM 2987 N N . CYS B 1 146 ? -3.799 -10.555 -4.895 1 93.81 146 CYS B N 1
ATOM 2988 C CA . CYS B 1 146 ? -3.68 -10.477 -6.348 1 93.81 146 CYS B CA 1
ATOM 2989 C C . CYS B 1 146 ? -2.51 -9.586 -6.75 1 93.81 146 CYS B C 1
ATOM 2991 O O . CYS B 1 146 ? -2.148 -8.664 -6.023 1 93.81 146 CYS B O 1
ATOM 2993 N N . TYR B 1 147 ? -1.955 -9.945 -7.895 1 92.94 147 TYR B N 1
ATOM 2994 C CA . TYR B 1 147 ? -0.858 -9.094 -8.344 1 92.94 147 TYR B CA 1
ATOM 2995 C C . TYR B 1 147 ? -0.734 -9.133 -9.867 1 92.94 147 TYR B C 1
ATOM 2997 O O . TYR B 1 147 ? -1.146 -10.102 -10.508 1 92.94 147 TYR B O 1
ATOM 3005 N N . ILE B 1 148 ? -0.224 -8.109 -10.422 1 90.81 148 ILE B N 1
ATOM 3006 C CA . ILE B 1 148 ? 0.084 -7.941 -11.836 1 90.81 148 ILE B CA 1
ATOM 3007 C C . ILE B 1 148 ? 1.396 -7.172 -11.992 1 90.81 148 ILE B C 1
ATOM 3009 O O . ILE B 1 148 ? 1.849 -6.512 -11.055 1 90.81 148 ILE B O 1
ATOM 3013 N N . SER B 1 149 ? 1.977 -7.352 -13.117 1 90.31 149 SER B N 1
ATOM 3014 C CA . SER B 1 149 ? 3.207 -6.621 -13.398 1 90.31 149 SER B CA 1
ATOM 3015 C C . SER B 1 149 ? 2.963 -5.113 -13.406 1 90.31 149 SER B C 1
ATOM 3017 O O . SER B 1 149 ? 1.883 -4.656 -13.781 1 90.31 149 SER B O 1
ATOM 3019 N N . THR B 1 150 ? 3.898 -4.414 -12.938 1 83.06 150 THR B N 1
ATOM 3020 C CA . THR B 1 150 ? 3.896 -2.957 -13.008 1 83.06 150 THR B CA 1
ATOM 3021 C C . THR B 1 150 ? 5.305 -2.426 -13.266 1 83.06 150 THR B C 1
ATOM 3023 O O . THR B 1 150 ? 6.285 -3.166 -13.141 1 83.06 150 THR B O 1
ATOM 3026 N N . GLU B 1 151 ? 5.359 -1.3 -13.773 1 77.69 151 GLU B N 1
ATOM 3027 C CA . GLU B 1 151 ? 6.633 -0.59 -13.82 1 77.69 151 GLU B CA 1
ATOM 3028 C C . GLU B 1 151 ? 6.824 0.287 -12.586 1 77.69 151 GLU B C 1
ATOM 3030 O O . GLU B 1 151 ? 5.863 0.869 -12.078 1 77.69 151 GLU B O 1
ATOM 3035 N N . PHE B 1 152 ? 7.98 0.249 -12.07 1 74.94 152 PHE B N 1
ATOM 3036 C CA . PHE B 1 152 ? 8.289 1.036 -10.883 1 74.94 152 PHE B CA 1
ATOM 3037 C C . PHE B 1 152 ? 9.672 1.667 -10.992 1 74.94 152 PHE B C 1
ATOM 3039 O O . PHE B 1 152 ? 10.664 0.963 -11.164 1 74.94 152 PHE B O 1
ATOM 3046 N N . PRO B 1 153 ? 9.719 3.035 -10.961 1 70.88 153 PRO B N 1
ATOM 3047 C CA . PRO B 1 153 ? 11.016 3.705 -11.086 1 70.88 153 PRO B CA 1
ATOM 3048 C C . PRO B 1 153 ? 12.031 3.225 -10.055 1 70.88 153 PRO B C 1
ATOM 3050 O O . PRO B 1 153 ? 13.234 3.203 -10.328 1 70.88 153 PRO B O 1
ATOM 3053 N N . GLY B 1 154 ? 11.625 2.887 -8.891 1 72 154 GLY B N 1
ATOM 3054 C CA . GLY B 1 154 ? 12.508 2.412 -7.844 1 72 154 GLY B CA 1
ATOM 3055 C C . GLY B 1 154 ? 13.023 1.006 -8.094 1 72 154 GLY B C 1
ATOM 3056 O O . GLY B 1 154 ? 13.891 0.52 -7.363 1 72 154 GLY B O 1
ATOM 3057 N N . ALA B 1 155 ? 12.477 0.409 -9.062 1 81.19 155 ALA B N 1
ATOM 3058 C CA . ALA B 1 155 ? 12.914 -0.931 -9.445 1 81.19 155 ALA B CA 1
ATOM 3059 C C . ALA B 1 155 ? 13.078 -1.04 -10.953 1 81.19 155 ALA B C 1
ATOM 3061 O O . ALA B 1 155 ? 12.391 -1.826 -11.609 1 81.19 155 ALA B O 1
ATOM 3062 N N . PRO B 1 156 ? 13.984 -0.276 -11.422 1 82.31 156 PRO B N 1
ATOM 3063 C CA . PRO B 1 156 ? 14.219 -0.334 -12.867 1 82.31 156 PRO B CA 1
ATOM 3064 C C . PRO B 1 156 ? 14.805 -1.671 -13.312 1 82.31 156 PRO B C 1
ATOM 3066 O O . PRO B 1 156 ? 15.336 -2.422 -12.492 1 82.31 156 PRO B O 1
ATOM 3069 N N . PRO B 1 157 ? 14.594 -1.963 -14.648 1 84.69 157 PRO B N 1
ATOM 3070 C CA . PRO B 1 157 ? 15.227 -3.191 -15.141 1 84.69 157 PRO B CA 1
ATOM 3071 C C . PRO B 1 157 ? 16.734 -3.201 -14.922 1 84.69 157 PRO B C 1
ATOM 3073 O O . PRO B 1 157 ? 17.391 -2.164 -15.062 1 84.69 157 PRO B O 1
ATOM 3076 N N . GLU B 1 158 ? 17.141 -4.277 -14.422 1 84.56 158 GLU B N 1
ATOM 3077 C CA . GLU B 1 158 ? 18.578 -4.488 -14.242 1 84.56 158 GLU B CA 1
ATOM 3078 C C . GLU B 1 158 ? 19.156 -5.324 -15.375 1 84.56 158 GLU B C 1
ATOM 3080 O O . GLU B 1 158 ? 18.547 -6.297 -15.82 1 84.56 158 GLU B O 1
ATOM 3085 N N . GLY B 1 159 ? 20.281 -4.957 -15.891 1 83.5 159 GLY B N 1
ATOM 3086 C CA . GLY B 1 159 ? 20.906 -5.551 -17.062 1 83.5 159 GLY B CA 1
ATOM 3087 C C . GLY B 1 159 ? 21.141 -7.043 -16.922 1 83.5 159 GLY B C 1
ATOM 3088 O O . GLY B 1 159 ? 21.203 -7.766 -17.922 1 83.5 159 GLY B O 1
ATOM 3089 N N . GLU B 1 160 ? 21.266 -7.57 -15.797 1 85.38 160 GLU B N 1
ATOM 3090 C CA . GLU B 1 160 ? 21.547 -8.984 -15.578 1 85.38 160 GLU B CA 1
ATOM 3091 C C . GLU B 1 160 ? 20.281 -9.828 -15.625 1 85.38 160 GLU B C 1
ATOM 3093 O O . GLU B 1 160 ? 20.344 -11.055 -15.656 1 85.38 160 GLU B O 1
ATOM 3098 N N . TYR B 1 161 ? 19.203 -9.18 -15.719 1 88.56 161 TYR B N 1
ATOM 3099 C CA . TYR B 1 161 ? 17.938 -9.898 -15.68 1 88.56 161 TYR B CA 1
ATOM 3100 C C . TYR B 1 161 ? 17.078 -9.578 -16.891 1 88.56 161 TYR B C 1
ATOM 3102 O O . TYR B 1 161 ? 17.094 -8.445 -17.391 1 88.56 161 TYR B O 1
ATOM 3110 N N . VAL B 1 162 ? 16.375 -10.594 -17.359 1 89.38 162 VAL B N 1
ATOM 3111 C CA . VAL B 1 162 ? 15.25 -10.359 -18.25 1 89.38 162 VAL B CA 1
ATOM 3112 C C . VAL B 1 162 ? 13.992 -10.055 -17.438 1 89.38 162 VAL B C 1
ATOM 3114 O O . VAL B 1 162 ? 13.641 -10.805 -16.531 1 89.38 162 VAL B O 1
ATOM 3117 N N . ARG B 1 163 ? 13.398 -8.938 -17.703 1 90.88 163 ARG B N 1
ATOM 3118 C CA . ARG B 1 163 ? 12.188 -8.562 -16.984 1 90.88 163 ARG B CA 1
ATOM 3119 C C . ARG B 1 163 ? 10.984 -9.344 -17.484 1 90.88 163 ARG B C 1
ATOM 3121 O O . ARG B 1 163 ? 10.5 -9.102 -18.594 1 90.88 163 ARG B O 1
ATOM 3128 N N . GLY B 1 164 ? 10.555 -10.25 -16.688 1 91.38 164 GLY B N 1
ATOM 3129 C CA . GLY B 1 164 ? 9.32 -10.945 -17.016 1 91.38 164 GLY B CA 1
ATOM 3130 C C . GLY B 1 164 ? 8.078 -10.141 -16.672 1 91.38 164 GLY B C 1
ATOM 3131 O O . GLY B 1 164 ? 8.164 -9.062 -16.094 1 91.38 164 GLY B O 1
ATOM 3132 N N . ALA B 1 165 ? 6.914 -10.703 -17.078 1 91.5 165 ALA B N 1
ATOM 3133 C CA . ALA B 1 165 ? 5.66 -9.992 -16.828 1 91.5 165 ALA B CA 1
ATOM 3134 C C . ALA B 1 165 ? 4.617 -10.93 -16.234 1 91.5 165 ALA B C 1
ATOM 3136 O O . ALA B 1 165 ? 4.348 -12.008 -16.766 1 91.5 165 ALA B O 1
ATOM 3137 N N . TYR B 1 166 ? 4.137 -10.43 -15.047 1 92.75 166 TYR B N 1
ATOM 3138 C CA . TYR B 1 166 ? 2.979 -11.109 -14.477 1 92.75 166 TYR B CA 1
ATOM 3139 C C . TYR B 1 166 ? 1.687 -10.586 -15.102 1 92.75 166 TYR B C 1
ATOM 3141 O O . TYR B 1 166 ? 1.438 -9.383 -15.117 1 92.75 166 TYR B O 1
ATOM 3149 N N . HIS B 1 167 ? 0.97 -11.492 -15.672 1 91.12 167 HIS B N 1
ATOM 3150 C CA . HIS B 1 167 ? -0.438 -11.242 -15.961 1 91.12 167 HIS B CA 1
ATOM 3151 C C . HIS B 1 167 ? -1.314 -11.562 -14.75 1 91.12 167 HIS B C 1
ATOM 3153 O O . HIS B 1 167 ? -0.804 -11.906 -13.688 1 91.12 167 HIS B O 1
ATOM 3159 N N . PRO B 1 168 ? -2.65 -11.281 -14.828 1 91.19 168 PRO B N 1
ATOM 3160 C CA . PRO B 1 168 ? -3.486 -11.461 -13.641 1 91.19 168 PRO B CA 1
ATOM 3161 C C . PRO B 1 168 ? -3.189 -12.766 -12.898 1 91.19 168 PRO B C 1
ATOM 3163 O O . PRO B 1 168 ? -3.406 -13.852 -13.445 1 91.19 168 PRO B O 1
ATOM 3166 N N . SER B 1 169 ? -2.602 -12.672 -11.727 1 94.12 169 SER B N 1
ATOM 3167 C CA . SER B 1 169 ? -2.154 -13.789 -10.906 1 94.12 169 SER B CA 1
ATOM 3168 C C . SER B 1 169 ? -2.475 -13.555 -9.43 1 94.12 169 SER B C 1
ATOM 3170 O O . SER B 1 169 ? -2.848 -12.445 -9.047 1 94.12 169 SER B O 1
ATOM 3172 N N . GLY B 1 170 ? -2.389 -14.594 -8.641 1 95.69 170 GLY B N 1
ATOM 3173 C CA . GLY B 1 170 ? -2.627 -14.367 -7.227 1 95.69 170 GLY B CA 1
ATOM 3174 C C . GLY B 1 170 ? -2.771 -15.648 -6.43 1 95.69 170 GLY B C 1
ATOM 3175 O O . GLY B 1 170 ? -2.496 -16.734 -6.938 1 95.69 170 GLY B O 1
ATOM 3176 N N . PHE B 1 171 ? -3.109 -15.453 -5.203 1 96.56 171 PHE B N 1
ATOM 3177 C CA . PHE B 1 171 ? -3.266 -16.516 -4.219 1 96.56 171 PHE B CA 1
ATOM 3178 C C . PHE B 1 171 ? -4.66 -16.484 -3.602 1 96.56 171 PHE B C 1
ATOM 3180 O O . PHE B 1 171 ? -5.238 -15.406 -3.424 1 96.56 171 PHE B O 1
ATOM 3187 N N . ARG B 1 172 ? -5.105 -17.594 -3.293 1 95.5 172 ARG B N 1
ATOM 3188 C CA . ARG B 1 172 ? -6.305 -17.734 -2.473 1 95.5 172 ARG B CA 1
ATOM 3189 C C . ARG B 1 172 ? -6.012 -18.547 -1.218 1 95.5 172 ARG B C 1
ATOM 3191 O O . ARG B 1 172 ? -5.355 -19.594 -1.288 1 95.5 172 ARG B O 1
ATOM 3198 N N . PHE B 1 173 ? -6.414 -18.094 -0.141 1 96.31 173 PHE B N 1
ATOM 3199 C CA . PHE B 1 173 ? -6.309 -18.75 1.159 1 96.31 173 PHE B CA 1
ATOM 3200 C C . PHE B 1 173 ? -7.691 -19.047 1.729 1 96.31 173 PHE B C 1
ATOM 3202 O O . PHE B 1 173 ? -8.391 -18.141 2.176 1 96.31 173 PHE B O 1
ATOM 3209 N N . SER B 1 174 ? -8.055 -20.266 1.717 1 95.31 174 SER B N 1
ATOM 3210 C CA . SER B 1 174 ? -9.375 -20.656 2.18 1 95.31 174 SER B CA 1
ATOM 3211 C C . SER B 1 174 ? -9.297 -21.531 3.436 1 95.31 174 SER B C 1
ATOM 3213 O O . SER B 1 174 ? -8.602 -22.547 3.447 1 95.31 174 SER B O 1
ATOM 3215 N N . PRO B 1 175 ? -9.992 -21.062 4.465 1 95.31 175 PRO B N 1
ATOM 3216 C CA . PRO B 1 175 ? -9.961 -21.875 5.684 1 95.31 175 PRO B CA 1
ATOM 3217 C C . PRO B 1 175 ? -10.43 -23.297 5.445 1 95.31 175 PRO B C 1
ATOM 3219 O O . PRO B 1 175 ? -11.414 -23.531 4.73 1 95.31 175 PRO B O 1
ATOM 3222 N N . ASN B 1 176 ? -9.695 -24.234 5.785 1 94.38 176 ASN B N 1
ATOM 3223 C CA . ASN B 1 176 ? -10.008 -25.656 5.855 1 94.38 176 ASN B CA 1
ATOM 3224 C C . ASN B 1 176 ? -10.008 -26.156 7.293 1 94.38 176 ASN B C 1
ATOM 3226 O O . ASN B 1 176 ? -9.148 -26.953 7.68 1 94.38 176 ASN B O 1
ATOM 3230 N N . GLY B 1 177 ? -11.031 -25.688 8.094 1 91.19 177 GLY B N 1
ATOM 3231 C CA . GLY B 1 177 ? -10.992 -25.812 9.539 1 91.19 177 GLY B CA 1
ATOM 3232 C C . GLY B 1 177 ? -10.203 -24.703 10.219 1 91.19 177 GLY B C 1
ATOM 3233 O O . GLY B 1 177 ? -9.984 -23.641 9.625 1 91.19 177 GLY B O 1
ATOM 3234 N N . ASP B 1 178 ? -9.789 -24.906 11.453 1 89 178 ASP B N 1
ATOM 3235 C CA . ASP B 1 178 ? -9.172 -23.844 12.242 1 89 178 ASP B CA 1
ATOM 3236 C C . ASP B 1 178 ? -7.66 -23.828 12.07 1 89 178 ASP B C 1
ATOM 3238 O O . ASP B 1 178 ? -7.004 -22.828 12.328 1 89 178 ASP B O 1
ATOM 3242 N N . SER B 1 179 ? -7.141 -24.938 11.531 1 93.75 179 SER B N 1
ATOM 3243 C CA . SER B 1 179 ? -5.684 -25.047 11.594 1 93.75 179 SER B CA 1
ATOM 3244 C C . SER B 1 179 ? -5.094 -25.391 10.234 1 93.75 179 SER B C 1
ATOM 3246 O O . SER B 1 179 ? -3.92 -25.75 10.133 1 93.75 179 SER B O 1
ATOM 3248 N N . SER B 1 180 ? -5.898 -25.422 9.25 1 96.06 180 SER B N 1
ATOM 3249 C CA . SER B 1 180 ? -5.391 -25.75 7.918 1 96.06 180 SER B CA 1
ATOM 3250 C C . SER B 1 180 ? -5.988 -24.812 6.863 1 96.06 180 SER B C 1
ATOM 3252 O O . SER B 1 180 ? -7.02 -24.188 7.102 1 96.06 180 SER B O 1
ATOM 3254 N N . THR B 1 181 ? -5.348 -24.656 5.777 1 96.81 181 THR B N 1
ATOM 3255 C CA . THR B 1 181 ? -5.742 -23.75 4.707 1 96.81 181 THR B CA 1
ATOM 3256 C C . THR B 1 181 ? -5.707 -24.453 3.355 1 96.81 181 THR B C 1
ATOM 3258 O O . THR B 1 181 ? -4.727 -25.125 3.023 1 96.81 181 THR B O 1
ATOM 3261 N N . LYS B 1 182 ? -6.793 -24.5 2.625 1 96.06 182 LYS B N 1
ATOM 3262 C CA . LYS B 1 182 ? -6.754 -24.797 1.195 1 96.06 182 LYS B CA 1
ATOM 3263 C C . LYS B 1 182 ? -6.129 -23.641 0.413 1 96.06 182 LYS B C 1
ATOM 3265 O O . LYS B 1 182 ? -6.715 -22.562 0.306 1 96.06 182 LYS B O 1
ATOM 3270 N N . PHE B 1 183 ? -4.969 -23.906 -0.04 1 96.5 183 PHE B N 1
ATOM 3271 C CA . PHE B 1 183 ? -4.16 -22.891 -0.708 1 96.5 183 PHE B CA 1
ATOM 3272 C C . PHE B 1 183 ? -4.227 -23.047 -2.223 1 96.5 183 PHE B C 1
ATOM 3274 O O . PHE B 1 183 ? -4.059 -24.156 -2.738 1 96.5 183 PHE B O 1
ATOM 3281 N N . GLN B 1 184 ? -4.496 -22.031 -2.902 1 94.94 184 GLN B N 1
ATOM 3282 C CA . GLN B 1 184 ? -4.492 -22 -4.363 1 94.94 184 GLN B CA 1
ATOM 3283 C C . GLN B 1 184 ? -3.574 -20.906 -4.891 1 94.94 184 GLN B C 1
ATOM 3285 O O . GLN B 1 184 ? -3.6 -19.781 -4.395 1 94.94 184 GLN B O 1
ATOM 3290 N N . PHE B 1 185 ? -2.764 -21.219 -5.789 1 96.06 185 PHE B N 1
ATOM 3291 C CA . PHE B 1 185 ? -1.85 -20.312 -6.477 1 96.06 185 PHE B CA 1
ATOM 3292 C C . PHE B 1 185 ? -2.125 -20.297 -7.973 1 96.06 185 PHE B C 1
ATOM 3294 O O . PHE B 1 185 ? -1.932 -21.297 -8.656 1 96.06 185 PHE B O 1
ATOM 3301 N N . VAL B 1 186 ? -2.576 -19.188 -8.555 1 93.62 186 VAL B N 1
ATOM 3302 C CA . VAL B 1 186 ? -2.801 -18.969 -9.977 1 93.62 186 VAL B CA 1
ATOM 3303 C C . VAL B 1 186 ? -1.688 -18.094 -10.555 1 93.62 186 VAL B C 1
ATOM 3305 O O . VAL B 1 186 ? -1.523 -16.938 -10.148 1 93.62 186 VAL B O 1
ATOM 3308 N N . LEU B 1 187 ? -0.996 -18.625 -11.477 1 93.06 187 LEU B N 1
ATOM 3309 C CA . LEU B 1 187 ? 0.138 -17.922 -12.062 1 93.06 187 LEU B CA 1
ATOM 3310 C C . LEU B 1 187 ? -0.018 -17.797 -13.578 1 93.06 187 LEU B C 1
ATOM 3312 O O . LEU B 1 187 ? -0.097 -18.797 -14.281 1 93.06 187 LEU B O 1
ATOM 3316 N N . ASN B 1 188 ? -0.161 -16.609 -14.086 1 91.25 188 ASN B N 1
ATOM 3317 C CA . ASN B 1 188 ? -0.081 -16.234 -15.492 1 91.25 188 ASN B CA 1
ATOM 3318 C C . ASN B 1 188 ? 1.15 -15.383 -15.773 1 91.25 188 ASN B C 1
ATOM 3320 O O . ASN B 1 188 ? 1.203 -14.211 -15.391 1 91.25 188 ASN B O 1
ATOM 3324 N N . VAL B 1 189 ? 2.123 -16 -16.469 1 90.81 189 VAL B N 1
ATOM 3325 C CA . VAL B 1 189 ? 3.41 -15.312 -16.531 1 90.81 189 VAL B CA 1
ATOM 3326 C C . VAL B 1 189 ? 3.943 -15.328 -17.969 1 90.81 189 VAL B C 1
ATOM 3328 O O . VAL B 1 189 ? 3.777 -16.328 -18.672 1 90.81 189 VAL B O 1
ATOM 3331 N N . ASP B 1 190 ? 4.477 -14.227 -18.391 1 88.88 190 ASP B N 1
ATOM 3332 C CA . ASP B 1 190 ? 5.258 -14.086 -19.609 1 88.88 190 ASP B CA 1
ATOM 3333 C C . ASP B 1 190 ? 6.754 -14.008 -19.297 1 88.88 190 ASP B C 1
ATOM 3335 O O . ASP B 1 190 ? 7.242 -12.969 -18.844 1 88.88 190 ASP B O 1
ATOM 3339 N N . LEU B 1 191 ? 7.48 -15.055 -19.562 1 86.44 191 LEU B N 1
ATOM 3340 C CA . LEU B 1 191 ? 8.906 -15.125 -19.25 1 86.44 191 LEU B CA 1
ATOM 3341 C C . LEU B 1 191 ? 9.734 -14.531 -20.391 1 86.44 191 LEU B C 1
ATOM 3343 O O . LEU B 1 191 ? 10.961 -14.43 -20.281 1 86.44 191 LEU B O 1
ATOM 3347 N N . LYS B 1 192 ? 9.055 -14.062 -21.312 1 83.94 192 LYS B N 1
ATOM 3348 C CA . LYS B 1 192 ? 9.703 -13.445 -22.469 1 83.94 192 LYS B CA 1
ATOM 3349 C C . LYS B 1 192 ? 10.617 -14.445 -23.172 1 83.94 192 LYS B C 1
ATOM 3351 O O . LYS B 1 192 ? 11.742 -14.102 -23.562 1 83.94 192 LYS B O 1
ATOM 3356 N N . ILE B 1 193 ? 10.109 -15.68 -23.047 1 77.56 193 ILE B N 1
ATOM 3357 C CA . ILE B 1 193 ? 10.836 -16.703 -23.781 1 77.56 193 ILE B CA 1
ATOM 3358 C C . ILE B 1 193 ? 10.203 -16.906 -25.156 1 77.56 193 ILE B C 1
ATOM 3360 O O . ILE B 1 193 ? 8.977 -16.938 -25.281 1 77.56 193 ILE B O 1
ATOM 3364 N N . HIS B 1 194 ? 10.812 -16.547 -26.188 1 64.44 194 HIS B N 1
ATOM 3365 C CA . HIS B 1 194 ? 10.328 -16.656 -27.562 1 64.44 194 HIS B CA 1
ATOM 3366 C C . HIS B 1 194 ? 10.25 -18.109 -28.016 1 64.44 194 HIS B C 1
ATOM 3368 O O . HIS B 1 194 ? 9.469 -18.438 -28.906 1 64.44 194 HIS B O 1
ATOM 3374 N N . ALA B 1 195 ? 10.992 -18.938 -27.406 1 65.56 195 ALA B N 1
ATOM 3375 C CA . ALA B 1 195 ? 11.016 -20.297 -27.938 1 65.56 195 ALA B CA 1
ATOM 3376 C C . ALA B 1 195 ? 9.875 -21.141 -27.359 1 65.56 195 ALA B C 1
ATOM 3378 O O . ALA B 1 195 ? 8.969 -20.609 -26.719 1 65.56 195 ALA B O 1
ATOM 3379 N N . LEU B 1 196 ? 9.773 -22.516 -27.484 1 66.06 196 LEU B N 1
ATOM 3380 C CA . LEU B 1 196 ? 8.812 -23.594 -27.203 1 66.06 196 LEU B CA 1
ATOM 3381 C C . LEU B 1 196 ? 8.242 -23.469 -25.797 1 66.06 196 LEU B C 1
ATOM 3383 O O . LEU B 1 196 ? 8.719 -24.109 -24.875 1 66.06 196 LEU B O 1
ATOM 3387 N N . LEU B 1 197 ? 7.152 -22.688 -25.531 1 76.19 197 LEU B N 1
ATOM 3388 C CA . LEU B 1 197 ? 6.457 -22.438 -24.281 1 76.19 197 LEU B CA 1
ATOM 3389 C C . LEU B 1 197 ? 5.949 -23.734 -23.656 1 76.19 197 LEU B C 1
ATOM 3391 O O . LEU B 1 197 ? 6.086 -23.953 -22.453 1 76.19 197 LEU B O 1
ATOM 3395 N N . LYS B 1 198 ? 5.566 -24.719 -24.5 1 77.5 198 LYS B N 1
ATOM 3396 C CA . LYS B 1 198 ? 4.953 -25.953 -23.984 1 77.5 198 LYS B CA 1
ATOM 3397 C C . LYS B 1 198 ? 5.969 -26.797 -23.234 1 77.5 198 LYS B C 1
ATOM 3399 O O . LYS B 1 198 ? 5.742 -27.172 -22.078 1 77.5 198 LYS B O 1
ATOM 3404 N N . PRO B 1 199 ? 7.016 -27.141 -23.875 1 77.69 199 PRO B N 1
ATOM 3405 C CA . PRO B 1 199 ? 8.016 -27.891 -23.125 1 77.69 199 PRO B CA 1
ATOM 3406 C C . PRO B 1 199 ? 8.484 -27.172 -21.859 1 77.69 199 PRO B C 1
ATOM 3408 O O . PRO B 1 199 ? 8.773 -27.812 -20.844 1 77.69 199 PRO B O 1
ATOM 3411 N N . PHE B 1 200 ? 8.594 -25.875 -21.922 1 80.5 200 PHE B N 1
ATOM 3412 C CA . PHE B 1 200 ? 9.023 -25.094 -20.766 1 80.5 200 PHE B CA 1
ATOM 3413 C C . PHE B 1 200 ? 8.047 -25.266 -19.594 1 80.5 200 PHE B C 1
ATOM 3415 O O . PHE B 1 200 ? 8.469 -25.469 -18.453 1 80.5 200 PHE B O 1
ATOM 3422 N N . ILE B 1 201 ? 6.836 -25.25 -19.906 1 82.44 201 ILE B N 1
ATOM 3423 C CA . ILE B 1 201 ? 5.809 -25.438 -18.875 1 82.44 201 ILE B CA 1
ATOM 3424 C C . ILE B 1 201 ? 5.965 -26.812 -18.234 1 82.44 201 ILE B C 1
ATOM 3426 O O . ILE B 1 201 ? 5.945 -26.938 -17 1 82.44 201 ILE B O 1
ATOM 3430 N N . ARG B 1 202 ? 6.164 -27.734 -19.062 1 83 202 ARG B N 1
ATOM 3431 C CA . ARG B 1 202 ? 6.215 -29.125 -18.609 1 83 202 ARG B CA 1
ATOM 3432 C C . ARG B 1 202 ? 7.477 -29.391 -17.797 1 83 202 ARG B C 1
ATOM 3434 O O . ARG B 1 202 ? 7.426 -30.062 -16.766 1 83 202 ARG B O 1
ATOM 3441 N N . VAL B 1 203 ? 8.539 -28.844 -18.266 1 83.12 203 VAL B N 1
ATOM 3442 C CA . VAL B 1 203 ? 9.797 -29.281 -17.672 1 83.12 203 VAL B CA 1
ATOM 3443 C C . VAL B 1 203 ? 10.211 -28.312 -16.562 1 83.12 203 VAL B C 1
ATOM 3445 O O . VAL B 1 203 ? 11.039 -28.656 -15.711 1 83.12 203 VAL B O 1
ATOM 3448 N N . PHE B 1 204 ? 9.633 -27.188 -16.562 1 83.69 204 PHE B N 1
ATOM 3449 C CA . PHE B 1 204 ? 10.102 -26.203 -15.586 1 83.69 204 PHE B CA 1
ATOM 3450 C C . PHE B 1 204 ? 8.961 -25.734 -14.695 1 83.69 204 PHE B C 1
ATOM 3452 O O . PHE B 1 204 ? 9.039 -25.828 -13.469 1 83.69 204 PHE B O 1
ATOM 3459 N N . MET B 1 205 ? 7.914 -25.297 -15.258 1 87.5 205 MET B N 1
ATOM 3460 C CA . MET B 1 205 ? 6.887 -24.609 -14.477 1 87.5 205 MET B CA 1
ATOM 3461 C C . MET B 1 205 ? 6.129 -25.578 -13.586 1 87.5 205 MET B C 1
ATOM 3463 O O . MET B 1 205 ? 5.871 -25.281 -12.422 1 87.5 205 MET B O 1
ATOM 3467 N N . ILE B 1 206 ? 5.812 -26.688 -14.211 1 90.81 206 ILE B N 1
ATOM 3468 C CA . ILE B 1 206 ? 5.07 -27.688 -13.438 1 90.81 206 ILE B CA 1
ATOM 3469 C C . ILE B 1 206 ? 5.914 -28.156 -12.258 1 90.81 206 ILE B C 1
ATOM 3471 O O . ILE B 1 206 ? 5.477 -28.094 -11.109 1 90.81 206 ILE B O 1
ATOM 3475 N N . PRO B 1 207 ? 7.156 -28.578 -12.492 1 90.88 207 PRO B N 1
ATOM 3476 C CA . PRO B 1 207 ? 7.984 -28.953 -11.344 1 90.88 207 PRO B CA 1
ATOM 3477 C C . PRO B 1 207 ? 8.172 -27.812 -10.352 1 90.88 207 PRO B C 1
ATOM 3479 O O . PRO B 1 207 ? 8.234 -28.047 -9.141 1 90.88 207 PRO B O 1
ATOM 3482 N N . SER B 1 208 ? 8.32 -26.594 -10.805 1 91.12 208 SER B N 1
ATOM 3483 C CA . SER B 1 208 ? 8.484 -25.438 -9.93 1 91.12 208 SER B CA 1
ATOM 3484 C C . SER B 1 208 ? 7.289 -25.266 -9 1 91.12 208 SER B C 1
ATOM 3486 O O . SER B 1 208 ? 7.449 -24.891 -7.84 1 91.12 208 SER B O 1
ATOM 3488 N N . MET B 1 209 ? 6.078 -25.531 -9.461 1 94.44 209 MET B N 1
ATOM 3489 C CA . MET B 1 209 ? 4.867 -25.422 -8.648 1 94.44 209 MET B CA 1
ATOM 3490 C C . MET B 1 209 ? 4.832 -26.5 -7.57 1 94.44 209 MET B C 1
ATOM 3492 O O . MET B 1 209 ? 4.426 -26.234 -6.438 1 94.44 209 MET B O 1
ATOM 3496 N N . VAL B 1 210 ? 5.246 -27.656 -8.008 1 94.62 210 VAL B N 1
ATOM 3497 C CA . VAL B 1 210 ? 5.328 -28.734 -7.031 1 94.62 210 VAL B CA 1
ATOM 3498 C C . VAL B 1 210 ? 6.32 -28.359 -5.93 1 94.62 210 VAL B C 1
ATOM 3500 O O . VAL B 1 210 ? 6.039 -28.547 -4.746 1 94.62 210 VAL B O 1
ATOM 3503 N N . GLU B 1 211 ? 7.441 -27.875 -6.387 1 94.06 211 GLU B N 1
ATOM 3504 C CA . GLU B 1 211 ? 8.445 -27.438 -5.422 1 94.06 211 GLU B CA 1
ATOM 3505 C C . GLU B 1 211 ? 7.902 -26.344 -4.516 1 94.06 211 GLU B C 1
ATOM 3507 O O . GLU B 1 211 ? 8.164 -26.328 -3.311 1 94.06 211 GLU B O 1
ATOM 3512 N N . TYR B 1 212 ? 7.195 -25.391 -5.02 1 96.12 212 TYR B N 1
ATOM 3513 C CA . TYR B 1 212 ? 6.562 -24.328 -4.234 1 96.12 212 TYR B CA 1
ATOM 3514 C C . TYR B 1 212 ? 5.672 -24.922 -3.146 1 96.12 212 TYR B C 1
ATOM 3516 O O . TYR B 1 212 ? 5.738 -24.516 -1.986 1 96.12 212 TYR B O 1
ATOM 3524 N N . ALA B 1 213 ? 4.859 -25.875 -3.531 1 96.94 213 ALA B N 1
ATOM 3525 C CA . ALA B 1 213 ? 3.953 -26.531 -2.592 1 96.94 213 ALA B CA 1
ATOM 3526 C C . ALA B 1 213 ? 4.73 -27.203 -1.463 1 96.94 213 ALA B C 1
ATOM 3528 O O . ALA B 1 213 ? 4.359 -27.078 -0.292 1 96.94 213 ALA B O 1
ATOM 3529 N N . ASN B 1 214 ? 5.77 -27.891 -1.868 1 96.38 214 ASN B N 1
ATOM 3530 C CA . ASN B 1 214 ? 6.582 -28.578 -0.869 1 96.38 214 ASN B CA 1
ATOM 3531 C C . ASN B 1 214 ? 7.203 -27.594 0.122 1 96.38 214 ASN B C 1
ATOM 3533 O O . ASN B 1 214 ? 7.156 -27.812 1.333 1 96.38 214 ASN B O 1
ATOM 3537 N N . CYS B 1 215 ? 7.754 -26.547 -0.396 1 96.94 215 CYS B N 1
ATOM 3538 C CA . CYS B 1 215 ? 8.383 -25.547 0.448 1 96.94 215 CYS B CA 1
ATOM 3539 C C . CYS B 1 215 ? 7.359 -24.906 1.383 1 96.94 215 CYS B C 1
ATOM 3541 O O . CYS B 1 215 ? 7.625 -24.734 2.574 1 96.94 215 CYS B O 1
ATOM 3543 N N . LEU B 1 216 ? 6.199 -24.562 0.859 1 97.12 216 LEU B N 1
ATOM 3544 C CA . LEU B 1 216 ? 5.148 -23.938 1.653 1 97.12 216 LEU B CA 1
ATOM 3545 C C . LEU B 1 216 ? 4.66 -24.875 2.75 1 97.12 216 LEU B C 1
ATOM 3547 O O . LEU B 1 216 ? 4.43 -24.438 3.883 1 97.12 216 LEU B O 1
ATOM 3551 N N . ARG B 1 217 ? 4.504 -26.109 2.439 1 96 217 ARG B N 1
ATOM 3552 C CA . ARG B 1 217 ? 4.039 -27.109 3.408 1 96 217 ARG B CA 1
ATOM 3553 C C . ARG B 1 217 ? 5.027 -27.25 4.562 1 96 217 ARG B C 1
ATOM 3555 O O . ARG B 1 217 ? 4.629 -27.5 5.699 1 96 217 ARG B O 1
ATOM 3562 N N . ASN B 1 218 ? 6.254 -27.094 4.238 1 95.88 218 ASN B N 1
ATOM 3563 C CA . ASN B 1 218 ? 7.277 -27.172 5.273 1 95.88 218 ASN B CA 1
ATOM 3564 C C . ASN B 1 218 ? 7.305 -25.922 6.133 1 95.88 218 ASN B C 1
ATOM 3566 O O . ASN B 1 218 ? 7.621 -25.969 7.32 1 95.88 218 ASN B O 1
ATOM 3570 N N . TYR B 1 219 ? 6.98 -24.812 5.578 1 96.69 219 TYR B N 1
ATOM 3571 C CA . TYR B 1 219 ? 7.078 -23.516 6.25 1 96.69 219 TYR B CA 1
ATOM 3572 C C . TYR B 1 219 ? 5.82 -23.234 7.062 1 96.69 219 TYR B C 1
ATOM 3574 O O . TYR B 1 219 ? 5.902 -22.703 8.18 1 96.69 219 TYR B O 1
ATOM 3582 N N . ALA B 1 220 ? 4.648 -23.531 6.582 1 96.56 220 ALA B N 1
ATOM 3583 C CA . ALA B 1 220 ? 3.342 -23.125 7.094 1 96.56 220 ALA B CA 1
ATOM 3584 C C . ALA B 1 220 ? 3.168 -23.547 8.547 1 96.56 220 ALA B C 1
ATOM 3586 O O . ALA B 1 220 ? 2.695 -22.766 9.375 1 96.56 220 ALA B O 1
ATOM 3587 N N . PRO B 1 221 ? 3.598 -24.734 8.93 1 95 221 PRO B N 1
ATOM 3588 C CA . PRO B 1 221 ? 3.393 -25.156 10.32 1 95 221 PRO B CA 1
ATOM 3589 C C . PRO B 1 221 ? 4.16 -24.297 11.32 1 95 221 PRO B C 1
ATOM 3591 O O . PRO B 1 221 ? 3.822 -24.266 12.508 1 95 221 PRO B O 1
ATOM 3594 N N . MET B 1 222 ? 5.121 -23.547 10.852 1 92.88 222 MET B N 1
ATOM 3595 C CA . MET B 1 222 ? 5.938 -22.703 11.727 1 92.88 222 MET B CA 1
ATOM 3596 C C . MET B 1 222 ? 5.203 -21.422 12.086 1 92.88 222 MET B C 1
ATOM 3598 O O . MET B 1 222 ? 5.59 -20.719 13.023 1 92.88 222 MET B O 1
ATOM 3602 N N . LEU B 1 223 ? 4.191 -21.094 11.375 1 89.62 223 LEU B N 1
ATOM 3603 C CA . LEU B 1 223 ? 3.434 -19.875 11.625 1 89.62 223 LEU B CA 1
ATOM 3604 C C . LEU B 1 223 ? 2.553 -20.031 12.859 1 89.62 223 LEU B C 1
ATOM 3606 O O . LEU B 1 223 ? 2.129 -19.031 13.453 1 89.62 223 LEU B O 1
ATOM 3610 N N . LYS B 1 224 ? 1.847 -21.062 13.203 1 70 224 LYS B N 1
ATOM 3611 C CA . LYS B 1 224 ? 0.972 -21.375 14.336 1 70 224 LYS B CA 1
ATOM 3612 C C . LYS B 1 224 ? 1.619 -20.969 15.656 1 70 224 LYS B C 1
ATOM 3614 O O . LYS B 1 224 ? 0.923 -20.625 16.609 1 70 224 LYS B O 1
ATOM 3619 N N . LYS B 1 225 ? 2.961 -21 15.641 1 55.56 225 LYS B N 1
ATOM 3620 C CA . LYS B 1 225 ? 3.582 -20.875 16.953 1 55.56 225 LYS B CA 1
ATOM 3621 C C . LYS B 1 225 ? 3.699 -19.422 17.375 1 55.56 225 LYS B C 1
ATOM 3623 O O . LYS B 1 225 ? 3.875 -19.109 18.547 1 55.56 225 LYS B O 1
ATOM 3628 N N . THR B 1 226 ? 3.42 -18.516 16.562 1 40.25 226 THR B N 1
ATOM 3629 C CA . THR B 1 226 ? 3.535 -17.172 17.094 1 40.25 226 THR B CA 1
ATOM 3630 C C . THR B 1 226 ? 2.158 -16.594 17.406 1 40.25 226 THR B C 1
ATOM 3632 O O . THR B 1 226 ? 1.205 -16.812 16.656 1 40.25 226 THR B O 1
#

Secondary structure (DSSP, 8-state):
---HHHHHHHHHHHHHHHHHHHHHHHHHHHHS-----TTEEEEEEETTEEEEEES---SSPEEEEEEEEESS-HHHHHHHHHHTGGGHHHH-TTEEEEEEEEEEEEEEEEE---SSTTS--EEEEEEEEEEEEEETTTTEEEEEEEEEE---TTSPPPTTSEE-EE-SEEEEEEESSSS-EEEEEEEEEE----S-HHHHIIIIIHHHHHHHHHHHHHHGGGGTT-/---HHHHHHHHHHHHHHHHHHHHHHHHHHHHS-----TTEEEEEEETTEEEEEES---SSPEEEEEEEEESS-HHHHHHHHHHTGGGHHHH-TTEEEEEEEEEEEEEEEEE---SSTTS--EEEEEEEEEEEEEETTTTEEEEEEEEEE---TTSPPPTTSEE-EE-SEEEEEEESSSS-EEEEEEEEEE----S-HHHHIIIIIHHHHHHHHHHHHHHGGGGTT-

Radius of gyration: 24.54 Å; Cα contacts (8 Å, |Δi|>4): 982; chains: 2; bounding box: 46×72×58 Å

pLDDT: mean 81.97, std 17.05, range [22.48, 97.25]

InterPro domains:
  IPR002913 START domain [PF01852] (68-214)
  IPR002913 START domain [PS50848] (87-202)
  IPR002913 START domain [SM00234] (14-226)
  IPR023393 START-like domain superfamily [G3DSA:3.30.530.20] (41-223)
  IPR051869 StAR-related Lipid Transfer (STARD3) [PTHR46121] (64-223)

Solvent-accessible surface area (backbone atoms only — not comparable to full-atom values): 23428 Å² total; per-residue (Å²): 140,84,70,68,69,68,55,38,39,55,10,48,34,42,53,50,50,50,48,51,50,29,43,51,51,52,49,50,41,57,74,40,64,58,50,43,58,102,51,36,39,79,76,43,78,54,95,64,33,35,34,27,29,50,68,84,48,88,57,79,53,50,47,39,36,37,36,35,64,32,47,23,27,23,70,60,50,52,48,42,52,68,77,42,48,37,52,50,32,76,54,31,82,67,28,64,38,36,41,72,75,45,57,39,34,30,33,38,37,30,45,26,78,53,78,55,90,77,54,74,35,35,28,36,40,29,40,30,40,72,49,77,44,75,35,76,91,76,71,44,64,33,35,37,37,29,34,30,47,48,52,43,80,94,60,60,89,49,92,79,37,49,74,32,39,43,40,67,22,35,38,38,30,29,56,53,68,81,53,17,15,43,35,35,39,40,43,23,37,28,74,78,62,86,73,63,57,50,63,45,40,63,71,43,50,51,52,50,49,53,48,43,51,54,32,47,45,68,50,32,52,64,57,72,79,109,137,84,69,68,68,69,56,38,40,55,9,49,33,42,54,49,51,51,48,50,50,29,43,51,51,52,49,48,41,56,74,40,65,59,49,44,57,100,53,37,39,77,75,43,79,54,95,64,32,34,32,29,29,48,68,85,50,88,58,80,52,51,46,39,37,35,37,36,64,32,49,22,27,23,69,59,50,53,46,41,52,68,76,42,47,38,53,49,32,76,55,30,82,69,28,64,38,34,40,73,76,46,56,38,34,31,33,38,37,29,46,27,80,52,76,56,89,76,56,74,36,35,28,35,38,29,40,31,40,70,47,77,43,76,35,76,90,76,71,44,63,33,35,36,36,29,34,30,46,47,52,43,81,93,58,58,90,49,91,79,36,47,72,32,40,43,39,67,22,35,38,37,31,29,56,52,68,81,53,17,14,42,36,34,40,40,45,25,36,28,74,76,64,86,64,74,55,50,61,46,41,61,71,42,50,50,54,50,49,53,48,43,52,54,33,47,46,68,49,33,54,64,58,71,76,107

Foldseek 3Di:
DPPPPVVVQCVVQVVVVVVVVVVVVVVCCVVPVVPVPVFWDWDDDDPQKTKTWGDDDDDDDTDMDIGGDDPDDPVVVVCCCVVVVFCCCVPPVVDVTDDDPWDKDWDKAWDDPDPPPPQQTAMFIKIKTKDWDQDPVVRDIKIKMWIWGHHYPVDDDDPRHDYKTWDTWIKIWDDPDDQDTDIDTGTDIGSVPPPDVPVCCVPPVVVVVVVVVVVCVVCSVVVVVD/DPPPPVVVQCVVQVVVVVVVVVVVVVVCCVVPVVPVPVFWDWDDDDPQKTKTWGDDDPDDDTDMDIGGDDPDDPVVVVCCCVVVVFCCCVPPVVDVTDDDPWDKDWDKAWDPPDPPPPQQTAMFIKIKTKDWDQPPVVRDIKIKMWIWGHHYPVDDDDPRHDYKTWDTWIKIWDDPDDQDTDIDTGTDIGSVDPDDVVVCCVPPVVVVVVVVVVVCVVCSVVVVVD

Sequence (452 aa):
MRLSKRNELHKLFGIQRRLKKTFNLLVAAHGCNFAPSKRLRIAIDRHHTAVSSKAAVISPPASIVLQTVVNASAKALVNEYWWHYGRISTWNSQMSRLEIVETVMIARETAADQASQHISRRDFVSVCSRHEVLDTDRMVEDYYMCYISTEFPGAPPEGEYVRGAYHPSGFRFSPNGDSSTKFQFVLNVDLKIHALLKPFIRVFMIPSMVEYANCLRNYAPMLKKTMRLSKRNELHKLFGIQRRLKKTFNLLVAAHGCNFAPSKRLRIAIDRHHTAVSSKAAVISPPASIVLQTVVNASAKALVNEYWWHYGRISTWNSQMSRLEIVETVMIARETAADQASQHISRRDFVSVCSRHEVLDTDRMVEDYYMCYISTEFPGAPPEGEYVRGAYHPSGFRFSPNGDSSTKFQFVLNVDLKIHALLKPFIRVFMIPSMVEYANCLRNYAPMLKKT

Organism: NCBI:txid69355